Protein AF-A0A660R0D8-F1 (afdb_monomer_lite)

Sequence (397 aa):
MKTYCVLLLCCLFVASTGLGEGVLRTFTTLDGKSLNAVIKDYNGSNGKIQFEREDGKEVWTSPSVFSEPDQEYIQQWITANQFMSPAKFKIKADSTKNKISEEKTEIAYEITLENKTDFPVEDLKIEYRAFILNKGYGSQKDSNRLDGGELHIAGIPAGEKAIQTTQPINLTTSSSSCCGKRGQEKLEGFWLTVSGPEIDGKPVIREWCNPSNSREEFIQYLEACGTSNDAKKLLDAVRGLWRFAPEQALELAMKAYIISQSRDAARTVGELYLFHLKPVNIPFGLEWLEKAAKKNDHEACWKLAEFYATCTDPQHHDAEKGIEYGLQAISLEPDDYRGNYYLAVAYAHDGQFEKAVEHQELVVNTHKEYCKISETFRPYLSKMEETLKLYRNRKTR

Foldseek 3Di:
DDDDPPPPPPPPPPPPPPPDPFDFDWWAFPVGDTFGWGWDDADPVVQWTWTQGPVRDIDIDHLNRTDPVSSVLVVLSLVLNLCQDCVAKPWDKDWDWDCPDPFKIKIKIKIKIFGQRPFKWAWKKKKKKWWKWWPADDPGHIDIDIDIDIDIDGIAGHGGMDIDMGDIDMWGWDDDPPDPDTTGIDTPKMKMWIFTRDRPNHTRIDIDMPVRCVVVVVVVLLVVLVPDLALVSLQSVLVVPQQPPLVSSLSSLVSSCVNPVALSSLLSNLCSQQPRDPPRDNVSSLVSLVSSVVVLNLVSLLVQLCQQLPPPPPVRNDLVSNLVSLVSSCVSPVLDLSSLQSNLSSCLVVLVLVSSLVSLVVSLVSLVVVCVVPVVSVVVSVVSVVQSVQSVVSHHD

Structure (mmCIF, N/CA/C/O backbone):
data_AF-A0A660R0D8-F1
#
_entry.id   AF-A0A660R0D8-F1
#
loop_
_atom_site.group_PDB
_atom_site.id
_atom_site.type_symbol
_atom_site.label_atom_id
_atom_site.label_alt_id
_atom_site.label_comp_id
_atom_site.label_asym_id
_atom_site.label_entity_id
_atom_site.label_seq_id
_atom_site.pdbx_PDB_ins_code
_atom_site.Cartn_x
_atom_site.Cartn_y
_atom_site.Cartn_z
_atom_site.occupancy
_atom_site.B_iso_or_equiv
_atom_site.auth_seq_id
_atom_site.auth_comp_id
_atom_site.auth_asym_id
_atom_site.auth_atom_id
_atom_site.pdbx_PDB_model_num
ATOM 1 N N . MET A 1 1 ? -17.742 43.246 -15.899 1.00 34.25 1 MET A N 1
ATOM 2 C CA . MET A 1 1 ? -18.231 41.934 -15.428 1.00 34.25 1 MET A CA 1
ATOM 3 C C . MET A 1 1 ? -17.027 41.049 -15.164 1.00 34.25 1 MET A C 1
ATOM 5 O O . MET A 1 1 ? -16.416 40.579 -16.111 1.00 34.25 1 MET A O 1
ATOM 9 N N . LYS A 1 2 ? -16.609 40.932 -13.900 1.00 28.06 2 LYS A N 1
ATOM 10 C CA . LYS A 1 2 ? -15.559 40.001 -13.471 1.00 28.06 2 LYS A CA 1
ATOM 11 C C . LYS A 1 2 ? -16.255 38.899 -12.686 1.00 28.06 2 LYS A C 1
ATOM 13 O O . LYS A 1 2 ? -16.795 39.160 -11.616 1.00 28.06 2 LYS A O 1
ATOM 18 N N . THR A 1 3 ? -16.318 37.717 -13.275 1.00 34.19 3 THR A N 1
ATOM 19 C CA . THR A 1 3 ? -16.913 36.526 -12.675 1.00 34.19 3 THR A CA 1
ATOM 20 C C . THR A 1 3 ? -15.927 35.988 -11.644 1.00 34.19 3 THR A C 1
ATOM 22 O O . THR A 1 3 ? -14.827 35.567 -11.993 1.00 34.19 3 THR A O 1
ATOM 25 N N . TYR A 1 4 ? -16.290 36.063 -10.366 1.00 31.81 4 TYR A N 1
ATOM 26 C CA . TYR A 1 4 ? -15.540 35.444 -9.281 1.00 31.81 4 TYR A CA 1
ATOM 27 C C . TYR A 1 4 ? -15.744 33.925 -9.353 1.00 31.81 4 TYR A C 1
ATOM 29 O O . TYR A 1 4 ? -16.825 33.431 -9.046 1.00 31.81 4 TYR A O 1
ATOM 37 N N . CYS A 1 5 ? -14.712 33.181 -9.761 1.00 30.09 5 CYS A N 1
ATOM 38 C CA . CYS A 1 5 ? -14.607 31.759 -9.440 1.00 30.09 5 CYS A CA 1
ATOM 39 C C . CYS A 1 5 ? -14.242 31.648 -7.958 1.00 30.09 5 CYS A C 1
ATOM 41 O O . CYS A 1 5 ? -13.072 31.720 -7.585 1.00 30.09 5 CYS A O 1
ATOM 43 N N . VAL A 1 6 ? -15.263 31.522 -7.114 1.00 28.34 6 VAL A N 1
ATOM 44 C CA . VAL A 1 6 ? -15.114 31.068 -5.733 1.00 28.34 6 VAL A CA 1
ATOM 45 C C . VAL A 1 6 ? -14.741 29.587 -5.803 1.00 28.34 6 VAL A C 1
ATOM 47 O O . VAL A 1 6 ? -15.602 28.719 -5.901 1.00 28.34 6 VAL A O 1
ATOM 50 N N . LEU A 1 7 ? -13.439 29.301 -5.823 1.00 31.08 7 LEU A N 1
ATOM 51 C CA . LEU A 1 7 ? -12.914 27.980 -5.499 1.00 31.08 7 LEU A CA 1
ATOM 52 C C . LEU A 1 7 ? -13.123 27.788 -3.997 1.00 31.08 7 LEU A C 1
ATOM 54 O O . LEU A 1 7 ? -12.354 28.289 -3.177 1.00 31.08 7 LEU A O 1
ATOM 58 N N . LEU A 1 8 ? -14.222 27.119 -3.655 1.00 30.09 8 LEU A N 1
ATOM 59 C CA . LEU A 1 8 ? -14.471 26.592 -2.325 1.00 30.09 8 LEU A CA 1
ATOM 60 C C . LEU A 1 8 ? -13.397 25.523 -2.074 1.00 30.09 8 LEU A C 1
ATOM 62 O O . LEU A 1 8 ? -13.504 24.390 -2.538 1.00 30.09 8 LEU A O 1
ATOM 66 N N . LEU A 1 9 ? -12.306 25.920 -1.421 1.00 33.03 9 LEU A N 1
ATOM 67 C CA . LEU A 1 9 ? -11.303 25.004 -0.898 1.00 33.03 9 LEU A CA 1
ATOM 68 C C . LEU A 1 9 ? -11.982 24.240 0.247 1.00 33.03 9 LEU A C 1
ATOM 70 O O . LEU A 1 9 ? -12.003 24.693 1.390 1.00 33.03 9 LEU A O 1
ATOM 74 N N . CYS A 1 10 ? -12.608 23.106 -0.064 1.00 27.88 10 CYS A N 1
ATOM 75 C CA . CYS A 1 10 ? -12.913 22.104 0.944 1.00 27.88 10 CYS A CA 1
ATOM 76 C C . CYS A 1 10 ? -11.572 21.560 1.436 1.00 27.88 10 CYS A C 1
ATOM 78 O O . CYS A 1 10 ? -11.064 20.572 0.914 1.00 27.88 10 CYS A O 1
ATOM 80 N N . CYS A 1 11 ? -10.988 22.225 2.433 1.00 30.92 11 CYS A N 1
ATOM 81 C CA . CYS A 1 11 ? -10.081 21.582 3.368 1.00 30.92 11 CYS A CA 1
ATOM 82 C C . CYS A 1 11 ? -10.892 20.487 4.065 1.00 30.92 11 CYS A C 1
ATOM 84 O O . CYS A 1 11 ? -11.451 20.700 5.141 1.00 30.92 11 CYS A O 1
ATOM 86 N N . LEU A 1 12 ? -11.011 19.327 3.422 1.00 30.25 12 LEU A N 1
ATOM 87 C CA . LEU A 1 12 ? -11.258 18.100 4.147 1.00 30.25 12 LEU A CA 1
ATOM 88 C C . LEU A 1 12 ? -10.011 17.915 4.999 1.00 30.25 12 LEU A C 1
ATOM 90 O O . LEU A 1 12 ? -8.986 17.415 4.546 1.00 30.25 12 LEU A O 1
ATOM 94 N N . PHE A 1 13 ? -10.097 18.393 6.238 1.00 31.06 13 PHE A N 1
ATOM 95 C CA . PHE A 1 13 ? -9.402 17.746 7.326 1.00 31.06 13 PHE A CA 1
ATOM 96 C C . PHE A 1 13 ? -9.660 16.254 7.124 1.00 31.06 13 PHE A C 1
ATOM 98 O O . PHE A 1 13 ? -10.763 15.773 7.390 1.00 31.06 13 PHE A O 1
ATOM 105 N N . VAL A 1 14 ? -8.656 15.511 6.662 1.00 36.25 14 VAL A N 1
ATOM 106 C CA . VAL A 1 14 ? -8.535 14.124 7.089 1.00 36.25 14 VAL A CA 1
ATOM 107 C C . VAL A 1 14 ? -8.213 14.254 8.569 1.00 36.25 14 VAL A C 1
ATOM 109 O O . VAL A 1 14 ? -7.060 14.225 8.995 1.00 36.25 14 VAL A O 1
ATOM 112 N N . ALA A 1 15 ? -9.260 14.527 9.354 1.00 31.03 15 ALA A N 1
ATOM 113 C CA . ALA A 1 15 ? -9.266 14.195 10.751 1.00 31.03 15 ALA A CA 1
ATOM 114 C C . ALA A 1 15 ? -8.730 12.773 10.774 1.00 31.03 15 ALA A C 1
ATOM 116 O O . ALA A 1 15 ? -9.210 11.921 10.018 1.00 31.03 15 ALA A O 1
ATOM 117 N N . SER A 1 16 ? -7.687 12.540 11.569 1.00 36.03 16 SER A N 1
ATOM 118 C CA . SER A 1 16 ? -7.420 11.200 12.065 1.00 36.03 16 SER A CA 1
ATOM 119 C C . SER A 1 16 ? -8.787 10.594 12.326 1.00 36.03 16 SER A C 1
ATOM 121 O O . SER A 1 16 ? -9.528 11.148 13.144 1.00 36.03 16 SER A O 1
ATOM 123 N N . THR A 1 17 ? -9.172 9.571 11.565 1.00 41.72 17 THR A N 1
ATOM 124 C CA . THR A 1 17 ? -10.360 8.793 11.873 1.00 41.72 17 THR A CA 1
ATOM 125 C C . THR A 1 17 ? -10.014 8.122 13.188 1.00 41.72 17 THR A C 1
ATOM 127 O O . THR A 1 17 ? -9.506 7.003 13.222 1.00 41.72 17 THR A O 1
ATOM 130 N N . GLY A 1 18 ? -10.170 8.873 14.281 1.00 42.78 18 GLY A N 1
ATOM 131 C CA . GLY A 1 18 ? -10.303 8.315 15.599 1.00 42.78 18 GLY A CA 1
ATOM 132 C C . GLY A 1 18 ? -11.359 7.250 15.424 1.00 42.78 18 GLY A C 1
ATOM 133 O O . GLY A 1 18 ? -12.398 7.512 14.813 1.00 42.78 18 GLY A O 1
ATOM 134 N N . LEU A 1 19 ? -11.006 6.032 15.816 1.00 44.59 19 LEU A N 1
ATOM 135 C CA . LEU A 1 19 ? -11.933 4.923 15.927 1.00 44.59 19 LEU A CA 1
ATOM 136 C C . LEU A 1 19 ? -13.299 5.450 16.356 1.00 44.59 19 LEU A C 1
ATOM 138 O O . LEU A 1 19 ? -13.423 5.914 17.483 1.00 44.59 19 LEU A O 1
ATOM 142 N N . GLY A 1 20 ? -14.245 5.453 15.413 1.00 46.22 20 GLY A N 1
ATOM 143 C CA . GLY A 1 20 ? -15.600 5.969 15.553 1.00 46.22 20 GLY A CA 1
ATOM 144 C C . GLY A 1 20 ? -15.771 7.078 16.589 1.00 46.22 20 GLY A C 1
ATOM 145 O O . GLY A 1 20 ? -16.147 6.796 17.727 1.00 46.22 20 GLY A O 1
ATOM 146 N N . GLU A 1 21 ? -15.674 8.344 16.177 1.00 49.84 21 GLU A N 1
ATOM 147 C CA . GLU A 1 21 ? -16.619 9.310 16.742 1.00 49.84 21 GLU A CA 1
ATOM 148 C C . GLU A 1 21 ? -18.028 8.806 16.407 1.00 49.84 21 GLU A C 1
ATOM 150 O O . GLU A 1 21 ? -18.541 8.970 15.305 1.00 49.84 21 GLU A O 1
ATOM 155 N N . GLY A 1 22 ? -18.573 8.058 17.360 1.00 63.31 22 GLY A N 1
ATOM 156 C CA . GLY A 1 22 ? -19.940 7.597 17.472 1.00 63.31 22 GLY A CA 1
ATOM 157 C C . GLY A 1 22 ? -20.717 7.295 16.207 1.00 63.31 22 GLY A C 1
ATOM 158 O O . GLY A 1 22 ? -21.670 8.004 15.893 1.00 63.31 22 GLY A O 1
ATOM 159 N N . VAL A 1 23 ? -20.412 6.174 15.550 1.00 83.75 23 VAL A N 1
ATOM 160 C CA . VAL A 1 23 ? -21.344 5.626 14.561 1.00 83.75 23 VAL A CA 1
ATOM 161 C C . VAL A 1 23 ? -22.577 5.119 15.304 1.00 83.75 23 VAL A C 1
ATOM 163 O O . VAL A 1 23 ? -22.502 4.158 16.071 1.00 83.75 23 VAL A O 1
ATOM 166 N N . LEU A 1 24 ? -23.707 5.794 15.095 1.00 92.31 24 LEU A N 1
ATOM 167 C CA . LEU A 1 24 ? -24.993 5.366 15.627 1.00 92.31 24 LEU A CA 1
ATOM 168 C C . LEU A 1 24 ? -25.346 3.999 15.026 1.00 92.31 24 LEU A C 1
ATOM 170 O O . LEU A 1 24 ? -25.459 3.862 13.807 1.00 92.31 24 LEU A O 1
ATOM 174 N N . ARG A 1 25 ? -25.524 2.992 15.883 1.00 95.06 25 ARG A N 1
ATOM 175 C CA . ARG A 1 25 ? -25.861 1.614 15.506 1.00 95.06 25 ARG A CA 1
ATOM 176 C C . ARG A 1 25 ? -27.105 1.159 16.259 1.00 95.06 25 ARG A C 1
ATOM 178 O O . ARG A 1 25 ? -27.344 1.571 17.394 1.00 95.06 25 ARG A O 1
ATOM 185 N N . THR A 1 26 ? -27.888 0.289 15.632 1.00 97.50 26 THR A N 1
ATOM 186 C CA . THR A 1 26 ? -29.007 -0.393 16.283 1.00 97.50 26 THR A CA 1
ATOM 187 C C . THR A 1 26 ? -28.519 -1.698 16.900 1.00 97.50 26 THR A C 1
ATOM 189 O O . THR A 1 26 ? -28.174 -2.628 16.179 1.00 97.50 26 THR A O 1
ATOM 192 N N . PHE A 1 27 ? -28.522 -1.767 18.227 1.00 97.62 27 PHE A N 1
ATOM 193 C CA . PHE A 1 27 ? -28.254 -2.978 18.997 1.00 97.62 27 PHE A CA 1
ATOM 194 C C . PHE A 1 27 ? -29.567 -3.672 19.347 1.00 97.62 27 PHE A C 1
ATOM 196 O O . PHE A 1 27 ? -30.566 -3.011 19.626 1.00 97.62 27 PHE A O 1
ATOM 203 N N . THR A 1 28 ? -29.576 -4.996 19.374 1.00 98.06 28 THR A N 1
ATOM 204 C CA . THR A 1 28 ? -30.743 -5.816 19.705 1.00 98.06 28 THR A CA 1
ATOM 205 C C . THR A 1 28 ? -30.508 -6.509 21.036 1.00 98.06 28 THR A C 1
ATOM 207 O O . THR A 1 28 ? -29.503 -7.190 21.212 1.00 98.06 28 THR A O 1
ATOM 210 N N . THR A 1 29 ? -31.409 -6.339 21.996 1.00 97.38 29 THR A N 1
ATOM 211 C CA . THR A 1 29 ? -31.362 -7.042 23.284 1.00 97.38 29 THR A CA 1
ATOM 212 C C . THR A 1 29 ? -31.873 -8.477 23.158 1.00 97.38 29 THR A C 1
ATOM 214 O O . THR A 1 29 ? -32.571 -8.820 22.205 1.00 97.38 29 THR A O 1
ATOM 217 N N . LEU A 1 30 ? -31.573 -9.331 24.142 1.00 96.81 30 LEU A N 1
ATOM 218 C CA . LEU A 1 30 ? -32.029 -10.732 24.153 1.00 96.81 30 LEU A CA 1
ATOM 219 C C . LEU A 1 30 ? -33.563 -10.894 24.123 1.00 96.81 30 LEU A C 1
ATOM 221 O O . LEU A 1 30 ? -34.060 -11.918 23.666 1.00 96.81 30 LEU A O 1
ATOM 225 N N . ASP A 1 31 ? -34.319 -9.894 24.590 1.00 95.88 31 ASP A N 1
ATOM 226 C CA . ASP A 1 31 ? -35.788 -9.858 24.510 1.00 95.88 31 ASP A CA 1
ATOM 227 C C . ASP A 1 31 ? -36.320 -9.281 23.180 1.00 95.88 31 ASP A C 1
ATOM 229 O O . ASP A 1 31 ? -37.524 -9.065 23.040 1.00 95.88 31 ASP A O 1
ATOM 233 N N . GLY A 1 32 ? -35.441 -9.034 22.203 1.00 95.94 32 GLY A N 1
ATOM 234 C CA . GLY A 1 32 ? -35.784 -8.571 20.857 1.00 95.94 32 GLY A CA 1
ATOM 235 C C . GLY A 1 32 ? -36.048 -7.069 20.738 1.00 95.94 32 GLY A C 1
ATOM 236 O O . GLY A 1 32 ? -36.513 -6.620 19.690 1.00 95.94 32 GLY A O 1
ATOM 237 N N . LYS A 1 33 ? -35.781 -6.270 21.779 1.00 97.25 33 LYS A N 1
ATOM 238 C CA . LYS A 1 33 ? -35.902 -4.808 21.693 1.00 97.25 33 LYS A CA 1
ATOM 239 C C . LYS A 1 33 ? -34.676 -4.208 21.016 1.00 97.25 33 LYS A C 1
ATOM 241 O O . LYS A 1 33 ? -33.560 -4.692 21.169 1.00 97.25 33 LYS A O 1
ATOM 246 N N . SER A 1 34 ? -34.886 -3.110 20.304 1.00 97.00 34 SER A N 1
ATOM 247 C CA . SER A 1 34 ? -33.816 -2.377 19.632 1.00 97.00 34 SER A CA 1
ATOM 248 C C . SER A 1 34 ? -33.378 -1.154 20.440 1.00 97.00 34 SER A C 1
ATOM 250 O O . SER A 1 34 ? -34.198 -0.468 21.055 1.00 97.00 34 SER A O 1
ATOM 252 N N . LEU A 1 35 ? -32.083 -0.861 20.407 1.00 97.19 35 LEU A N 1
ATOM 253 C CA . LEU A 1 35 ? -31.434 0.281 21.033 1.00 97.19 35 LEU A CA 1
ATOM 254 C C . LEU A 1 35 ? -30.562 0.986 19.992 1.00 97.19 35 LEU A C 1
ATOM 256 O O . LEU A 1 35 ? -29.514 0.470 19.619 1.00 97.19 35 LEU A O 1
ATOM 260 N N . ASN A 1 36 ? -30.964 2.178 19.559 1.00 97.44 36 ASN A N 1
ATOM 261 C CA . ASN A 1 36 ? -30.106 3.040 18.747 1.00 97.44 36 ASN A CA 1
ATOM 262 C C . ASN A 1 36 ? -29.136 3.783 19.665 1.00 97.44 36 ASN A C 1
ATOM 264 O O . ASN A 1 36 ? -29.562 4.604 20.488 1.00 97.44 36 ASN A O 1
ATOM 268 N N . ALA A 1 37 ? -27.850 3.468 19.558 1.00 97.31 37 ALA A N 1
ATOM 269 C CA . ALA A 1 37 ? -26.828 4.048 20.412 1.00 97.31 37 ALA A CA 1
ATOM 270 C C . ALA A 1 37 ? -25.442 4.053 19.759 1.00 97.31 37 ALA A C 1
ATOM 272 O O . ALA A 1 37 ? -25.193 3.418 18.737 1.00 97.31 37 ALA A O 1
ATOM 273 N N . VAL A 1 38 ? -24.539 4.781 20.397 1.00 95.88 38 VAL A N 1
ATOM 274 C CA . VAL A 1 38 ? -23.109 4.858 20.134 1.00 95.88 38 VAL A CA 1
ATOM 275 C C . VAL A 1 38 ? -22.374 4.238 21.317 1.00 95.88 38 VAL A C 1
ATOM 277 O O . VAL A 1 38 ? -22.700 4.545 22.462 1.00 95.88 38 VAL A O 1
ATOM 280 N N . ILE A 1 39 ? -21.348 3.424 21.070 1.00 95.81 39 ILE A N 1
ATOM 281 C CA . ILE A 1 39 ? -20.432 2.997 22.133 1.00 95.81 39 ILE A CA 1
ATOM 282 C C . ILE A 1 39 ? -19.453 4.139 22.441 1.00 95.81 39 ILE A C 1
ATOM 284 O O . ILE A 1 39 ? -18.808 4.660 21.532 1.00 95.81 39 ILE A O 1
ATOM 288 N N . LYS A 1 40 ? -19.352 4.535 23.713 1.00 94.62 40 LYS A N 1
ATOM 289 C CA . LYS A 1 40 ? -18.498 5.646 24.172 1.00 94.62 40 LYS A CA 1
ATOM 290 C C . LYS A 1 40 ? -17.264 5.182 24.921 1.00 94.62 40 LYS A C 1
ATOM 292 O O . LYS A 1 40 ? -16.188 5.729 24.710 1.00 94.62 40 LYS A O 1
ATOM 297 N N . ASP A 1 41 ? -17.430 4.207 25.808 1.00 93.62 41 ASP A N 1
ATOM 298 C CA . ASP A 1 41 ? -16.362 3.772 26.702 1.00 93.62 41 ASP A CA 1
ATOM 299 C C . ASP A 1 41 ? -16.553 2.318 27.151 1.00 93.62 41 ASP A C 1
ATOM 301 O O . ASP A 1 41 ? -17.651 1.757 27.083 1.00 93.62 41 ASP A O 1
ATOM 305 N N . TYR A 1 42 ? -15.474 1.715 27.641 1.00 94.75 42 TYR A N 1
ATOM 306 C CA . TYR A 1 42 ? -15.444 0.375 28.204 1.00 94.75 42 TYR A CA 1
ATOM 307 C C . TYR A 1 42 ? -14.688 0.358 29.530 1.00 94.75 42 TYR A C 1
ATOM 309 O O . TYR A 1 42 ? -13.513 0.721 29.622 1.00 94.75 42 TYR A O 1
ATOM 317 N N . ASN A 1 43 ? -15.343 -0.169 30.560 1.00 93.62 43 ASN A N 1
ATOM 318 C CA . ASN A 1 43 ? -14.745 -0.346 31.868 1.00 93.62 43 ASN A CA 1
ATOM 319 C C . ASN A 1 43 ? -14.281 -1.797 32.055 1.00 93.62 43 ASN A C 1
ATOM 321 O O . ASN A 1 43 ? -15.051 -2.670 32.459 1.00 93.62 43 ASN A O 1
ATOM 325 N N . GLY A 1 44 ? -12.985 -2.030 31.840 1.00 88.81 44 GLY A N 1
ATOM 326 C CA . GLY A 1 44 ? -12.369 -3.352 31.996 1.00 88.81 44 GLY A CA 1
ATOM 327 C C . GLY A 1 44 ? -12.455 -3.952 33.402 1.00 88.81 44 GLY A C 1
ATOM 328 O O . GLY A 1 44 ? -12.388 -5.167 33.543 1.00 88.81 44 GLY A O 1
ATOM 329 N N . SER A 1 45 ? -12.665 -3.146 34.452 1.00 91.50 45 SER A N 1
ATOM 330 C CA . SER A 1 45 ? -12.749 -3.666 35.828 1.00 91.50 45 SER A CA 1
ATOM 331 C C . SER A 1 45 ? -14.059 -4.396 36.127 1.00 91.50 45 SER A C 1
ATOM 333 O O . SER A 1 45 ? -14.088 -5.285 36.973 1.00 91.50 45 SER A O 1
ATOM 335 N N . ASN A 1 46 ? -15.148 -4.022 35.450 1.00 93.94 46 ASN A N 1
ATOM 336 C CA . ASN A 1 46 ? -16.474 -4.600 35.669 1.00 93.94 46 ASN A CA 1
ATOM 337 C C . ASN A 1 46 ? -17.132 -5.126 34.383 1.00 93.94 46 ASN A C 1
ATOM 339 O O . ASN A 1 46 ? -18.283 -5.560 34.432 1.00 93.94 46 ASN A O 1
ATOM 343 N N . GLY A 1 47 ? -16.422 -5.075 33.252 1.00 94.50 47 GLY A N 1
ATOM 344 C CA . GLY A 1 47 ? -16.879 -5.572 31.956 1.00 94.50 47 GLY A CA 1
ATOM 345 C C . GLY A 1 47 ? -18.099 -4.835 31.399 1.00 94.50 47 GLY A C 1
ATOM 346 O O . GLY A 1 47 ? -18.850 -5.418 30.617 1.00 94.50 47 GLY A O 1
ATOM 347 N N . LYS A 1 48 ? -18.361 -3.594 31.833 1.00 97.00 48 LYS A N 1
ATOM 348 C CA . LYS A 1 48 ? -19.493 -2.792 31.346 1.00 97.00 48 LYS A CA 1
ATOM 349 C C . LYS A 1 48 ? -19.067 -1.826 30.251 1.00 97.00 48 LYS A C 1
ATOM 351 O O . LYS A 1 48 ? -17.944 -1.330 30.243 1.00 97.00 48 LYS A O 1
ATOM 356 N N . ILE A 1 49 ? -20.016 -1.518 29.377 1.00 97.00 49 ILE A N 1
ATOM 357 C CA . ILE A 1 49 ? -19.873 -0.570 28.275 1.00 97.00 49 ILE A CA 1
ATOM 358 C C . ILE A 1 49 ? -20.812 0.598 28.490 1.00 97.00 49 ILE A C 1
ATOM 360 O O . ILE A 1 49 ? -21.963 0.402 28.891 1.00 97.00 49 ILE A O 1
ATOM 364 N N . GLN A 1 50 ? -20.314 1.792 28.200 1.00 97.44 50 GLN A N 1
ATOM 365 C CA . GLN A 1 50 ? -21.105 3.006 28.148 1.00 97.44 50 GLN A CA 1
ATOM 366 C C . GLN A 1 50 ? -21.649 3.202 26.740 1.00 97.44 50 GLN A C 1
ATOM 368 O O . GLN A 1 50 ? -20.891 3.318 25.776 1.00 97.44 50 GLN A O 1
ATOM 373 N N . PHE A 1 51 ? -22.967 3.272 26.642 1.00 97.25 51 PHE A N 1
ATOM 374 C CA . PHE A 1 51 ? -23.673 3.646 25.430 1.00 97.25 51 PHE A CA 1
ATOM 375 C C . PHE A 1 51 ? -24.213 5.062 25.573 1.00 97.25 51 PHE A C 1
ATOM 377 O O . PHE A 1 51 ? -24.822 5.367 26.595 1.00 97.25 51 PHE A O 1
ATOM 384 N N . GLU A 1 52 ? -24.059 5.890 24.546 1.00 97.00 52 GLU A N 1
ATOM 385 C CA . GLU A 1 52 ? -24.811 7.131 24.361 1.00 97.00 52 GLU A CA 1
ATOM 386 C C . GLU A 1 52 ? -25.955 6.850 23.391 1.00 97.00 52 GLU A C 1
ATOM 388 O O . GLU A 1 52 ? -25.747 6.471 22.240 1.00 97.00 52 GLU A O 1
ATOM 393 N N . ARG A 1 53 ? -27.184 6.960 23.875 1.00 97.12 53 ARG A N 1
ATOM 394 C CA . ARG A 1 53 ? -28.389 6.710 23.085 1.00 97.12 53 ARG A CA 1
ATOM 395 C C . ARG A 1 53 ? -28.643 7.854 22.108 1.00 97.12 53 ARG A C 1
ATOM 397 O O . ARG A 1 53 ? -28.175 8.966 22.312 1.00 97.12 53 ARG A O 1
ATOM 404 N N . GLU A 1 54 ? -29.488 7.610 21.109 1.00 96.31 54 GLU A N 1
ATOM 405 C CA . GLU A 1 54 ? -29.958 8.647 20.174 1.00 96.31 54 GLU A CA 1
ATOM 406 C C . GLU A 1 54 ? -30.604 9.865 20.877 1.00 96.31 54 GLU A C 1
ATOM 408 O O . GLU A 1 54 ? -30.530 10.981 20.371 1.00 96.31 54 GLU A O 1
ATOM 413 N N . ASP A 1 55 ? -31.187 9.683 22.073 1.00 95.38 55 ASP A N 1
ATOM 414 C CA . ASP A 1 55 ? -31.730 10.775 22.901 1.00 95.38 55 ASP A CA 1
ATOM 415 C C . ASP A 1 55 ? -30.666 11.523 23.736 1.00 95.38 55 ASP A C 1
ATOM 417 O O . ASP A 1 55 ? -31.016 12.342 24.588 1.00 95.38 55 ASP A O 1
ATOM 421 N N . GLY A 1 56 ? -29.379 11.230 23.520 1.00 95.31 56 GLY A N 1
ATOM 422 C CA . GLY A 1 56 ? -28.230 11.805 24.224 1.00 95.31 56 GLY A CA 1
ATOM 423 C C . GLY A 1 56 ? -28.022 11.271 25.644 1.00 95.31 56 GLY A C 1
ATOM 424 O O . GLY A 1 56 ? -27.118 11.725 26.343 1.00 95.31 56 GLY A O 1
ATOM 425 N N . LYS A 1 57 ? -28.849 10.328 26.123 1.00 96.94 57 LYS A N 1
ATOM 426 C CA . LYS A 1 57 ? -28.665 9.742 27.458 1.00 96.94 57 LYS A CA 1
ATOM 427 C C . LYS A 1 57 ? -27.616 8.648 27.439 1.00 96.94 57 LYS A C 1
ATOM 429 O O . LYS A 1 57 ? -27.646 7.752 26.597 1.00 96.94 57 LYS A O 1
ATOM 434 N N . GLU A 1 58 ? -26.777 8.656 28.463 1.00 97.50 58 GLU A N 1
ATOM 435 C CA . GLU A 1 58 ? -25.759 7.635 28.653 1.00 97.50 58 GLU A CA 1
ATOM 436 C C . GLU A 1 58 ? -26.238 6.509 29.574 1.00 97.50 58 GLU A C 1
ATOM 438 O O . GLU A 1 58 ? -26.910 6.739 30.584 1.00 97.50 58 GLU A O 1
ATOM 443 N N . VAL A 1 59 ? -25.876 5.271 29.243 1.00 97.50 59 VAL A N 1
ATOM 444 C CA . VAL A 1 59 ? -26.192 4.089 30.046 1.00 97.50 59 VAL A CA 1
ATOM 445 C C . VAL A 1 59 ? -25.017 3.120 30.073 1.00 97.50 59 VAL A C 1
ATOM 447 O O . VAL A 1 59 ? -24.418 2.820 29.045 1.00 97.50 59 VAL A O 1
ATOM 450 N N . TRP A 1 60 ? -24.716 2.595 31.260 1.00 97.75 60 TRP A N 1
ATOM 451 C CA . TRP A 1 60 ? -23.742 1.521 31.439 1.00 97.75 60 TRP A CA 1
ATOM 452 C C . TRP A 1 60 ? -24.449 0.171 31.485 1.00 97.75 60 TRP A C 1
ATOM 454 O O . TRP A 1 60 ? -25.293 -0.052 32.356 1.00 97.75 60 TRP A O 1
ATOM 464 N N . THR A 1 61 ? -24.078 -0.753 30.604 1.00 97.56 61 THR A N 1
ATOM 465 C CA . THR A 1 61 ? -24.655 -2.104 30.579 1.00 97.56 61 THR A CA 1
ATOM 466 C C . THR A 1 61 ? -23.611 -3.175 30.267 1.00 97.56 61 THR A C 1
ATOM 468 O O . THR A 1 61 ? -22.508 -2.873 29.817 1.00 97.56 61 THR A O 1
ATOM 471 N N . SER A 1 62 ? -23.938 -4.435 30.558 1.00 97.19 62 SER A N 1
ATOM 472 C CA . SER A 1 62 ? -23.102 -5.583 30.191 1.00 97.19 62 SER A CA 1
ATOM 473 C C . SER A 1 62 ? -23.342 -5.960 28.725 1.00 97.19 62 SER A C 1
ATOM 475 O O . SER A 1 62 ? -24.501 -5.963 28.318 1.00 97.19 62 SER A O 1
ATOM 477 N N . PRO A 1 63 ? -22.310 -6.355 27.953 1.00 97.25 63 PRO A N 1
ATOM 478 C CA . PRO A 1 63 ? -22.484 -6.885 26.596 1.00 97.25 63 PRO A CA 1
ATOM 479 C C . PRO A 1 63 ? -23.489 -8.040 26.521 1.00 97.25 63 PRO A C 1
ATOM 481 O O . PRO A 1 63 ? -24.261 -8.131 25.575 1.00 97.25 63 PRO A O 1
ATOM 484 N N . SER A 1 64 ? -23.543 -8.867 27.570 1.00 97.50 64 SER A N 1
ATOM 485 C CA . SER A 1 64 ? -24.413 -10.048 27.659 1.00 97.50 64 SER A CA 1
ATOM 486 C C . SER A 1 64 ? -25.917 -9.765 27.545 1.00 97.50 64 SER A C 1
ATOM 488 O O . SER A 1 64 ? -26.693 -10.702 27.385 1.00 97.50 64 SER A O 1
ATOM 490 N N . VAL A 1 65 ? -26.356 -8.501 27.624 1.00 97.81 65 VAL A N 1
ATOM 491 C CA . VAL A 1 65 ? -27.773 -8.143 27.428 1.00 97.81 65 VAL A CA 1
ATOM 492 C C . VAL A 1 65 ? -28.183 -8.093 25.951 1.00 97.81 65 VAL A C 1
ATOM 494 O O . VAL A 1 65 ? -29.380 -8.009 25.666 1.00 97.81 65 VAL A O 1
ATOM 497 N N . PHE A 1 66 ? -27.215 -8.110 25.029 1.00 98.12 66 PHE A N 1
ATOM 498 C CA . PHE A 1 66 ? -27.424 -7.973 23.588 1.00 98.12 66 PHE A CA 1
ATOM 499 C C . PHE A 1 66 ? -27.393 -9.313 22.848 1.00 98.12 66 PHE A C 1
ATOM 501 O O . PHE A 1 66 ? -27.018 -10.340 23.406 1.00 98.12 66 PHE A O 1
ATOM 508 N N . SER A 1 67 ? -27.810 -9.303 21.586 1.00 97.88 67 SER A N 1
ATOM 509 C CA . SER A 1 67 ? -27.740 -10.436 20.666 1.00 97.88 67 SER A CA 1
ATOM 510 C C . SER A 1 67 ? -26.290 -10.877 20.424 1.00 97.88 67 SER A C 1
ATOM 512 O O . SER A 1 67 ? -25.369 -10.079 20.586 1.00 97.88 67 SER A O 1
ATOM 514 N N . GLU A 1 68 ? -26.065 -12.131 20.024 1.00 97.62 68 GLU A N 1
ATOM 515 C CA . GLU A 1 68 ? -24.708 -12.631 19.735 1.00 97.62 68 GLU A CA 1
ATOM 516 C C . GLU A 1 68 ? -23.960 -11.785 18.681 1.00 97.62 68 GLU A C 1
ATOM 518 O O . GLU A 1 68 ? -22.822 -11.404 18.959 1.00 97.62 68 GLU A O 1
ATOM 523 N N . PRO A 1 69 ? -24.572 -11.376 17.546 1.00 96.50 69 PRO A N 1
ATOM 524 C CA . PRO A 1 69 ? -23.904 -10.488 16.586 1.00 96.50 69 PRO A CA 1
ATOM 525 C C . PRO A 1 69 ? -23.515 -9.122 17.171 1.00 96.50 69 PRO A C 1
ATOM 527 O O . PRO A 1 69 ? -22.488 -8.543 16.813 1.00 96.50 69 PRO A O 1
ATOM 530 N N . ASP A 1 70 ? -24.332 -8.581 18.075 1.00 97.50 70 ASP A N 1
ATOM 531 C CA . ASP A 1 70 ? -24.027 -7.317 18.746 1.00 97.50 70 ASP A CA 1
ATOM 532 C C . ASP A 1 70 ? -22.933 -7.475 19.797 1.00 97.50 70 ASP A C 1
ATOM 534 O O . ASP A 1 70 ? -22.095 -6.587 19.929 1.00 97.50 70 ASP A O 1
ATOM 538 N N . GLN A 1 71 ? -22.909 -8.600 20.515 1.00 97.19 71 GLN A N 1
ATOM 539 C CA . GLN A 1 71 ? -21.830 -8.942 21.441 1.00 97.19 71 GLN A CA 1
ATOM 540 C C . GLN A 1 71 ? -20.489 -9.071 20.714 1.00 97.19 71 GLN A C 1
ATOM 542 O O . GLN A 1 71 ? -19.481 -8.564 21.205 1.00 97.19 71 GLN A O 1
ATOM 547 N N . GLU A 1 72 ? -20.478 -9.699 19.538 1.00 95.19 72 GLU A N 1
ATOM 548 C CA . GLU A 1 72 ? -19.284 -9.822 18.702 1.00 95.19 72 GLU A CA 1
ATOM 549 C C . GLU A 1 72 ? -18.770 -8.449 18.257 1.00 95.19 72 GLU A C 1
ATOM 551 O O . GLU A 1 72 ? -17.604 -8.120 18.479 1.00 95.19 72 GLU A O 1
ATOM 556 N N . TYR A 1 73 ? -19.650 -7.604 17.712 1.00 95.44 73 TYR A N 1
ATOM 557 C CA . TYR A 1 73 ? -19.292 -6.236 17.329 1.00 95.44 73 TYR A CA 1
ATOM 558 C C . TYR A 1 73 ? -18.771 -5.420 18.517 1.00 95.44 73 TYR A C 1
ATOM 560 O O . TYR A 1 73 ? -17.771 -4.710 18.419 1.00 95.44 73 TYR A O 1
ATOM 568 N N . ILE A 1 74 ? -19.441 -5.529 19.662 1.00 95.94 74 ILE A N 1
ATOM 569 C CA . ILE A 1 74 ? -19.019 -4.897 20.908 1.00 95.94 74 ILE A CA 1
ATOM 570 C C . ILE A 1 74 ? -17.590 -5.327 21.268 1.00 95.94 74 ILE A C 1
ATOM 572 O O . ILE A 1 74 ? -16.764 -4.481 21.611 1.00 95.94 74 ILE A O 1
ATOM 576 N N . GLN A 1 75 ? -17.280 -6.620 21.174 1.00 94.75 75 GLN A N 1
ATOM 577 C CA . GLN A 1 75 ? -15.947 -7.133 21.473 1.00 94.75 75 GLN A CA 1
ATOM 578 C C . GLN A 1 75 ? -14.904 -6.607 20.480 1.00 94.75 75 GLN A C 1
ATOM 580 O O . GLN A 1 75 ? -13.825 -6.188 20.904 1.00 94.75 75 GLN A O 1
ATOM 585 N N . GLN A 1 76 ? -15.226 -6.571 19.184 1.00 93.94 76 GLN A N 1
ATOM 586 C CA . GLN A 1 76 ? -14.379 -5.956 18.155 1.00 93.94 76 GLN A CA 1
ATOM 587 C C . GLN A 1 76 ? -14.079 -4.491 18.499 1.00 93.94 76 GLN A C 1
ATOM 589 O O . GLN A 1 76 ? -12.913 -4.088 18.535 1.00 93.94 76 GLN A O 1
ATOM 594 N N . TRP A 1 77 ? -15.112 -3.718 18.857 1.00 95.00 77 TRP A N 1
ATOM 595 C CA . TRP A 1 77 ? -14.977 -2.318 19.261 1.00 95.00 77 TRP A CA 1
ATOM 596 C C . TRP A 1 77 ? -14.084 -2.152 20.496 1.00 95.00 77 TRP A C 1
ATOM 598 O O . TRP A 1 77 ? -13.204 -1.291 20.496 1.00 95.00 77 TRP A O 1
ATOM 608 N N . ILE A 1 78 ? -14.253 -2.983 21.534 1.00 95.00 78 ILE A N 1
ATOM 609 C CA . ILE A 1 78 ? -13.417 -2.912 22.744 1.00 95.00 78 ILE A CA 1
ATOM 610 C C . ILE A 1 78 ? -11.951 -3.163 22.390 1.00 95.00 78 ILE A C 1
ATOM 612 O O . ILE A 1 78 ? -11.088 -2.366 22.768 1.00 95.00 78 ILE A O 1
ATOM 616 N N . THR A 1 79 ? -11.662 -4.255 21.677 1.00 93.88 79 THR A N 1
ATOM 617 C CA . THR A 1 79 ? -10.289 -4.641 21.321 1.00 93.88 79 THR A CA 1
ATOM 618 C C . THR A 1 79 ? -9.619 -3.538 20.506 1.00 93.88 79 THR A C 1
ATOM 620 O O . THR A 1 79 ? -8.507 -3.111 20.822 1.00 93.88 79 THR A O 1
ATOM 623 N N . ALA A 1 80 ? -10.328 -3.004 19.513 1.00 93.31 80 ALA A N 1
ATOM 624 C CA . ALA A 1 80 ? -9.885 -1.882 18.704 1.00 93.31 80 ALA A CA 1
ATOM 625 C C . ALA A 1 80 ? -9.623 -0.612 19.533 1.00 93.31 80 ALA A C 1
ATOM 627 O O . ALA A 1 80 ? -8.557 -0.000 19.420 1.00 93.31 80 ALA A O 1
ATOM 628 N N . ASN A 1 81 ? -10.559 -0.223 20.403 1.00 93.69 81 ASN A N 1
ATOM 629 C CA . ASN A 1 81 ? -10.421 0.965 21.244 1.00 93.69 81 ASN A CA 1
ATOM 630 C C . ASN A 1 81 ? -9.201 0.854 22.178 1.00 93.69 81 ASN A C 1
ATOM 632 O O . ASN A 1 81 ? -8.409 1.791 22.311 1.00 93.69 81 ASN A O 1
ATOM 636 N N . GLN A 1 82 ? -8.986 -0.321 22.777 1.00 94.81 82 GLN A N 1
ATOM 637 C CA . GLN A 1 82 ? -7.805 -0.568 23.604 1.00 94.81 82 GLN A CA 1
ATOM 638 C C . GLN A 1 82 ? -6.505 -0.590 22.786 1.00 94.81 82 GLN A C 1
ATOM 640 O O . GLN A 1 82 ? -5.494 -0.062 23.251 1.00 94.81 82 GLN A O 1
ATOM 645 N N . PHE A 1 83 ? -6.524 -1.128 21.565 1.00 95.75 83 PHE A N 1
ATOM 646 C CA . PHE A 1 83 ? -5.392 -1.084 20.634 1.00 95.75 83 PHE A CA 1
ATOM 647 C C . PHE A 1 83 ? -4.996 0.358 20.255 1.00 95.75 83 PHE A C 1
ATOM 649 O O . PHE A 1 83 ? -3.807 0.693 20.183 1.00 95.75 83 PHE A O 1
ATOM 656 N N . MET A 1 84 ? -5.973 1.254 20.090 1.00 92.62 84 MET A N 1
ATOM 657 C CA . MET A 1 84 ? -5.706 2.666 19.789 1.00 92.62 84 MET A CA 1
ATOM 658 C C . MET A 1 84 ? -5.177 3.461 20.983 1.00 92.62 84 MET A C 1
ATOM 660 O O . MET A 1 84 ? -4.489 4.463 20.792 1.00 92.62 84 MET A O 1
ATOM 664 N N . SER A 1 85 ? -5.429 3.012 22.212 1.00 92.69 85 SER A N 1
ATOM 665 C CA . SER A 1 85 ? -4.963 3.702 23.414 1.00 92.69 85 SER A CA 1
ATOM 666 C C . SER A 1 85 ? -3.446 3.540 23.618 1.00 92.69 85 SER A C 1
ATOM 668 O O . SER A 1 85 ? -2.966 2.425 23.837 1.00 92.69 85 SER A O 1
ATOM 670 N N . PRO A 1 86 ? -2.655 4.634 23.666 1.00 92.00 86 PRO A N 1
ATOM 671 C CA . PRO A 1 86 ? -1.219 4.557 23.947 1.00 92.00 86 PRO A CA 1
ATOM 672 C C . PRO A 1 86 ? -0.871 4.042 25.344 1.00 92.00 86 PRO A C 1
ATOM 674 O O . PRO A 1 86 ? 0.262 3.631 25.591 1.00 92.00 86 PRO A O 1
ATOM 677 N N . ALA A 1 87 ? -1.830 4.069 26.270 1.00 93.81 87 ALA A N 1
ATOM 67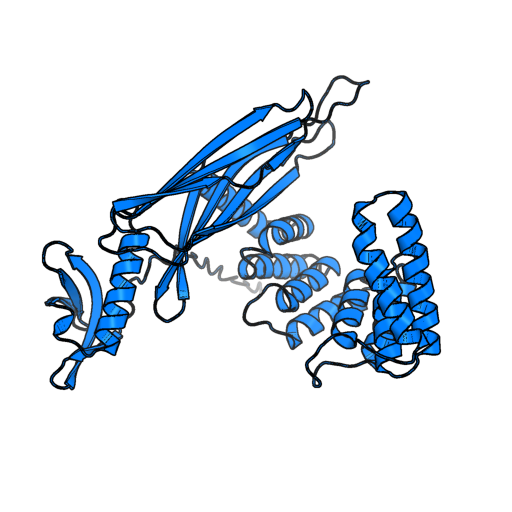8 C CA . ALA A 1 87 ? -1.659 3.498 27.599 1.00 93.81 87 ALA A CA 1
ATOM 679 C C . ALA A 1 87 ? -1.812 1.969 27.591 1.00 93.81 87 ALA A C 1
ATOM 681 O O . ALA A 1 87 ? -1.118 1.293 28.354 1.00 93.81 87 ALA A O 1
ATOM 682 N N . LYS A 1 88 ? -2.696 1.443 26.732 1.00 95.56 88 LYS A N 1
ATOM 683 C CA . LYS A 1 88 ? -3.069 0.023 26.660 1.00 95.56 88 LYS A CA 1
ATOM 684 C C . LYS A 1 88 ? -2.297 -0.751 25.596 1.00 95.56 88 LYS A C 1
ATOM 686 O O . LYS A 1 88 ? -1.973 -1.905 25.821 1.00 95.56 88 LYS A O 1
ATOM 691 N N . PHE A 1 89 ? -1.910 -0.131 24.494 1.00 97.19 89 PHE A N 1
ATOM 692 C CA . PHE A 1 89 ? -1.012 -0.734 23.515 1.00 97.19 89 PHE A CA 1
ATOM 693 C C . PHE A 1 89 ? 0.143 0.235 23.270 1.00 97.19 89 PHE A C 1
ATOM 695 O O . PHE A 1 89 ? -0.072 1.415 22.982 1.00 97.19 89 PHE A O 1
ATOM 702 N N . LYS A 1 90 ? 1.389 -0.198 23.450 1.00 97.38 90 LYS A N 1
ATOM 703 C CA . LYS A 1 90 ? 2.554 0.688 23.304 1.00 97.38 90 LYS A CA 1
ATOM 704 C C . LYS A 1 90 ? 3.369 0.278 22.096 1.00 97.38 90 LYS A C 1
ATOM 706 O O . LYS A 1 90 ? 3.695 -0.889 21.935 1.00 97.38 90 LYS A O 1
ATOM 711 N N . ILE A 1 91 ? 3.722 1.273 21.291 1.00 96.62 91 ILE A N 1
ATOM 712 C CA . ILE A 1 91 ? 4.580 1.129 20.120 1.00 96.62 91 ILE A CA 1
ATOM 713 C C . ILE A 1 91 ? 5.857 1.911 20.411 1.00 96.62 91 ILE A C 1
ATOM 715 O O . ILE A 1 91 ? 5.792 3.068 20.840 1.00 96.62 91 ILE A O 1
ATOM 719 N N . LYS A 1 92 ? 7.006 1.272 20.216 1.00 94.88 92 LYS A N 1
ATOM 720 C CA . LYS A 1 92 ? 8.330 1.892 20.290 1.00 94.88 92 LYS A CA 1
ATOM 721 C C . LYS A 1 92 ? 9.182 1.375 19.142 1.00 94.88 92 LYS A C 1
ATOM 723 O O . LYS A 1 92 ? 9.048 0.214 18.767 1.00 94.88 92 LYS A O 1
ATOM 728 N N . ALA A 1 93 ? 10.070 2.214 18.627 1.00 93.81 93 ALA A N 1
ATOM 729 C CA . ALA A 1 93 ? 11.108 1.769 17.713 1.00 93.81 93 ALA A CA 1
ATOM 730 C C . ALA A 1 93 ? 12.429 2.459 18.029 1.00 93.81 93 ALA A C 1
ATOM 732 O O . ALA A 1 93 ? 12.508 3.691 18.057 1.00 93.81 93 ALA A O 1
ATOM 733 N N . ASP A 1 94 ? 13.463 1.653 18.217 1.00 91.19 94 ASP A N 1
ATOM 734 C CA . ASP A 1 94 ? 14.804 2.114 18.538 1.00 91.19 94 ASP A CA 1
ATOM 735 C C . ASP A 1 94 ? 15.750 1.754 17.389 1.00 91.19 94 ASP A C 1
ATOM 737 O O . ASP A 1 94 ? 15.776 0.624 16.900 1.00 91.19 94 ASP A O 1
ATOM 741 N N . SER A 1 95 ? 16.516 2.734 16.905 1.00 87.44 95 SER A N 1
ATOM 742 C CA . SER A 1 95 ? 17.443 2.506 15.795 1.00 87.44 95 SER A CA 1
ATOM 743 C C . SER A 1 95 ? 18.727 1.845 16.292 1.00 87.44 95 SER A C 1
ATOM 745 O O . SER A 1 95 ? 19.409 2.391 17.162 1.00 87.44 95 SER A O 1
ATOM 747 N N . THR A 1 96 ? 19.125 0.757 15.652 1.00 83.00 96 THR A N 1
ATOM 748 C CA . THR A 1 96 ? 20.471 0.187 15.735 1.00 83.00 96 THR A CA 1
ATOM 749 C C . THR A 1 96 ? 21.273 0.643 14.516 1.00 83.00 96 THR A C 1
ATOM 751 O O . THR A 1 96 ? 20.837 0.507 13.372 1.00 83.00 96 THR A O 1
ATOM 754 N N . LYS A 1 97 ? 22.432 1.269 14.750 1.00 79.44 97 LYS A N 1
ATOM 755 C CA . LYS A 1 97 ? 23.307 1.781 13.685 1.00 79.44 97 LYS A CA 1
ATOM 756 C C . LYS A 1 97 ? 24.576 0.949 13.634 1.00 79.44 97 LYS A C 1
ATOM 758 O O . LYS A 1 97 ? 25.389 1.024 14.553 1.00 79.44 97 LYS A O 1
ATOM 763 N N . ASN A 1 98 ? 24.766 0.232 12.534 1.00 73.06 98 ASN A N 1
ATOM 764 C CA . ASN A 1 98 ? 25.969 -0.543 12.275 1.00 73.06 98 ASN A CA 1
ATOM 765 C C . ASN A 1 98 ? 26.771 0.144 11.166 1.00 73.06 98 ASN A C 1
ATOM 767 O O . ASN A 1 98 ? 26.359 0.218 10.006 1.00 73.06 98 ASN A O 1
ATOM 771 N N . LYS A 1 99 ? 27.939 0.689 11.521 1.00 68.25 99 LYS A N 1
ATOM 772 C CA . LYS A 1 99 ? 28.864 1.246 10.530 1.00 68.25 99 LYS A CA 1
ATOM 773 C C . LYS A 1 99 ? 29.590 0.087 9.844 1.00 68.25 99 LYS A C 1
ATOM 775 O O . LYS A 1 99 ? 30.426 -0.555 10.470 1.00 68.25 99 LYS A O 1
ATOM 780 N N . ILE A 1 100 ? 29.273 -0.163 8.573 1.00 63.03 100 ILE A N 1
ATOM 781 C CA . ILE A 1 100 ? 29.907 -1.228 7.779 1.00 63.03 100 ILE A CA 1
ATOM 782 C C . ILE A 1 100 ? 31.240 -0.737 7.204 1.00 63.03 100 ILE A C 1
ATOM 784 O O . ILE A 1 100 ? 32.235 -1.456 7.225 1.00 63.03 100 ILE A O 1
ATOM 788 N N . SER A 1 101 ? 31.275 0.496 6.696 1.00 73.81 101 SER A N 1
ATOM 789 C CA . SER A 1 101 ? 32.483 1.124 6.155 1.00 73.81 101 SER A CA 1
ATOM 790 C C . SER A 1 101 ? 32.452 2.643 6.356 1.00 73.81 101 SER A C 1
ATOM 792 O O . SER A 1 101 ? 31.529 3.194 6.959 1.00 73.81 101 SER A O 1
ATOM 794 N N . GLU A 1 102 ? 33.469 3.358 5.871 1.00 70.75 102 GLU A N 1
ATOM 795 C CA . GLU A 1 102 ? 33.448 4.830 5.843 1.00 70.75 102 GLU A CA 1
ATOM 796 C C . GLU A 1 102 ? 32.373 5.400 4.896 1.00 70.75 102 GLU A C 1
ATOM 798 O O . GLU A 1 102 ? 31.911 6.528 5.082 1.00 70.75 102 GLU A O 1
ATOM 803 N N . GLU A 1 103 ? 31.938 4.603 3.921 1.00 75.31 103 GLU A N 1
ATOM 804 C CA . GLU A 1 103 ? 31.052 5.004 2.818 1.00 75.31 103 GLU A CA 1
ATOM 805 C C . GLU A 1 103 ? 29.639 4.423 2.936 1.00 75.31 103 GLU A C 1
ATOM 807 O O . GLU A 1 103 ? 28.744 4.777 2.168 1.00 75.31 103 GLU A O 1
ATOM 812 N N . LYS A 1 104 ? 29.429 3.512 3.891 1.00 79.38 104 LYS A N 1
ATOM 813 C CA . LYS A 1 104 ? 28.168 2.797 4.046 1.00 79.38 104 LYS A CA 1
ATOM 814 C C . LYS A 1 104 ? 27.817 2.614 5.515 1.00 79.38 104 LYS A C 1
ATOM 816 O O . LYS A 1 104 ? 28.544 1.969 6.275 1.00 79.38 104 LYS A O 1
ATOM 821 N N . THR A 1 105 ? 26.672 3.169 5.896 1.00 84.56 105 THR A N 1
ATOM 822 C CA . THR A 1 105 ? 26.057 2.947 7.208 1.00 84.56 105 THR A CA 1
ATOM 823 C C . THR A 1 105 ? 24.773 2.168 7.014 1.00 84.56 105 THR A C 1
ATOM 825 O O . THR A 1 105 ? 23.942 2.539 6.191 1.00 84.56 105 THR A O 1
ATOM 828 N N . GLU A 1 106 ? 24.609 1.102 7.778 1.00 88.38 106 GLU A N 1
ATOM 829 C CA . GLU A 1 106 ? 23.403 0.295 7.771 1.00 88.38 106 GLU A CA 1
ATOM 830 C C . GLU A 1 106 ? 22.605 0.594 9.041 1.00 88.38 106 GLU A C 1
ATOM 832 O O . GLU A 1 106 ? 23.152 0.640 10.150 1.00 88.38 106 GLU A O 1
ATOM 837 N N . ILE A 1 107 ? 21.319 0.883 8.869 1.00 89.69 107 ILE A N 1
ATOM 838 C CA . ILE A 1 107 ? 20.413 1.229 9.960 1.00 89.69 107 ILE A CA 1
ATOM 839 C C . ILE A 1 107 ? 19.267 0.230 9.961 1.00 89.69 107 ILE A C 1
ATOM 841 O O . ILE A 1 107 ? 18.528 0.141 8.987 1.00 89.69 107 ILE A O 1
ATOM 845 N N . ALA A 1 108 ? 19.090 -0.481 11.066 1.00 93.38 108 ALA A N 1
ATOM 846 C CA . ALA A 1 108 ? 17.920 -1.318 11.305 1.00 93.38 108 ALA A CA 1
ATOM 847 C C . ALA A 1 108 ? 17.185 -0.811 12.548 1.00 93.38 108 ALA A C 1
ATOM 849 O O . ALA A 1 108 ? 17.806 -0.272 13.465 1.00 93.38 108 ALA A O 1
ATOM 850 N N . TYR A 1 109 ? 15.871 -0.975 12.592 1.00 93.81 109 TYR A N 1
ATOM 851 C CA . TYR A 1 109 ? 15.056 -0.592 13.738 1.00 93.81 109 TYR A CA 1
ATOM 852 C C . TYR A 1 109 ? 14.583 -1.829 14.482 1.00 93.81 109 TYR A C 1
ATOM 854 O O . TYR A 1 109 ? 14.058 -2.756 13.871 1.00 93.81 109 TYR A O 1
ATOM 862 N N . GLU A 1 110 ? 14.747 -1.820 15.800 1.00 96.12 110 GLU A N 1
ATOM 863 C CA . GLU A 1 110 ? 14.091 -2.765 16.695 1.00 96.12 110 GLU A CA 1
ATOM 864 C C . GLU A 1 110 ? 12.735 -2.175 17.092 1.00 96.12 110 GLU A C 1
ATOM 866 O O . GLU A 1 110 ? 12.652 -1.162 17.788 1.00 96.12 110 GLU A O 1
ATOM 871 N N . ILE A 1 111 ? 11.662 -2.785 16.603 1.00 96.75 111 ILE A N 1
ATOM 872 C CA . ILE A 1 111 ? 10.279 -2.398 16.861 1.00 96.75 111 ILE A CA 1
ATOM 873 C C . ILE A 1 111 ? 9.771 -3.231 18.032 1.00 96.75 111 ILE A C 1
ATOM 875 O O . ILE A 1 111 ? 9.716 -4.457 17.954 1.00 96.75 111 ILE A O 1
ATOM 879 N N . THR A 1 112 ? 9.362 -2.560 19.105 1.00 97.69 112 THR A N 1
ATOM 880 C CA . THR A 1 112 ? 8.726 -3.179 20.269 1.00 97.69 112 THR A CA 1
ATOM 881 C C . THR A 1 112 ? 7.248 -2.812 20.309 1.00 97.69 112 THR A C 1
ATOM 883 O O . THR A 1 112 ? 6.891 -1.635 20.431 1.00 97.69 112 THR A O 1
ATOM 886 N N . LEU A 1 113 ? 6.392 -3.831 20.271 1.00 98.06 113 LEU A N 1
ATOM 887 C CA . LEU A 1 113 ? 4.957 -3.725 20.515 1.00 98.06 113 LEU A CA 1
ATOM 888 C C . LEU A 1 113 ? 4.640 -4.357 21.872 1.00 98.06 113 LEU A C 1
ATOM 890 O O . LEU A 1 113 ? 4.945 -5.525 22.089 1.00 98.06 113 LEU A O 1
ATOM 894 N N . GLU A 1 114 ? 4.049 -3.605 22.794 1.00 98.19 114 GLU A N 1
ATOM 895 C CA . GLU A 1 114 ? 3.678 -4.090 24.130 1.00 98.19 114 GLU A CA 1
ATOM 896 C C . GLU A 1 114 ? 2.156 -4.043 24.290 1.00 98.19 114 GLU A C 1
ATOM 898 O O . GLU A 1 114 ? 1.549 -2.965 24.259 1.00 98.19 114 GLU A O 1
ATOM 903 N N . ASN A 1 115 ? 1.550 -5.215 24.481 1.00 98.12 115 ASN A N 1
ATOM 904 C CA . ASN A 1 115 ? 0.119 -5.384 24.661 1.00 98.12 115 ASN A CA 1
ATOM 905 C C . ASN A 1 115 ? -0.233 -5.345 26.157 1.00 98.12 115 ASN A C 1
ATOM 907 O O . ASN A 1 115 ? -0.037 -6.313 26.880 1.00 98.12 115 ASN A O 1
ATOM 911 N N . LYS A 1 116 ? -0.788 -4.230 26.632 1.00 97.00 116 LYS A N 1
ATOM 912 C CA . LYS A 1 116 ? -1.398 -4.086 27.971 1.00 97.00 116 LYS A CA 1
ATOM 913 C C . LYS A 1 116 ? -2.928 -4.023 27.899 1.00 97.00 116 LYS A C 1
ATOM 915 O O . LYS A 1 116 ? -3.567 -3.520 28.830 1.00 97.00 116 LYS A O 1
ATOM 920 N N . THR A 1 117 ? -3.502 -4.426 26.770 1.00 95.06 117 THR A N 1
ATOM 921 C CA . THR A 1 117 ? -4.947 -4.578 26.625 1.00 95.06 117 THR A CA 1
ATOM 922 C C . THR A 1 117 ? -5.402 -5.789 27.440 1.00 95.06 117 THR A C 1
ATOM 924 O O . THR A 1 117 ? -4.587 -6.589 27.908 1.00 95.06 117 THR A O 1
ATOM 927 N N . ASP A 1 118 ? -6.707 -5.903 27.644 1.00 92.69 118 ASP A N 1
ATOM 928 C CA . ASP A 1 118 ? -7.290 -7.001 28.412 1.00 92.69 118 ASP A CA 1
ATOM 929 C C . ASP A 1 118 ? -7.411 -8.291 27.563 1.00 92.69 118 ASP A C 1
ATOM 931 O O . ASP A 1 118 ? -7.789 -9.339 28.083 1.00 92.69 118 ASP A O 1
ATOM 935 N N . PHE A 1 119 ? -7.066 -8.227 26.268 1.00 93.81 119 PHE A N 1
ATOM 936 C CA . PHE A 1 119 ? -7.251 -9.290 25.276 1.00 93.81 119 PHE A CA 1
ATOM 937 C C . PHE A 1 119 ? -5.960 -9.548 24.474 1.00 93.81 119 PHE A C 1
ATOM 939 O O . PHE A 1 119 ? -5.082 -8.683 24.398 1.00 93.81 119 PHE A O 1
ATOM 946 N N . PRO A 1 120 ? -5.783 -10.734 23.867 1.00 96.62 120 PRO A N 1
ATOM 947 C CA . PRO A 1 120 ? -4.751 -10.905 22.850 1.00 96.62 120 PRO A CA 1
ATOM 948 C C . PRO A 1 120 ? -5.027 -9.984 21.652 1.00 96.62 120 PRO A C 1
ATOM 950 O O . PRO A 1 120 ? -6.179 -9.711 21.315 1.00 96.62 120 PRO A O 1
ATOM 953 N N . VAL A 1 121 ? -3.962 -9.504 21.011 1.00 96.38 121 VAL A N 1
ATOM 954 C CA . VAL A 1 121 ? -4.049 -8.761 19.747 1.00 96.38 121 VAL A CA 1
ATOM 955 C C . VAL A 1 121 ? -3.410 -9.616 18.669 1.00 96.38 121 VAL A C 1
ATOM 957 O O . VAL A 1 121 ? -2.216 -9.896 18.745 1.00 96.38 121 VAL A O 1
ATOM 960 N N . GLU A 1 122 ? -4.207 -10.047 17.703 1.00 95.44 122 GLU A N 1
ATOM 961 C CA . GLU A 1 122 ? -3.814 -10.999 16.664 1.00 95.44 122 GLU A CA 1
ATOM 962 C C . GLU A 1 122 ? -3.632 -10.309 15.309 1.00 95.44 122 GLU A C 1
ATOM 964 O O . GLU A 1 122 ? -4.070 -9.175 15.116 1.00 95.44 122 GLU A O 1
ATOM 969 N N . ASP A 1 123 ? -2.949 -11.006 14.402 1.00 95.56 123 ASP A N 1
ATOM 970 C CA . ASP A 1 123 ? -2.767 -10.654 12.990 1.00 95.56 123 ASP A CA 1
ATOM 971 C C . ASP A 1 123 ? -2.284 -9.215 12.740 1.00 95.56 123 ASP A C 1
ATOM 973 O O . ASP A 1 123 ? -2.823 -8.449 11.943 1.00 95.56 123 ASP A O 1
ATOM 977 N N . LEU A 1 124 ? -1.229 -8.824 13.454 1.00 97.25 124 LEU A N 1
ATOM 978 C CA . LEU A 1 124 ? -0.659 -7.492 13.329 1.00 97.25 124 LEU A CA 1
ATOM 979 C C . LEU A 1 124 ? 0.188 -7.389 12.058 1.00 97.25 124 LEU A C 1
ATOM 981 O O . LEU A 1 124 ? 1.233 -8.040 11.931 1.00 97.25 124 LEU A O 1
ATOM 985 N N . LYS A 1 125 ? -0.204 -6.481 11.161 1.00 97.31 125 LYS A N 1
ATOM 986 C CA . LYS A 1 125 ? 0.619 -6.059 10.021 1.00 97.31 125 LYS A CA 1
ATOM 987 C C . LYS A 1 125 ? 1.335 -4.760 10.366 1.00 97.31 125 LYS A C 1
ATOM 989 O O . LYS A 1 125 ? 0.699 -3.759 10.689 1.00 97.31 125 LYS A O 1
ATOM 994 N N . ILE A 1 126 ? 2.658 -4.762 10.269 1.00 96.56 126 ILE A N 1
ATOM 995 C CA . ILE A 1 126 ? 3.483 -3.576 10.494 1.00 96.56 126 ILE A CA 1
ATOM 996 C C . ILE A 1 126 ? 4.098 -3.169 9.167 1.00 96.56 126 ILE A C 1
ATOM 998 O O . ILE A 1 126 ? 4.837 -3.934 8.556 1.00 96.56 126 ILE A O 1
ATOM 1002 N N . GLU A 1 127 ? 3.858 -1.938 8.758 1.00 92.94 127 GLU A N 1
ATOM 1003 C CA . GLU A 1 127 ? 4.583 -1.298 7.670 1.00 92.94 127 GLU A CA 1
ATOM 1004 C C . GLU A 1 127 ? 5.513 -0.256 8.275 1.00 92.94 127 GLU A C 1
ATOM 1006 O O . GLU A 1 127 ? 5.098 0.539 9.118 1.00 92.94 127 GLU A O 1
ATOM 1011 N N . TYR A 1 128 ? 6.777 -0.254 7.869 1.00 93.00 128 TYR A N 1
ATOM 1012 C CA . TYR A 1 128 ? 7.757 0.701 8.371 1.00 93.00 128 TYR A CA 1
ATOM 1013 C C . TYR A 1 128 ? 8.418 1.465 7.238 1.00 93.00 128 TYR A C 1
ATOM 1015 O O . TYR A 1 128 ? 8.604 0.944 6.135 1.00 93.00 128 TYR A O 1
ATOM 1023 N N . ARG A 1 129 ? 8.790 2.715 7.517 1.00 85.94 129 ARG A N 1
ATOM 1024 C CA . ARG A 1 129 ? 9.372 3.634 6.540 1.00 85.94 129 ARG A CA 1
ATOM 1025 C C . ARG A 1 129 ? 10.460 4.486 7.152 1.00 85.94 129 ARG A C 1
ATOM 1027 O O . ARG A 1 129 ? 10.316 4.989 8.259 1.00 85.94 129 ARG A O 1
ATOM 1034 N N . ALA A 1 130 ? 11.516 4.695 6.388 1.00 89.19 130 ALA A N 1
ATOM 1035 C CA . ALA A 1 130 ? 12.624 5.573 6.693 1.00 89.19 130 ALA A CA 1
ATOM 1036 C C . ALA A 1 130 ? 12.673 6.721 5.686 1.00 89.19 130 ALA A C 1
ATOM 1038 O O . ALA A 1 130 ? 12.668 6.508 4.471 1.00 89.19 130 ALA A O 1
ATOM 1039 N N . PHE A 1 131 ? 12.747 7.939 6.209 1.00 82.50 131 PHE A N 1
ATOM 1040 C CA . PHE A 1 131 ? 12.871 9.166 5.435 1.00 82.50 131 PHE A CA 1
ATOM 1041 C C . PHE A 1 131 ? 14.337 9.556 5.358 1.00 82.50 131 PHE A C 1
ATOM 1043 O O . PHE A 1 131 ? 14.960 9.853 6.378 1.00 82.50 131 PHE A O 1
ATOM 1050 N N . ILE A 1 132 ? 14.891 9.555 4.152 1.00 86.25 132 ILE A N 1
ATOM 1051 C CA . ILE A 1 132 ? 16.312 9.788 3.918 1.00 86.25 132 ILE A CA 1
ATOM 1052 C C . ILE A 1 132 ? 16.459 11.065 3.091 1.00 86.25 132 ILE A C 1
ATOM 1054 O O . ILE A 1 132 ? 15.978 11.144 1.961 1.00 86.25 132 ILE A O 1
ATOM 1058 N N . LEU A 1 133 ? 17.120 12.068 3.661 1.00 83.25 133 LEU A N 1
ATOM 1059 C CA . LEU A 1 133 ? 17.497 13.301 2.983 1.00 83.25 133 LEU A CA 1
ATOM 1060 C C . LEU A 1 133 ? 18.876 13.139 2.354 1.00 83.25 133 LEU A C 1
ATOM 1062 O O . LEU A 1 133 ? 19.873 12.903 3.040 1.00 83.25 133 LEU A O 1
ATOM 1066 N N . ASN A 1 134 ? 18.941 13.370 1.053 1.00 83.25 134 ASN A N 1
ATOM 1067 C CA . ASN A 1 134 ? 20.163 13.380 0.273 1.00 83.25 134 ASN A CA 1
ATOM 1068 C C . ASN A 1 134 ? 20.536 14.831 0.021 1.00 83.25 134 ASN A C 1
ATOM 1070 O O . ASN A 1 134 ? 19.967 15.487 -0.857 1.00 83.25 134 ASN A O 1
ATOM 1074 N N . LYS A 1 135 ? 21.488 15.341 0.806 1.00 81.62 135 LYS A N 1
ATOM 1075 C CA . LYS A 1 135 ? 21.960 16.716 0.639 1.00 81.62 135 LYS A CA 1
ATOM 1076 C C . LYS A 1 135 ? 22.693 16.857 -0.688 1.00 81.62 135 LYS A C 1
ATOM 1078 O O . LYS A 1 135 ? 23.714 16.201 -0.914 1.00 81.62 135 LYS A O 1
ATOM 1083 N N . GLY A 1 136 ? 22.153 17.710 -1.549 1.00 74.88 136 GLY A N 1
ATOM 1084 C CA . GLY A 1 136 ? 22.730 18.041 -2.837 1.00 74.88 136 GLY A CA 1
ATOM 1085 C C . GLY A 1 136 ? 24.071 18.743 -2.656 1.00 74.88 136 GLY A C 1
ATOM 1086 O O . GLY A 1 136 ? 24.312 19.441 -1.667 1.00 74.88 136 GLY A O 1
ATOM 1087 N N . TYR A 1 137 ? 24.974 18.538 -3.611 1.00 75.12 137 TYR A N 1
ATOM 1088 C CA . TYR A 1 137 ? 26.280 19.175 -3.599 1.00 75.12 137 TYR A CA 1
ATOM 1089 C C . TYR A 1 137 ? 26.462 20.149 -4.772 1.00 75.12 137 TYR A C 1
ATOM 1091 O O . TYR A 1 137 ? 26.175 19.834 -5.928 1.00 75.12 137 TYR A O 1
ATOM 1099 N N . GLY A 1 138 ? 26.992 21.342 -4.482 1.00 79.12 138 GLY A N 1
ATOM 1100 C CA . GLY A 1 138 ? 27.240 22.377 -5.485 1.00 79.12 138 GLY A CA 1
ATOM 1101 C C . GLY A 1 138 ? 25.936 22.930 -6.060 1.00 79.12 138 GLY A C 1
ATOM 1102 O O . GLY A 1 138 ? 25.162 23.554 -5.343 1.00 79.12 138 GLY A O 1
ATOM 1103 N N . SER A 1 139 ? 25.709 22.721 -7.358 1.00 73.56 139 SER A N 1
ATOM 1104 C CA . SER A 1 139 ? 24.465 23.092 -8.047 1.00 73.56 139 SER A CA 1
ATOM 1105 C C . SER A 1 139 ? 23.378 22.014 -7.974 1.00 73.56 139 SER A C 1
ATOM 1107 O O . SER A 1 139 ? 22.255 22.253 -8.425 1.00 73.56 139 SER A O 1
ATOM 1109 N N . GLN A 1 140 ? 23.685 20.830 -7.430 1.00 71.75 140 GLN A N 1
ATOM 1110 C CA . GLN A 1 140 ? 22.687 19.783 -7.235 1.00 71.75 140 GLN A CA 1
ATOM 1111 C C . GLN A 1 140 ? 21.771 20.155 -6.071 1.00 71.75 140 GLN A C 1
ATOM 1113 O O . GLN A 1 140 ? 22.230 20.576 -5.012 1.00 71.75 140 GLN A O 1
ATOM 1118 N N . LYS A 1 141 ? 20.465 20.004 -6.288 1.00 75.06 141 LYS A N 1
ATOM 1119 C CA . LYS A 1 141 ? 19.447 20.243 -5.265 1.00 75.06 141 LYS A CA 1
ATOM 1120 C C . LYS A 1 141 ? 19.389 19.066 -4.298 1.00 75.06 141 LYS A C 1
ATOM 1122 O O . LYS A 1 141 ? 19.675 17.936 -4.691 1.00 75.06 141 LYS A O 1
ATOM 1127 N N . ASP A 1 142 ? 18.971 19.345 -3.070 1.00 77.56 142 ASP A N 1
ATOM 1128 C CA . ASP A 1 142 ? 18.586 18.307 -2.120 1.00 77.56 142 ASP A CA 1
ATOM 1129 C C . ASP A 1 142 ? 17.503 17.412 -2.732 1.00 77.56 142 ASP A C 1
ATOM 1131 O O . ASP A 1 142 ? 16.636 17.870 -3.486 1.00 77.56 142 ASP A O 1
ATOM 1135 N N . SER A 1 143 ? 17.572 16.124 -2.422 1.00 73.88 143 SER A N 1
ATOM 1136 C CA . SER A 1 143 ? 16.581 15.135 -2.836 1.00 73.88 143 SER A CA 1
ATOM 1137 C C . SER A 1 143 ? 16.190 14.267 -1.651 1.00 73.88 143 SER A C 1
ATOM 1139 O O . SER A 1 143 ? 16.958 14.124 -0.705 1.00 73.88 143 SER A O 1
ATOM 1141 N N . ASN A 1 144 ? 14.990 13.699 -1.697 1.00 74.25 144 ASN A N 1
ATOM 1142 C CA . ASN A 1 144 ? 14.483 12.818 -0.654 1.00 74.25 144 ASN A CA 1
ATOM 1143 C C . ASN A 1 144 ? 14.305 11.412 -1.217 1.00 74.25 144 ASN A C 1
ATOM 1145 O O . ASN A 1 144 ? 13.905 11.239 -2.371 1.00 74.25 144 ASN A O 1
ATOM 1149 N N . ARG A 1 145 ? 14.567 10.416 -0.378 1.00 80.06 145 ARG A N 1
ATOM 1150 C CA . ARG A 1 145 ? 14.336 8.999 -0.640 1.00 80.06 145 ARG A CA 1
ATOM 1151 C C . ARG A 1 145 ? 13.503 8.411 0.493 1.00 80.06 145 ARG A C 1
ATOM 1153 O O . ARG A 1 145 ? 13.704 8.745 1.659 1.00 80.06 145 ARG A O 1
ATOM 1160 N N . LEU A 1 146 ? 12.587 7.519 0.131 1.00 76.38 146 LEU A N 1
ATOM 1161 C CA . LEU A 1 146 ? 11.871 6.663 1.069 1.00 76.38 146 LEU A CA 1
ATOM 1162 C C . LEU A 1 146 ? 12.408 5.244 0.933 1.00 76.38 146 LEU A C 1
ATOM 1164 O O . LEU A 1 146 ? 12.561 4.744 -0.181 1.00 76.38 146 LEU A O 1
ATOM 1168 N N . ASP A 1 147 ? 12.684 4.616 2.065 1.00 85.38 147 ASP A N 1
ATOM 1169 C CA . ASP A 1 147 ? 12.987 3.190 2.167 1.00 85.38 147 ASP A CA 1
ATOM 1170 C C . ASP A 1 147 ? 12.033 2.563 3.189 1.00 85.38 147 ASP A C 1
ATOM 1172 O O . ASP A 1 147 ? 11.460 3.278 4.013 1.00 85.38 147 ASP A O 1
ATOM 1176 N N . GLY A 1 148 ? 11.807 1.257 3.142 1.00 90.19 148 GLY A N 1
ATOM 1177 C CA . GLY A 1 148 ? 10.819 0.632 4.015 1.00 90.19 148 GLY A CA 1
ATOM 1178 C C . GLY A 1 148 ? 10.569 -0.838 3.732 1.00 90.19 148 GLY A C 1
ATOM 1179 O O . GLY A 1 148 ? 11.177 -1.444 2.852 1.00 90.19 148 GLY A O 1
ATOM 1180 N N . GLY A 1 149 ? 9.652 -1.412 4.496 1.00 91.12 149 GLY A N 1
ATOM 1181 C CA . GLY A 1 149 ? 9.269 -2.809 4.367 1.00 91.12 149 GLY A CA 1
ATOM 1182 C C . GLY A 1 149 ? 8.066 -3.149 5.228 1.00 91.12 149 GLY A C 1
ATOM 1183 O O . GLY A 1 149 ? 7.436 -2.275 5.827 1.00 91.12 149 GLY A O 1
ATOM 1184 N N . GLU A 1 150 ? 7.764 -4.439 5.275 1.00 94.69 150 GLU A N 1
ATOM 1185 C CA . GLU A 1 150 ? 6.638 -4.979 6.024 1.00 94.69 150 GLU A CA 1
ATOM 1186 C C . GLU A 1 150 ? 7.118 -6.065 6.985 1.00 94.69 150 GLU A C 1
ATOM 1188 O O . GLU A 1 150 ? 8.086 -6.781 6.714 1.00 94.69 150 GLU A O 1
ATOM 1193 N N . LEU A 1 151 ? 6.429 -6.182 8.112 1.00 96.12 151 LEU A N 1
ATOM 1194 C CA . LEU A 1 151 ? 6.589 -7.244 9.091 1.00 96.12 151 LEU A CA 1
ATOM 1195 C C . LEU A 1 151 ? 5.204 -7.760 9.468 1.00 96.12 151 LEU A C 1
ATOM 1197 O O . LEU A 1 151 ? 4.220 -7.018 9.469 1.00 96.12 151 LEU A O 1
ATOM 1201 N N . HIS A 1 152 ? 5.150 -9.033 9.834 1.00 96.94 152 HIS A N 1
ATOM 1202 C CA . HIS A 1 152 ? 3.935 -9.688 10.291 1.00 96.94 152 HIS A CA 1
ATOM 1203 C C . HIS A 1 152 ? 4.163 -10.285 11.675 1.00 96.94 152 HIS A C 1
ATOM 1205 O O . HIS A 1 152 ? 5.210 -10.883 11.936 1.00 96.94 152 HIS A O 1
ATOM 1211 N N . ILE A 1 153 ? 3.198 -10.091 12.570 1.00 97.19 153 ILE A N 1
ATOM 1212 C CA . ILE A 1 153 ? 3.193 -10.684 13.904 1.00 97.19 153 ILE A CA 1
ATOM 1213 C C . ILE A 1 153 ? 1.850 -11.381 14.088 1.00 97.19 153 ILE A C 1
ATOM 1215 O O . ILE A 1 153 ? 0.816 -10.729 14.187 1.00 97.19 153 ILE A O 1
ATOM 1219 N N . ALA A 1 154 ? 1.885 -12.712 14.184 1.00 97.06 154 ALA A N 1
ATOM 1220 C CA . ALA A 1 154 ? 0.684 -13.539 14.304 1.00 97.06 154 ALA A CA 1
ATOM 1221 C C . ALA A 1 154 ? -0.198 -13.155 15.505 1.00 97.06 154 ALA A C 1
ATOM 1223 O O . ALA A 1 154 ? -1.418 -13.189 15.409 1.00 97.06 154 ALA A O 1
ATOM 1224 N N . GLY A 1 155 ? 0.411 -12.756 16.622 1.00 96.31 155 GLY A N 1
ATOM 1225 C CA . GLY A 1 155 ? -0.310 -12.167 17.739 1.00 96.31 155 GLY A CA 1
ATOM 1226 C C . GLY A 1 155 ? 0.576 -11.865 18.939 1.00 96.31 155 GLY A C 1
ATOM 1227 O O . GLY A 1 155 ? 1.725 -12.302 19.015 1.00 96.31 155 GLY A O 1
ATOM 1228 N N . ILE A 1 156 ? 0.033 -11.088 19.870 1.00 97.94 156 ILE A N 1
ATOM 1229 C CA . ILE A 1 156 ? 0.670 -10.704 21.129 1.00 97.94 156 ILE A CA 1
ATOM 1230 C C . ILE A 1 156 ? -0.327 -10.984 22.258 1.00 97.94 156 ILE A C 1
ATOM 1232 O O . ILE A 1 156 ? -1.355 -10.298 22.331 1.00 97.94 156 ILE A O 1
ATOM 1236 N N . PRO A 1 157 ? -0.058 -11.957 23.149 1.00 97.94 157 PRO A N 1
ATOM 1237 C CA . PRO A 1 157 ? -0.909 -12.216 24.305 1.00 97.94 157 PRO A CA 1
ATOM 1238 C C . PRO A 1 157 ? -1.073 -10.987 25.211 1.00 97.94 157 PRO A C 1
ATOM 1240 O O . PRO A 1 157 ? -0.237 -10.078 25.223 1.00 97.94 157 PRO A O 1
ATOM 1243 N N . ALA A 1 158 ? -2.158 -10.956 25.986 1.00 97.00 158 ALA A N 1
ATOM 1244 C CA . ALA A 1 158 ? -2.402 -9.888 26.950 1.00 97.00 158 ALA A CA 1
ATOM 1245 C C . ALA A 1 158 ? -1.280 -9.834 28.004 1.00 97.00 158 ALA A C 1
ATOM 1247 O O . ALA A 1 158 ? -0.933 -10.841 28.617 1.00 97.00 158 ALA A O 1
ATOM 1248 N N . GLY A 1 159 ? -0.719 -8.646 28.224 1.00 96.62 159 GLY A N 1
ATOM 1249 C CA . GLY A 1 159 ? 0.394 -8.413 29.147 1.00 96.62 159 GLY A CA 1
ATOM 1250 C C . GLY A 1 159 ? 1.786 -8.691 28.569 1.00 96.62 159 GLY A C 1
ATOM 1251 O O . GLY A 1 159 ? 2.775 -8.434 29.258 1.00 96.62 159 GLY A O 1
ATOM 1252 N N . GLU A 1 160 ? 1.890 -9.180 27.331 1.00 98.50 160 GLU A N 1
ATOM 1253 C CA . GLU A 1 160 ? 3.165 -9.525 26.700 1.00 98.50 160 GLU A CA 1
ATOM 1254 C C . GLU A 1 160 ? 3.676 -8.454 25.724 1.00 98.50 160 GLU A C 1
ATOM 1256 O O . GLU A 1 160 ? 3.043 -7.424 25.468 1.00 98.50 160 GLU A O 1
ATOM 1261 N N . LYS A 1 161 ? 4.878 -8.685 25.188 1.00 98.19 161 LYS A N 1
ATOM 1262 C CA . LYS A 1 161 ? 5.500 -7.842 24.166 1.00 98.19 161 LYS A CA 1
ATOM 1263 C C . LYS A 1 161 ? 6.043 -8.684 23.020 1.00 98.19 161 LYS A C 1
ATOM 1265 O O . LYS A 1 161 ? 6.577 -9.765 23.249 1.00 98.19 161 LYS A O 1
ATOM 1270 N N . ALA A 1 162 ? 5.991 -8.136 21.815 1.00 98.00 162 ALA A N 1
ATOM 1271 C CA . ALA A 1 162 ? 6.697 -8.652 20.655 1.00 98.00 162 ALA A CA 1
ATOM 1272 C C . ALA A 1 162 ? 7.798 -7.674 20.239 1.00 98.00 162 ALA A C 1
ATOM 1274 O O . ALA A 1 162 ? 7.625 -6.455 20.312 1.00 98.00 162 ALA A O 1
ATOM 1275 N N . ILE A 1 163 ? 8.931 -8.228 19.816 1.00 97.50 163 ILE A N 1
ATOM 1276 C CA . ILE A 1 163 ? 10.083 -7.472 19.330 1.00 97.50 163 ILE A CA 1
ATOM 1277 C C . ILE A 1 163 ? 10.410 -7.993 17.936 1.00 97.50 163 ILE A C 1
ATOM 1279 O O . ILE A 1 163 ? 10.549 -9.201 17.752 1.00 97.50 163 ILE A O 1
ATOM 1283 N N . GLN A 1 164 ? 10.504 -7.090 16.965 1.00 96.94 164 GLN A N 1
ATOM 1284 C CA . GLN A 1 164 ? 10.869 -7.413 15.590 1.00 96.94 164 GLN A CA 1
ATOM 1285 C C . GLN A 1 164 ? 11.901 -6.427 15.066 1.00 96.94 164 GLN A C 1
ATOM 1287 O O . GLN A 1 164 ? 11.831 -5.236 15.358 1.00 96.94 164 GLN A O 1
ATOM 1292 N N . THR A 1 165 ? 12.825 -6.915 14.247 1.00 95.94 165 THR A N 1
ATOM 1293 C CA . THR A 1 165 ? 13.849 -6.075 13.625 1.00 95.94 165 THR A CA 1
ATOM 1294 C C . THR A 1 165 ? 13.518 -5.862 12.157 1.00 95.94 165 THR A C 1
ATOM 1296 O O . THR A 1 165 ? 13.207 -6.811 11.437 1.00 95.94 165 THR A O 1
ATOM 1299 N N . THR A 1 166 ? 13.580 -4.614 11.699 1.00 95.62 166 THR A N 1
ATOM 1300 C CA . THR A 1 166 ? 13.376 -4.291 10.285 1.00 95.62 166 THR A CA 1
ATOM 1301 C C . THR A 1 166 ? 14.487 -4.858 9.414 1.00 95.62 166 THR A C 1
ATOM 1303 O O . THR A 1 166 ? 15.608 -5.079 9.878 1.00 95.62 166 THR A O 1
ATOM 1306 N N . GLN A 1 167 ? 14.222 -4.982 8.111 1.00 92.62 167 GLN A N 1
ATOM 1307 C CA . GLN A 1 167 ? 15.326 -5.121 7.169 1.00 92.62 167 GLN A CA 1
ATOM 1308 C C . GLN A 1 167 ? 16.251 -3.903 7.273 1.00 92.62 167 GLN A C 1
ATOM 1310 O O . GLN A 1 167 ? 15.766 -2.784 7.505 1.00 92.62 167 GLN A O 1
ATOM 1315 N N . PRO A 1 168 ? 17.567 -4.097 7.130 1.00 92.81 168 PRO A N 1
ATOM 1316 C CA . PRO A 1 168 ? 18.486 -2.991 7.248 1.00 92.81 168 PRO A CA 1
ATOM 1317 C C . PRO A 1 168 ? 18.394 -2.031 6.057 1.00 92.81 168 PRO A C 1
ATOM 1319 O O . PRO A 1 168 ? 18.350 -2.433 4.893 1.00 92.81 168 PRO A O 1
ATOM 1322 N N . ILE A 1 169 ? 18.413 -0.740 6.360 1.00 90.56 169 ILE A N 1
ATOM 1323 C CA . ILE A 1 169 ? 18.372 0.358 5.401 1.00 90.56 169 ILE A CA 1
ATOM 1324 C C . ILE A 1 169 ? 19.792 0.866 5.189 1.00 90.56 169 ILE A C 1
ATOM 1326 O O . ILE A 1 169 ? 20.493 1.250 6.129 1.00 90.56 169 ILE A O 1
ATOM 1330 N N . ASN A 1 170 ? 20.217 0.885 3.931 1.00 89.12 170 ASN A N 1
ATOM 1331 C CA . ASN A 1 170 ? 21.564 1.289 3.560 1.00 89.12 170 ASN A CA 1
ATOM 1332 C C . ASN A 1 170 ? 21.611 2.788 3.270 1.00 89.12 170 ASN A C 1
ATOM 1334 O O . ASN A 1 170 ? 21.000 3.254 2.306 1.00 89.12 170 ASN A O 1
ATOM 1338 N N . LEU A 1 171 ? 22.379 3.520 4.073 1.00 87.00 171 LEU A N 1
ATOM 1339 C CA . LEU A 1 171 ? 22.759 4.900 3.806 1.00 87.00 171 LEU A CA 1
ATOM 1340 C C . LEU A 1 171 ? 24.127 4.937 3.135 1.00 87.00 171 LEU A C 1
ATOM 1342 O O . LEU A 1 171 ? 25.095 4.339 3.618 1.00 87.00 171 LEU A O 1
ATOM 1346 N N . THR A 1 172 ? 24.200 5.674 2.039 1.00 82.12 172 THR A N 1
ATOM 1347 C CA . THR A 1 172 ? 25.419 5.908 1.278 1.00 82.12 172 THR A CA 1
ATOM 1348 C C . THR A 1 172 ? 26.039 7.250 1.649 1.00 82.12 172 THR A C 1
ATOM 1350 O O . THR A 1 172 ? 25.394 8.296 1.713 1.00 82.12 172 THR A O 1
ATOM 1353 N N . THR A 1 173 ? 27.341 7.235 1.889 1.00 75.56 173 THR A N 1
ATOM 1354 C CA . THR A 1 173 ? 28.172 8.433 1.922 1.00 75.56 173 THR A CA 1
ATOM 1355 C C . THR A 1 173 ? 28.997 8.419 0.649 1.00 75.56 173 THR A C 1
ATOM 1357 O O . THR A 1 173 ? 29.997 7.715 0.562 1.00 75.56 173 THR A O 1
ATOM 1360 N N . SER A 1 174 ? 28.567 9.175 -0.366 1.00 61.06 174 SER A N 1
ATOM 1361 C CA . SER A 1 174 ? 29.319 9.262 -1.621 1.00 61.06 174 SER A CA 1
ATOM 1362 C C . SER A 1 174 ? 30.718 9.837 -1.359 1.00 61.06 174 SER A C 1
ATOM 1364 O O . SER A 1 174 ? 30.873 10.986 -0.927 1.00 61.06 174 SER A O 1
ATOM 1366 N N . SER A 1 175 ? 31.754 9.035 -1.595 1.00 51.81 175 SER A N 1
ATOM 1367 C CA . SER A 1 175 ? 33.129 9.508 -1.685 1.00 51.81 175 SER A CA 1
ATOM 1368 C C . SER A 1 175 ? 33.437 9.722 -3.172 1.00 51.81 175 SER A C 1
ATOM 1370 O O . SER A 1 175 ? 33.270 8.838 -4.007 1.00 51.81 175 SER A O 1
ATOM 1372 N N . SER A 1 176 ? 33.828 10.937 -3.554 1.00 51.34 176 SER A N 1
ATOM 1373 C CA . SER A 1 176 ? 34.527 11.135 -4.826 1.00 51.34 176 SER A CA 1
ATOM 1374 C C . SER A 1 176 ? 35.935 11.607 -4.501 1.00 51.34 176 SER A C 1
ATOM 1376 O O . SER A 1 176 ? 36.141 12.563 -3.747 1.00 51.34 176 SER A O 1
ATOM 1378 N N . SER A 1 177 ? 36.912 10.870 -5.013 1.00 53.84 177 SER A N 1
ATOM 1379 C CA . SER A 1 177 ? 38.301 10.874 -4.556 1.00 53.84 177 SER A CA 1
ATOM 1380 C C . SER A 1 177 ? 39.134 12.072 -5.024 1.00 53.84 177 SER A C 1
ATOM 1382 O O . SER A 1 177 ? 40.338 12.080 -4.798 1.00 53.84 177 SER A O 1
ATOM 1384 N N . CYS A 1 178 ? 38.544 13.090 -5.659 1.00 55.41 178 CYS A N 1
ATOM 1385 C CA . CYS A 1 178 ? 39.340 14.121 -6.339 1.00 55.41 178 CYS A CA 1
ATOM 1386 C C . CYS A 1 178 ? 39.103 15.555 -5.834 1.00 55.41 178 CYS A C 1
ATOM 1388 O O . CYS A 1 178 ? 40.008 16.377 -5.936 1.00 55.41 178 CYS A O 1
ATOM 1390 N N . CYS A 1 179 ? 37.922 15.884 -5.286 1.00 55.84 179 CYS A N 1
ATOM 1391 C CA . CYS A 1 179 ? 37.515 17.297 -5.132 1.00 55.84 179 CYS A CA 1
ATOM 1392 C C . CYS A 1 179 ? 36.926 17.675 -3.756 1.00 55.84 179 CYS A C 1
ATOM 1394 O O . CYS A 1 179 ? 36.391 18.771 -3.584 1.00 55.84 179 CYS A O 1
ATOM 1396 N N . GLY A 1 180 ? 37.035 16.796 -2.755 1.00 56.41 180 GLY A N 1
ATOM 1397 C CA . GLY A 1 180 ? 36.955 17.172 -1.338 1.00 56.41 180 GLY A CA 1
ATOM 1398 C C . GLY A 1 180 ? 35.588 17.556 -0.760 1.00 56.41 180 GLY A C 1
ATOM 1399 O O . GLY A 1 180 ? 35.541 17.947 0.405 1.00 56.41 180 GLY A O 1
ATOM 1400 N N . LYS A 1 181 ? 34.470 17.437 -1.484 1.00 56.41 181 LYS A N 1
ATOM 1401 C CA . LYS A 1 181 ? 33.141 17.718 -0.913 1.00 56.41 181 LYS A CA 1
ATOM 1402 C C . LYS A 1 181 ? 32.130 16.626 -1.287 1.00 56.41 181 LYS A C 1
ATOM 1404 O O . LYS A 1 181 ? 32.164 16.101 -2.395 1.00 56.41 181 LYS A O 1
ATOM 1409 N N . ARG A 1 182 ? 31.304 16.236 -0.311 1.00 63.84 182 ARG A N 1
ATOM 1410 C CA . ARG A 1 182 ? 30.565 14.962 -0.269 1.00 63.84 182 ARG A CA 1
ATOM 1411 C C . ARG A 1 182 ? 29.063 15.218 -0.146 1.00 63.84 182 ARG A C 1
ATOM 1413 O O . ARG A 1 182 ? 28.667 16.046 0.673 1.00 63.84 182 ARG A O 1
ATOM 1420 N N . GLY A 1 183 ? 28.251 14.490 -0.913 1.00 68.75 183 GLY A N 1
ATOM 1421 C CA . GLY A 1 183 ? 26.824 14.332 -0.626 1.00 68.75 183 GLY A CA 1
ATOM 1422 C C . GLY A 1 183 ? 26.657 13.265 0.455 1.00 68.75 183 GLY A C 1
ATOM 1423 O O . GLY A 1 183 ? 27.214 12.170 0.324 1.00 68.75 183 GLY A O 1
ATOM 1424 N N . GLN A 1 184 ? 25.948 13.596 1.534 1.00 80.44 184 GLN A N 1
ATOM 1425 C CA . GLN A 1 184 ? 25.698 12.692 2.656 1.00 80.44 184 GLN A CA 1
ATOM 1426 C C . GLN A 1 184 ? 24.199 12.427 2.758 1.00 80.44 184 GLN A C 1
ATOM 1428 O O . GLN A 1 184 ? 23.418 13.367 2.922 1.00 80.44 184 GLN A O 1
ATOM 1433 N N . GLU A 1 185 ? 23.822 11.151 2.678 1.00 86.94 185 GLU A N 1
ATOM 1434 C CA . GLU A 1 185 ? 22.478 10.725 3.042 1.00 86.94 185 GLU A CA 1
ATOM 1435 C C . GLU A 1 185 ? 22.320 10.809 4.568 1.00 86.94 185 GLU A C 1
ATOM 1437 O O . GLU A 1 185 ? 23.177 10.355 5.336 1.00 86.94 185 GLU A O 1
ATOM 1442 N N . LYS A 1 186 ? 21.226 11.419 5.017 1.00 86.12 186 LYS A N 1
ATOM 1443 C CA . LYS A 1 186 ? 20.869 11.564 6.427 1.00 86.12 186 LYS A CA 1
ATOM 1444 C C . LYS A 1 186 ? 19.468 11.013 6.640 1.00 86.12 186 LYS A C 1
ATOM 1446 O O . LYS A 1 186 ? 18.530 11.430 5.976 1.00 86.12 186 LYS A O 1
ATOM 1451 N N . LEU A 1 187 ? 19.329 10.098 7.594 1.00 86.75 187 LEU A N 1
ATOM 1452 C CA . LEU A 1 187 ? 18.019 9.671 8.068 1.00 86.75 187 LEU A CA 1
ATOM 1453 C C . LEU A 1 187 ? 17.375 10.826 8.847 1.00 86.75 187 LEU A C 1
ATOM 1455 O O . LEU A 1 187 ? 17.913 11.243 9.875 1.00 86.75 187 LEU A O 1
ATOM 1459 N N . GLU A 1 188 ? 16.269 11.350 8.334 1.00 85.56 188 GLU A N 1
ATOM 1460 C CA . GLU A 1 188 ? 15.501 12.439 8.948 1.00 85.56 188 GLU A CA 1
ATOM 1461 C C . GLU A 1 188 ? 14.374 11.917 9.835 1.00 85.56 188 GLU A C 1
ATOM 1463 O O . GLU A 1 188 ? 14.058 12.536 10.846 1.00 85.56 188 GLU A O 1
ATOM 1468 N N . GLY A 1 189 ? 13.806 10.756 9.508 1.00 85.88 189 GLY A N 1
ATOM 1469 C CA . GLY A 1 189 ? 12.727 10.196 10.305 1.00 85.88 189 GLY A CA 1
ATOM 1470 C C . GLY A 1 189 ? 12.451 8.733 10.021 1.00 85.88 189 GLY A C 1
ATOM 1471 O O . GLY A 1 189 ? 12.920 8.159 9.035 1.00 85.88 189 GLY A O 1
ATOM 1472 N N . PHE A 1 190 ? 11.656 8.145 10.899 1.00 88.25 190 PHE A N 1
ATOM 1473 C CA . PHE A 1 190 ? 11.165 6.785 10.803 1.00 88.25 190 PHE A CA 1
ATOM 1474 C C . PHE A 1 190 ? 9.692 6.749 11.201 1.00 88.25 190 PHE A C 1
ATOM 1476 O O . PHE A 1 190 ? 9.293 7.368 12.186 1.00 88.25 190 PHE A O 1
ATOM 1483 N N . TRP A 1 191 ? 8.879 6.047 10.426 1.00 88.88 191 TRP A N 1
ATOM 1484 C CA . TRP A 1 191 ? 7.437 5.961 10.609 1.00 88.88 191 TRP A CA 1
ATOM 1485 C C . TRP A 1 191 ? 6.983 4.509 10.545 1.00 88.88 191 TRP A C 1
ATOM 1487 O O . TRP A 1 191 ? 7.508 3.718 9.766 1.00 88.88 191 TRP A O 1
ATOM 1497 N N . LEU A 1 192 ? 6.020 4.176 11.391 1.00 93.00 192 LEU A N 1
ATOM 1498 C CA . LEU A 1 192 ? 5.382 2.882 11.511 1.00 93.00 192 LEU A CA 1
ATOM 1499 C C . LEU A 1 192 ? 3.878 3.040 11.342 1.00 93.00 192 LEU A C 1
ATOM 1501 O O . LEU A 1 192 ? 3.267 3.901 11.980 1.00 93.00 192 LEU A O 1
ATOM 1505 N N . THR A 1 193 ? 3.297 2.131 10.577 1.00 92.06 193 THR A N 1
ATOM 1506 C CA . THR A 1 193 ? 1.861 1.902 10.484 1.00 92.06 193 THR A CA 1
ATOM 1507 C C . THR A 1 193 ? 1.596 0.493 10.984 1.00 92.06 193 THR A C 1
ATOM 1509 O O . THR A 1 193 ? 2.091 -0.474 10.413 1.00 92.06 193 THR A O 1
ATOM 1512 N N . VAL A 1 194 ? 0.846 0.370 12.071 1.00 95.94 194 VAL A N 1
ATOM 1513 C CA . VAL A 1 194 ? 0.457 -0.911 12.659 1.00 95.94 194 VAL A CA 1
ATOM 1514 C C . VAL A 1 194 ? -1.030 -1.102 12.402 1.00 95.94 194 VAL A C 1
ATOM 1516 O O . VAL A 1 194 ? -1.853 -0.382 12.964 1.00 95.94 194 VAL A O 1
ATOM 1519 N N . SER A 1 195 ? -1.360 -2.052 11.535 1.00 94.94 195 SER A N 1
ATOM 1520 C CA . SER A 1 195 ? -2.730 -2.517 11.322 1.00 94.94 195 SER A CA 1
ATOM 1521 C C . SER A 1 195 ? -3.013 -3.638 12.312 1.00 94.94 195 SER A C 1
ATOM 1523 O O . SER A 1 195 ? -2.183 -4.537 12.466 1.00 94.94 195 SER A O 1
ATOM 1525 N N . GLY A 1 196 ? -4.142 -3.558 13.005 1.00 93.94 196 GLY A N 1
ATOM 1526 C CA . GLY A 1 196 ? -4.526 -4.527 14.023 1.00 93.94 196 GLY A CA 1
ATOM 1527 C C . GLY A 1 196 ? -5.990 -4.947 13.922 1.00 93.94 196 GLY A C 1
ATOM 1528 O O . GLY A 1 196 ? -6.479 -5.098 12.804 1.00 93.94 196 GLY A O 1
ATOM 1529 N N . PRO A 1 197 ? -6.681 -5.144 15.064 1.00 94.19 197 PRO A N 1
ATOM 1530 C CA . PRO A 1 197 ? -8.022 -5.719 15.116 1.00 94.19 197 PRO A CA 1
ATOM 1531 C C . PRO A 1 197 ? -8.992 -5.060 14.142 1.00 94.19 197 PRO A C 1
ATOM 1533 O O . PRO A 1 197 ? -8.934 -3.849 13.922 1.00 94.19 197 PRO A O 1
ATOM 1536 N N . GLU A 1 198 ? -9.907 -5.853 13.597 1.00 92.88 198 GLU A N 1
ATOM 1537 C CA . GLU A 1 198 ? -10.906 -5.366 12.657 1.00 92.88 198 GLU A CA 1
ATOM 1538 C C . GLU A 1 198 ? -12.191 -4.916 13.358 1.00 92.88 198 GLU A C 1
ATOM 1540 O O . GLU A 1 198 ? -12.610 -5.493 14.361 1.00 92.88 198 GLU A O 1
ATOM 1545 N N . ILE A 1 199 ? -12.843 -3.902 12.789 1.00 89.94 199 ILE A N 1
ATOM 1546 C CA . ILE A 1 199 ? -14.237 -3.549 13.071 1.00 89.94 199 ILE A CA 1
ATOM 1547 C C . ILE A 1 199 ? -14.990 -3.595 11.746 1.00 89.94 199 ILE A C 1
ATOM 1549 O O . ILE A 1 199 ? -14.581 -2.937 10.787 1.00 89.94 199 ILE A O 1
ATOM 1553 N N . ASP A 1 200 ? -16.081 -4.362 11.688 1.00 86.69 200 ASP A N 1
ATOM 1554 C CA . ASP A 1 200 ? -16.891 -4.541 10.472 1.00 86.69 200 ASP A CA 1
ATOM 1555 C C . ASP A 1 200 ? -16.034 -4.933 9.240 1.00 86.69 200 ASP A C 1
ATOM 1557 O O . ASP A 1 200 ? -16.224 -4.428 8.129 1.00 86.69 200 ASP A O 1
ATOM 1561 N N . GLY A 1 201 ? -15.042 -5.809 9.450 1.00 86.19 201 GLY A N 1
ATOM 1562 C CA . GLY A 1 201 ? -14.136 -6.305 8.405 1.00 86.19 201 GLY A CA 1
ATOM 1563 C C . GLY A 1 201 ? -13.079 -5.302 7.928 1.00 86.19 201 GLY A C 1
ATOM 1564 O O . GLY A 1 201 ? -12.519 -5.466 6.845 1.00 86.19 201 GLY A O 1
ATOM 1565 N N . LYS A 1 202 ? -12.846 -4.213 8.675 1.00 85.44 202 LYS A N 1
ATOM 1566 C CA . LYS A 1 202 ? -11.807 -3.220 8.368 1.00 85.44 202 LYS A CA 1
ATOM 1567 C C . LYS A 1 202 ? -10.780 -3.151 9.494 1.00 85.44 202 LYS A C 1
ATOM 1569 O O . LYS A 1 202 ? -11.178 -2.876 10.628 1.00 85.44 202 LYS A O 1
ATOM 1574 N N . PRO A 1 203 ? -9.479 -3.324 9.206 1.00 90.00 203 PRO A N 1
ATOM 1575 C CA . PRO A 1 203 ? -8.445 -3.252 10.224 1.00 90.00 203 PRO A CA 1
ATOM 1576 C C . PRO A 1 203 ? -8.317 -1.835 10.767 1.00 90.00 203 PRO A C 1
ATOM 1578 O O . PRO A 1 203 ? -8.381 -0.840 10.039 1.00 90.00 203 PRO A O 1
ATOM 1581 N N . VAL A 1 204 ? -8.095 -1.751 12.069 1.00 90.12 204 VAL A N 1
ATOM 1582 C CA . VAL A 1 204 ? -7.811 -0.492 12.744 1.00 90.12 204 VAL A CA 1
ATOM 1583 C C . VAL A 1 204 ? -6.334 -0.179 12.603 1.00 90.12 204 VAL A C 1
ATOM 1585 O O . VAL A 1 204 ? -5.477 -1.020 12.873 1.00 90.12 204 VAL A O 1
ATOM 1588 N N . ILE A 1 205 ? -6.036 1.051 12.195 1.00 90.94 205 ILE A N 1
ATOM 1589 C CA . ILE A 1 205 ? -4.678 1.482 11.880 1.00 90.94 205 ILE A CA 1
ATOM 1590 C C . ILE A 1 205 ? -4.178 2.448 12.947 1.00 90.94 205 ILE A C 1
ATOM 1592 O O . ILE A 1 205 ? -4.829 3.446 13.262 1.00 90.94 205 ILE A O 1
ATOM 1596 N N . ARG A 1 206 ? -2.974 2.179 13.455 1.00 91.56 206 ARG A N 1
ATOM 1597 C CA . ARG A 1 206 ? -2.259 3.061 14.367 1.00 91.56 206 ARG A CA 1
ATOM 1598 C C . ARG A 1 206 ? -0.897 3.452 13.820 1.00 91.56 206 ARG A C 1
ATOM 1600 O O . ARG A 1 206 ? -0.094 2.607 13.442 1.00 91.56 206 ARG A O 1
ATOM 1607 N N . GLU A 1 207 ? -0.616 4.745 13.861 1.00 87.94 207 GLU A N 1
ATOM 1608 C CA . GLU A 1 207 ? 0.643 5.312 13.390 1.00 87.94 207 GLU A CA 1
ATOM 1609 C C . GLU A 1 207 ? 1.588 5.633 14.558 1.00 87.94 207 GLU A C 1
ATOM 1611 O O . GLU A 1 207 ? 1.158 6.019 15.649 1.00 87.94 207 GLU A O 1
ATOM 1616 N N . TRP A 1 208 ? 2.894 5.502 14.327 1.00 90.25 208 TRP A N 1
ATOM 1617 C CA . TRP A 1 208 ? 3.947 5.931 15.250 1.00 90.25 208 TRP A CA 1
ATOM 1618 C C . TRP A 1 208 ? 5.134 6.496 14.470 1.00 90.25 208 TRP A C 1
ATOM 1620 O O . TRP A 1 208 ? 5.531 5.915 13.467 1.00 90.25 208 TRP A O 1
ATOM 1630 N N . CYS A 1 209 ? 5.731 7.606 14.908 1.00 86.38 209 CYS A N 1
ATOM 1631 C CA . CYS A 1 209 ? 6.871 8.221 14.222 1.00 86.38 209 CYS A CA 1
ATOM 1632 C C . CYS A 1 209 ? 7.982 8.667 15.181 1.00 86.38 209 CYS A C 1
ATOM 1634 O O . CYS A 1 209 ? 7.735 8.963 16.353 1.00 86.38 209 CYS A O 1
ATOM 1636 N N . ASN A 1 210 ? 9.212 8.709 14.664 1.00 81.56 210 ASN A N 1
ATOM 1637 C CA . ASN A 1 210 ? 10.398 9.210 15.349 1.00 81.56 210 ASN A CA 1
ATOM 1638 C C . ASN A 1 210 ? 11.328 9.971 14.374 1.00 81.56 210 ASN A C 1
ATOM 1640 O O . ASN A 1 210 ? 11.805 9.356 13.418 1.00 81.56 210 ASN A O 1
ATOM 1644 N N . PRO A 1 211 ? 11.645 11.253 14.635 1.00 77.94 211 PRO A N 1
ATOM 1645 C CA . PRO A 1 211 ? 11.105 12.061 15.727 1.00 77.94 211 PRO A CA 1
ATOM 1646 C C . PRO A 1 211 ? 9.585 12.251 15.609 1.00 77.94 211 PRO A C 1
ATOM 1648 O O . PRO A 1 211 ? 8.995 12.087 14.543 1.00 77.94 211 PRO A O 1
ATOM 1651 N N . SER A 1 212 ? 8.925 12.534 16.735 1.00 63.91 212 SER A N 1
ATOM 1652 C CA . SER A 1 212 ? 7.456 12.591 16.805 1.00 63.91 212 SER A CA 1
ATOM 1653 C C . SER A 1 212 ? 6.841 13.674 15.914 1.00 63.91 212 SER A C 1
ATOM 1655 O O . SER A 1 212 ? 5.647 13.625 15.667 1.00 63.91 212 SER A O 1
ATOM 1657 N N . ASN A 1 213 ? 7.649 14.636 15.453 1.00 61.38 213 ASN A N 1
ATOM 1658 C CA . ASN A 1 213 ? 7.263 15.703 14.535 1.00 61.38 213 ASN A CA 1
ATOM 1659 C C . ASN A 1 213 ? 7.478 15.359 13.047 1.00 61.38 213 ASN A C 1
ATOM 1661 O O . ASN A 1 213 ? 7.110 16.150 12.182 1.00 61.38 213 ASN A O 1
ATOM 1665 N N . SER A 1 214 ? 8.079 14.208 12.714 1.00 62.53 214 SER A N 1
ATOM 1666 C CA . SER A 1 214 ? 8.315 13.819 11.314 1.00 62.53 214 SER A CA 1
ATOM 1667 C C . SER A 1 214 ? 7.019 13.668 10.527 1.00 62.53 214 SER A C 1
ATOM 1669 O O . SER A 1 214 ? 7.014 13.865 9.314 1.00 62.53 214 SER A O 1
ATOM 1671 N N . ARG A 1 215 ? 5.913 13.331 11.204 1.00 61.31 215 ARG A N 1
ATOM 1672 C CA . ARG A 1 215 ? 4.588 13.278 10.587 1.00 61.31 215 ARG A CA 1
ATOM 1673 C C . ARG A 1 215 ? 4.106 14.673 10.223 1.00 61.31 215 ARG A C 1
ATOM 1675 O O . ARG A 1 215 ? 3.685 14.863 9.092 1.00 61.31 215 ARG A O 1
ATOM 1682 N N . GLU A 1 216 ? 4.184 15.645 11.128 1.00 61.53 216 GLU A N 1
ATOM 1683 C CA . GLU A 1 216 ? 3.816 17.028 10.823 1.00 61.53 216 GLU A CA 1
ATOM 1684 C C . GLU A 1 216 ? 4.722 17.620 9.746 1.00 61.53 216 GLU A C 1
ATOM 1686 O O . GLU A 1 216 ? 4.215 18.282 8.856 1.00 61.53 216 GLU A O 1
ATOM 1691 N N . GLU A 1 217 ? 6.029 17.351 9.759 1.00 63.84 217 GLU A N 1
ATOM 1692 C CA . GLU A 1 217 ? 6.942 17.798 8.696 1.00 63.84 217 GLU A CA 1
ATOM 1693 C C . GLU A 1 217 ? 6.619 17.143 7.345 1.00 63.84 217 GLU A C 1
ATOM 1695 O O . GLU A 1 217 ? 6.689 17.797 6.304 1.00 63.84 217 GLU A O 1
ATOM 1700 N N . PHE A 1 218 ? 6.210 15.871 7.346 1.00 62.19 218 PHE A N 1
ATOM 1701 C CA . PHE A 1 218 ? 5.750 15.178 6.145 1.00 62.19 218 PHE A CA 1
ATOM 1702 C C . PHE A 1 218 ? 4.412 15.726 5.650 1.00 62.19 218 PHE A C 1
ATOM 1704 O O . PHE A 1 218 ? 4.288 16.036 4.470 1.00 62.19 218 PHE A O 1
ATOM 1711 N N . ILE A 1 219 ? 3.435 15.909 6.537 1.00 64.19 219 ILE A N 1
ATOM 1712 C CA . ILE A 1 219 ? 2.149 16.529 6.210 1.00 64.19 219 ILE A CA 1
ATOM 1713 C C . ILE A 1 219 ? 2.384 17.949 5.696 1.00 64.19 219 ILE A C 1
ATOM 1715 O O . ILE A 1 219 ? 1.865 18.285 4.645 1.00 64.19 219 ILE A O 1
ATOM 1719 N N . GLN A 1 220 ? 3.248 18.743 6.329 1.00 65.69 220 GLN A N 1
ATOM 1720 C CA . GLN A 1 220 ? 3.632 20.074 5.854 1.00 65.69 220 GLN A CA 1
ATOM 1721 C C . GLN A 1 220 ? 4.321 20.019 4.492 1.00 65.69 220 GLN A C 1
ATOM 1723 O O . GLN A 1 220 ? 4.065 20.867 3.642 1.00 65.69 220 GLN A O 1
ATOM 1728 N N . TYR A 1 221 ? 5.182 19.030 4.246 1.00 66.94 221 TYR A N 1
ATOM 1729 C CA . TYR A 1 221 ? 5.773 18.812 2.930 1.00 66.94 221 TYR A CA 1
ATOM 1730 C C . TYR A 1 221 ? 4.700 18.468 1.888 1.00 66.94 221 TYR A C 1
ATOM 1732 O O . TYR A 1 221 ? 4.731 19.012 0.783 1.00 66.94 221 TYR A O 1
ATOM 1740 N N . LEU A 1 222 ? 3.728 17.622 2.233 1.00 60.31 222 LEU A N 1
ATOM 1741 C CA . LEU A 1 222 ? 2.609 17.269 1.363 1.00 60.31 222 LEU A CA 1
ATOM 1742 C C . LEU A 1 222 ? 1.661 18.442 1.129 1.00 60.31 222 LEU A C 1
ATOM 1744 O O . LEU A 1 222 ? 1.253 18.652 -0.004 1.00 60.31 222 LEU A O 1
ATOM 1748 N N . GLU A 1 223 ? 1.363 19.244 2.145 1.00 66.38 223 GLU A N 1
ATOM 1749 C CA . GLU A 1 223 ? 0.580 20.477 2.050 1.00 66.38 223 GLU A CA 1
ATOM 1750 C C . GLU A 1 223 ? 1.320 21.525 1.206 1.00 66.38 223 GLU A C 1
ATOM 1752 O O . GLU A 1 223 ? 0.734 22.174 0.334 1.00 66.38 223 GLU A O 1
ATOM 1757 N N . ALA A 1 224 ? 2.638 21.653 1.376 1.00 68.50 224 ALA A N 1
ATOM 1758 C CA . ALA A 1 224 ? 3.486 22.499 0.540 1.00 68.50 224 ALA A CA 1
ATOM 1759 C C . ALA A 1 224 ? 3.516 22.008 -0.918 1.00 68.50 224 ALA A C 1
ATOM 1761 O O . ALA A 1 224 ? 3.496 22.809 -1.855 1.00 68.50 224 ALA A O 1
ATOM 1762 N N . CYS A 1 225 ? 3.518 20.693 -1.139 1.00 64.06 225 CYS A N 1
ATOM 1763 C CA . CYS A 1 225 ? 3.377 20.117 -2.473 1.00 64.06 225 CYS A CA 1
ATOM 1764 C C . CYS A 1 225 ? 1.969 20.362 -3.026 1.00 64.06 225 CYS A C 1
ATOM 1766 O O . CYS A 1 225 ? 1.837 20.833 -4.150 1.00 64.06 225 CYS A O 1
ATOM 1768 N N . GLY A 1 226 ? 0.925 20.152 -2.229 1.00 65.12 226 GLY A N 1
ATOM 1769 C CA . GLY A 1 226 ? -0.477 20.361 -2.577 1.00 65.12 226 GLY A CA 1
ATOM 1770 C C . GLY A 1 226 ? -0.819 21.819 -2.869 1.00 65.12 226 GLY A C 1
ATOM 1771 O O . GLY A 1 226 ? -1.711 22.081 -3.669 1.00 65.12 226 GLY A O 1
ATOM 1772 N N . THR A 1 227 ? -0.076 22.783 -2.326 1.00 74.31 227 THR A N 1
ATOM 1773 C CA . THR A 1 227 ? -0.161 24.212 -2.688 1.00 74.31 227 THR A CA 1
ATOM 1774 C C . THR A 1 227 ? 0.742 24.586 -3.865 1.00 74.31 227 THR A C 1
ATOM 1776 O O . THR A 1 227 ? 0.564 25.643 -4.471 1.00 74.31 227 THR A O 1
ATOM 1779 N N . SER A 1 228 ? 1.655 23.700 -4.266 1.00 76.31 228 SER A N 1
ATOM 1780 C CA . SER A 1 228 ? 2.540 23.915 -5.405 1.00 76.31 228 SER A CA 1
ATOM 1781 C C . SER A 1 228 ? 1.767 24.012 -6.718 1.00 76.31 228 SER A C 1
ATOM 1783 O O . SER A 1 228 ? 0.855 23.226 -6.987 1.00 76.31 228 SER A O 1
ATOM 1785 N N . ASN A 1 229 ? 2.175 24.961 -7.559 1.00 85.12 229 ASN A N 1
ATOM 1786 C CA . ASN A 1 229 ? 1.753 25.064 -8.958 1.00 85.12 229 ASN A CA 1
ATOM 1787 C C . ASN A 1 229 ? 2.810 24.487 -9.917 1.00 85.12 229 ASN A C 1
ATOM 1789 O O . ASN A 1 229 ? 2.758 24.724 -11.120 1.00 85.12 229 ASN A O 1
ATOM 1793 N N . ASP A 1 230 ? 3.790 23.750 -9.389 1.00 88.81 230 ASP A N 1
ATOM 1794 C CA . ASP A 1 230 ? 4.816 23.064 -10.168 1.00 88.81 230 ASP A CA 1
ATOM 1795 C C . ASP A 1 230 ? 4.424 21.590 -10.335 1.00 88.81 230 ASP A C 1
ATOM 1797 O O . ASP A 1 230 ? 4.521 20.787 -9.404 1.00 88.81 230 ASP A O 1
ATOM 1801 N N . ALA A 1 231 ? 3.976 21.235 -11.541 1.00 89.94 231 ALA A N 1
ATOM 1802 C CA . ALA A 1 231 ? 3.536 19.881 -11.859 1.00 89.94 231 ALA A CA 1
ATOM 1803 C C . ALA A 1 231 ? 4.627 18.824 -11.637 1.00 89.94 231 ALA A C 1
ATOM 1805 O O . ALA A 1 231 ? 4.306 17.702 -11.258 1.00 89.94 231 ALA A O 1
ATOM 1806 N N . LYS A 1 232 ? 5.911 19.165 -11.813 1.00 89.69 232 LYS A N 1
ATOM 1807 C CA . LYS A 1 232 ? 6.999 18.207 -11.592 1.00 89.69 232 LYS A CA 1
ATOM 1808 C C . LYS A 1 232 ? 7.137 17.872 -10.110 1.00 89.69 232 LYS A C 1
ATOM 1810 O O . LYS A 1 232 ? 7.218 16.700 -9.767 1.00 89.69 232 LYS A O 1
ATOM 1815 N N . LYS A 1 233 ? 7.092 18.883 -9.236 1.00 85.94 233 LYS A N 1
ATOM 1816 C CA . LYS A 1 233 ? 7.132 18.669 -7.778 1.00 85.94 233 LYS A CA 1
ATOM 1817 C C . LYS A 1 233 ? 5.948 17.842 -7.292 1.00 85.94 233 LYS A C 1
ATOM 1819 O O . LYS A 1 233 ? 6.127 16.972 -6.449 1.00 85.94 233 LYS A O 1
ATOM 1824 N N . LEU A 1 234 ? 4.762 18.100 -7.847 1.00 86.50 234 LEU A N 1
ATOM 1825 C CA . LEU A 1 234 ? 3.574 17.299 -7.565 1.00 86.50 234 LEU A CA 1
ATOM 1826 C C . LEU A 1 234 ? 3.800 15.832 -7.951 1.00 86.50 234 LEU A C 1
ATOM 1828 O O . LEU A 1 234 ? 3.591 14.959 -7.119 1.00 86.50 234 LEU A O 1
ATOM 1832 N N . LEU A 1 235 ? 4.295 15.548 -9.160 1.00 90.00 235 LEU A N 1
ATOM 1833 C CA . LEU A 1 235 ? 4.569 14.170 -9.591 1.00 90.00 235 LEU A CA 1
ATOM 1834 C C . LEU A 1 235 ? 5.689 13.493 -8.790 1.00 90.00 235 LEU A C 1
ATOM 1836 O O . LEU A 1 235 ? 5.603 12.298 -8.513 1.00 90.00 235 LEU A O 1
ATOM 1840 N N . ASP A 1 236 ? 6.718 14.233 -8.382 1.00 84.81 236 ASP A N 1
ATOM 1841 C CA . ASP A 1 236 ? 7.764 13.704 -7.503 1.00 84.81 236 ASP A CA 1
ATOM 1842 C C . ASP A 1 236 ? 7.178 13.306 -6.133 1.00 84.81 236 ASP A C 1
ATOM 1844 O O . ASP A 1 236 ? 7.498 12.232 -5.621 1.00 84.81 236 ASP A O 1
ATOM 1848 N N . ALA A 1 237 ? 6.247 14.101 -5.587 1.00 83.00 237 ALA A N 1
ATOM 1849 C CA . ALA A 1 237 ? 5.509 13.747 -4.374 1.00 83.00 237 ALA A CA 1
ATOM 1850 C C . ALA A 1 237 ? 4.606 12.516 -4.581 1.00 83.00 237 ALA A C 1
ATOM 1852 O O . ALA A 1 237 ? 4.577 11.627 -3.730 1.00 83.00 237 ALA A O 1
ATOM 1853 N N . VAL A 1 238 ? 3.933 12.406 -5.734 1.00 88.88 238 VAL A N 1
ATOM 1854 C CA . VAL A 1 238 ? 3.097 11.242 -6.082 1.00 88.88 238 VAL A CA 1
ATOM 1855 C C . VAL A 1 238 ? 3.890 9.938 -6.042 1.00 88.88 238 VAL A C 1
ATOM 1857 O O . VAL A 1 238 ? 3.418 8.965 -5.457 1.00 88.88 238 VAL A O 1
ATOM 1860 N N . ARG A 1 239 ? 5.115 9.908 -6.586 1.00 84.88 239 ARG A N 1
ATOM 1861 C CA . ARG A 1 239 ? 5.974 8.705 -6.549 1.00 84.88 239 ARG A CA 1
ATOM 1862 C C . ARG A 1 239 ? 6.304 8.255 -5.123 1.00 84.88 239 ARG A C 1
ATOM 1864 O O . ARG A 1 239 ? 6.509 7.065 -4.892 1.00 84.88 239 ARG A O 1
ATOM 1871 N N . GLY A 1 240 ? 6.340 9.191 -4.175 1.00 75.75 240 GLY A N 1
ATOM 1872 C CA . GLY A 1 240 ? 6.499 8.899 -2.751 1.00 75.75 240 GLY A CA 1
ATOM 1873 C C . GLY A 1 240 ? 5.222 8.397 -2.069 1.00 75.75 240 GLY A C 1
ATOM 1874 O O . GLY A 1 240 ? 5.315 7.764 -1.022 1.00 75.75 240 GLY A O 1
ATOM 1875 N N . LEU A 1 241 ? 4.043 8.644 -2.651 1.00 78.81 241 LEU A N 1
ATOM 1876 C CA . LEU A 1 241 ? 2.740 8.382 -2.029 1.00 78.81 241 LEU A CA 1
ATOM 1877 C C . LEU A 1 241 ? 1.973 7.204 -2.621 1.00 78.81 241 LEU A C 1
ATOM 1879 O O . LEU A 1 241 ? 1.253 6.535 -1.892 1.00 78.81 241 LEU A O 1
ATOM 1883 N N . TRP A 1 242 ? 2.098 6.934 -3.918 1.00 81.38 242 TRP A N 1
ATOM 1884 C CA . TRP A 1 242 ? 1.204 6.025 -4.650 1.00 81.38 242 TRP A CA 1
ATOM 1885 C C . TRP A 1 242 ? 1.099 4.595 -4.103 1.00 81.38 242 TRP A C 1
ATOM 1887 O O . TRP A 1 242 ? 0.072 3.955 -4.282 1.00 81.38 242 TRP A O 1
ATOM 1897 N N . ARG A 1 243 ? 2.115 4.092 -3.392 1.00 70.81 243 ARG A N 1
ATOM 1898 C CA . ARG A 1 243 ? 2.078 2.762 -2.758 1.00 70.81 243 ARG A CA 1
ATOM 1899 C C . ARG A 1 243 ? 1.297 2.737 -1.445 1.00 70.81 243 ARG A C 1
ATOM 1901 O O . ARG A 1 243 ? 1.095 1.667 -0.892 1.00 70.81 243 ARG A O 1
ATOM 1908 N N . PHE A 1 244 ? 0.937 3.899 -0.917 1.00 64.81 244 PHE A N 1
ATOM 1909 C CA . PHE A 1 244 ? 0.782 4.082 0.518 1.00 64.81 244 PHE A CA 1
ATOM 1910 C C . PHE A 1 244 ? -0.384 4.979 0.931 1.00 64.81 244 PHE A C 1
ATOM 1912 O O . PHE A 1 244 ? -0.999 4.745 1.962 1.00 64.81 244 PHE A O 1
ATOM 1919 N N . ALA A 1 245 ? -0.637 6.027 0.156 1.00 78.38 245 ALA A N 1
ATOM 1920 C CA . ALA A 1 245 ? -1.803 6.892 0.244 1.00 78.38 245 ALA A CA 1
ATOM 1921 C C . ALA A 1 245 ? -2.274 7.144 -1.196 1.00 78.38 245 ALA A C 1
ATOM 1923 O O . ALA A 1 245 ? -2.109 8.253 -1.718 1.00 78.38 245 ALA A O 1
ATOM 1924 N N . PRO A 1 246 ? -2.732 6.090 -1.898 1.00 84.12 246 PRO A N 1
ATOM 1925 C CA . PRO A 1 246 ? -3.023 6.158 -3.325 1.00 84.12 246 PRO A CA 1
ATOM 1926 C C . PRO A 1 246 ? -4.103 7.198 -3.656 1.00 84.12 246 PRO A C 1
ATOM 1928 O O . PRO A 1 246 ? -4.059 7.786 -4.733 1.00 84.12 246 PRO A O 1
ATOM 1931 N N . GLU A 1 247 ? -5.009 7.504 -2.727 1.00 84.25 247 GLU A N 1
ATOM 1932 C CA . GLU A 1 247 ? -6.019 8.557 -2.862 1.00 84.25 247 GLU A CA 1
ATOM 1933 C C . GLU A 1 247 ? -5.380 9.953 -2.874 1.00 84.25 247 GLU A C 1
ATOM 1935 O O . GLU A 1 247 ? -5.624 10.742 -3.784 1.00 84.25 247 GLU A O 1
ATOM 1940 N N . GLN A 1 248 ? -4.481 10.242 -1.928 1.00 83.81 248 GLN A N 1
ATOM 1941 C CA . GLN A 1 248 ? -3.748 11.517 -1.889 1.00 83.81 248 GLN A CA 1
ATOM 1942 C C . GLN A 1 248 ? -2.797 11.645 -3.086 1.00 83.81 248 GLN A C 1
ATOM 1944 O O . GLN A 1 248 ? -2.659 12.709 -3.692 1.00 83.81 248 GLN A O 1
ATOM 1949 N N . ALA A 1 249 ? -2.158 10.537 -3.466 1.00 89.62 249 ALA A N 1
ATOM 1950 C CA . ALA A 1 249 ? -1.344 10.452 -4.669 1.00 89.62 249 ALA A CA 1
ATOM 1951 C C . ALA A 1 249 ? -2.175 10.780 -5.923 1.00 89.62 249 ALA A C 1
ATOM 1953 O O . ALA A 1 249 ? -1.717 11.519 -6.794 1.00 89.62 249 ALA A O 1
ATOM 1954 N N . LEU A 1 250 ? -3.413 10.287 -5.997 1.00 92.19 250 LEU A N 1
ATOM 1955 C CA . LEU A 1 250 ? -4.330 10.582 -7.094 1.00 92.19 250 LEU A CA 1
ATOM 1956 C C . LEU A 1 250 ? -4.692 12.065 -7.142 1.00 92.19 250 LEU A C 1
ATOM 1958 O O . LEU A 1 250 ? -4.633 12.656 -8.220 1.00 92.19 250 LEU A O 1
ATOM 1962 N N . GLU A 1 251 ? -5.006 12.689 -6.009 1.00 87.81 251 GLU A N 1
ATOM 1963 C CA . GLU A 1 251 ? -5.310 14.125 -5.956 1.00 87.81 251 GLU A CA 1
ATOM 1964 C C . GLU A 1 251 ? -4.148 14.978 -6.481 1.00 87.81 251 GLU A C 1
ATOM 1966 O O . GLU A 1 251 ? -4.341 15.854 -7.333 1.00 87.81 251 GLU A O 1
ATOM 1971 N N . LEU A 1 252 ? -2.920 14.685 -6.042 1.00 91.06 252 LEU A N 1
ATOM 1972 C CA . LEU A 1 252 ? -1.728 15.397 -6.505 1.00 91.06 252 LEU A CA 1
ATOM 1973 C C . LEU A 1 252 ? -1.440 15.136 -7.989 1.00 91.06 252 LEU A C 1
ATOM 1975 O O . LEU A 1 252 ? -1.085 16.073 -8.710 1.00 91.06 252 LEU A O 1
ATOM 1979 N N . ALA A 1 253 ? -1.627 13.902 -8.470 1.00 95.38 253 ALA A N 1
ATOM 1980 C CA . ALA A 1 253 ? -1.451 13.552 -9.880 1.00 95.38 253 ALA A CA 1
ATOM 1981 C C . ALA A 1 253 ? -2.478 14.268 -10.774 1.00 95.38 253 ALA A C 1
ATOM 1983 O O . ALA A 1 253 ? -2.118 14.847 -11.802 1.00 95.38 253 ALA A O 1
ATOM 1984 N N . MET A 1 254 ? -3.743 14.312 -10.347 1.00 93.44 254 MET A N 1
ATOM 1985 C CA . MET A 1 254 ? -4.817 15.044 -11.023 1.00 93.44 254 MET A CA 1
ATOM 1986 C C . MET A 1 254 ? -4.524 16.544 -11.051 1.00 93.44 254 MET A C 1
ATOM 1988 O O . MET A 1 254 ? -4.640 17.176 -12.103 1.00 93.44 254 MET A O 1
ATOM 1992 N N . LYS A 1 255 ? -4.057 17.121 -9.936 1.00 91.38 255 LYS A N 1
ATOM 1993 C CA . LYS A 1 255 ? -3.630 18.526 -9.890 1.00 91.38 255 LYS A CA 1
ATOM 1994 C C . LYS A 1 255 ? -2.465 18.794 -10.846 1.00 91.38 255 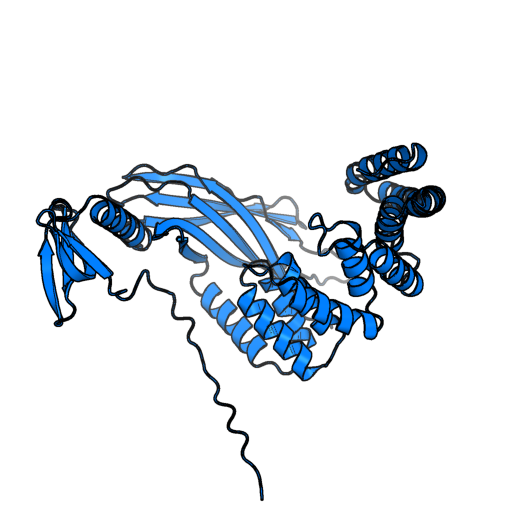LYS A C 1
ATOM 1996 O O . LYS A 1 255 ? -2.505 19.763 -11.608 1.00 91.38 255 LYS A O 1
ATOM 2001 N N . ALA A 1 256 ? -1.451 17.927 -10.852 1.00 94.00 256 ALA A N 1
ATOM 2002 C CA . ALA A 1 256 ? -0.312 18.031 -11.761 1.00 94.00 256 ALA A CA 1
ATOM 2003 C C . ALA A 1 256 ? -0.762 18.001 -13.227 1.00 94.00 256 ALA A C 1
ATOM 2005 O O . ALA A 1 256 ? -0.254 18.774 -14.049 1.00 94.00 256 ALA A O 1
ATOM 2006 N N . TYR A 1 257 ? -1.743 17.155 -13.551 1.00 95.94 257 TYR A N 1
ATOM 2007 C CA . TYR A 1 257 ? -2.330 17.095 -14.882 1.00 95.94 257 TYR A CA 1
ATOM 2008 C C . TYR A 1 257 ? -3.116 18.361 -15.233 1.00 95.94 257 TYR A C 1
ATOM 2010 O O . TYR A 1 257 ? -2.929 18.891 -16.323 1.00 95.94 257 TYR A O 1
ATOM 2018 N N . ILE A 1 258 ? -3.938 18.899 -14.327 1.00 94.44 258 ILE A N 1
ATOM 2019 C CA . ILE A 1 258 ? -4.675 20.154 -14.564 1.00 94.44 258 ILE A CA 1
ATOM 2020 C C . ILE A 1 258 ? -3.709 21.293 -14.916 1.00 94.44 258 ILE A C 1
ATOM 2022 O O . ILE A 1 258 ? -3.963 22.037 -15.862 1.00 94.44 258 ILE A O 1
ATOM 2026 N N . ILE A 1 259 ? -2.588 21.392 -14.194 1.00 92.19 259 ILE A N 1
ATOM 2027 C CA . ILE A 1 259 ? -1.569 22.434 -14.389 1.00 92.19 259 ILE A CA 1
ATOM 2028 C C . ILE A 1 259 ? -0.809 22.252 -15.705 1.00 92.19 259 ILE A C 1
ATOM 2030 O O . ILE A 1 259 ? -0.624 23.211 -16.450 1.00 92.19 259 ILE A O 1
ATOM 2034 N N . SER A 1 260 ? -0.304 21.044 -15.965 1.00 94.75 260 SER A N 1
ATOM 2035 C CA . SER A 1 260 ? 0.669 20.818 -17.046 1.00 94.75 260 SER A CA 1
ATOM 2036 C C . SER A 1 260 ? 0.073 20.241 -18.319 1.00 94.75 260 SER A C 1
ATOM 2038 O O . SER A 1 260 ? 0.696 20.329 -19.374 1.00 94.75 260 SER A O 1
ATOM 2040 N N . GLN A 1 261 ? -1.081 19.579 -18.216 1.00 95.62 261 GLN A N 1
ATOM 2041 C CA . GLN A 1 261 ? -1.629 18.693 -19.242 1.00 95.62 261 GLN A CA 1
ATOM 2042 C C . GLN A 1 261 ? -0.566 17.709 -19.767 1.00 95.62 261 GLN A C 1
ATOM 2044 O O . GLN A 1 261 ? -0.582 17.335 -20.941 1.00 95.62 261 GLN A O 1
ATOM 2049 N N . SER A 1 262 ? 0.401 17.314 -18.931 1.00 95.75 262 SER A N 1
ATOM 2050 C CA . SER A 1 262 ? 1.532 16.491 -19.364 1.00 95.75 262 SER A CA 1
ATOM 2051 C C . SER A 1 262 ? 1.147 15.020 -19.499 1.00 95.75 262 SER A C 1
ATOM 2053 O O . SER A 1 262 ? 0.223 14.527 -18.845 1.00 95.75 262 SER A O 1
ATOM 2055 N N . ARG A 1 263 ? 1.873 14.320 -20.372 1.00 96.69 263 ARG A N 1
ATOM 2056 C CA . ARG A 1 263 ? 1.699 12.882 -20.591 1.00 96.69 263 ARG A CA 1
ATOM 2057 C C . ARG A 1 263 ? 2.100 12.060 -19.360 1.00 96.69 263 ARG A C 1
ATOM 2059 O O . ARG A 1 263 ? 1.343 11.182 -18.970 1.00 96.69 263 ARG A O 1
ATOM 2066 N N . ASP A 1 264 ? 3.162 12.468 -18.661 1.00 95.56 264 ASP A N 1
ATOM 2067 C CA . ASP A 1 264 ? 3.614 11.850 -17.410 1.00 95.56 264 ASP A CA 1
ATOM 2068 C C . ASP A 1 264 ? 2.534 11.913 -16.321 1.00 95.56 264 ASP A C 1
ATOM 2070 O O . ASP A 1 264 ? 2.286 10.925 -15.629 1.00 95.56 264 ASP A O 1
ATOM 2074 N N . ALA A 1 265 ? 1.859 13.062 -16.180 1.00 96.75 265 ALA A N 1
ATOM 2075 C CA . ALA A 1 265 ? 0.772 13.202 -15.217 1.00 96.75 265 ALA A CA 1
ATOM 2076 C C . ALA A 1 265 ? -0.438 12.341 -15.598 1.00 96.75 265 ALA A C 1
ATOM 2078 O O . ALA A 1 265 ? -0.978 11.653 -14.736 1.00 96.75 265 ALA A O 1
ATOM 2079 N N . ALA A 1 266 ? -0.822 12.315 -16.881 1.00 98.12 266 ALA A N 1
ATOM 2080 C CA . ALA A 1 266 ? -1.898 11.441 -17.357 1.00 98.12 266 ALA A CA 1
ATOM 2081 C C . ALA A 1 266 ? -1.585 9.961 -17.095 1.00 98.12 266 ALA A C 1
ATOM 2083 O O . ALA A 1 266 ? -2.425 9.239 -16.560 1.00 98.12 266 ALA A O 1
ATOM 2084 N N . ARG A 1 267 ? -0.360 9.528 -17.412 1.00 98.12 267 ARG A N 1
ATOM 2085 C CA . ARG A 1 267 ? 0.100 8.165 -17.160 1.00 98.12 267 ARG A CA 1
ATOM 2086 C C . ARG A 1 267 ? 0.035 7.831 -15.673 1.00 98.12 267 ARG A C 1
ATOM 2088 O O . ARG A 1 267 ? -0.513 6.800 -15.306 1.00 98.12 267 ARG A O 1
ATOM 2095 N N . THR A 1 268 ? 0.539 8.724 -14.823 1.00 97.12 268 THR A N 1
ATOM 2096 C CA . THR A 1 268 ? 0.549 8.529 -13.367 1.00 97.12 268 THR A CA 1
ATOM 2097 C C . THR A 1 268 ? -0.867 8.359 -12.809 1.00 97.12 268 THR A C 1
ATOM 2099 O O . THR A 1 268 ? -1.098 7.478 -11.984 1.00 97.12 268 THR A O 1
ATOM 2102 N N . VAL A 1 269 ? -1.836 9.148 -13.289 1.00 97.50 269 VAL A N 1
ATOM 2103 C CA . VAL A 1 269 ? -3.253 8.983 -12.922 1.00 97.50 269 VAL A CA 1
ATOM 2104 C C . VAL A 1 269 ? -3.785 7.617 -13.369 1.00 97.50 269 VAL A C 1
ATOM 2106 O O . VAL A 1 269 ? -4.440 6.932 -12.584 1.00 97.50 269 VAL A O 1
ATOM 2109 N N . GLY A 1 270 ? -3.478 7.196 -14.599 1.00 97.50 270 GLY A N 1
ATOM 2110 C CA . GLY A 1 270 ? -3.887 5.888 -15.116 1.00 97.50 270 GLY A CA 1
ATOM 2111 C C . GLY A 1 270 ? -3.341 4.727 -14.283 1.00 97.50 270 GLY A C 1
ATOM 2112 O O . GLY A 1 270 ? -4.091 3.839 -13.885 1.00 97.50 270 GLY A O 1
ATOM 2113 N N . GLU A 1 271 ? -2.056 4.777 -13.930 1.00 95.88 271 GLU A N 1
ATOM 2114 C CA . GLU A 1 271 ? -1.413 3.767 -13.082 1.00 95.88 271 GLU A CA 1
ATOM 2115 C C . GLU A 1 271 ? -2.027 3.693 -11.682 1.00 95.88 271 GLU A C 1
ATOM 2117 O O . GLU A 1 271 ? -2.237 2.599 -11.155 1.00 95.88 271 GLU A O 1
ATOM 2122 N N . LEU A 1 272 ? -2.366 4.840 -11.089 1.00 95.81 272 LEU A N 1
ATOM 2123 C CA . LEU A 1 272 ? -3.023 4.887 -9.785 1.00 95.81 272 LEU A CA 1
ATOM 2124 C C . LEU A 1 272 ? -4.375 4.167 -9.799 1.00 95.81 272 LEU A C 1
ATOM 2126 O O . LEU A 1 272 ? -4.629 3.344 -8.919 1.00 95.81 272 LEU A O 1
ATOM 2130 N N . TYR A 1 273 ? -5.206 4.412 -10.814 1.00 95.25 273 TYR A N 1
ATOM 2131 C CA . TYR A 1 273 ? -6.505 3.746 -10.949 1.00 95.25 273 TYR A CA 1
ATOM 2132 C C . TYR A 1 273 ? -6.409 2.245 -11.238 1.00 95.25 273 TYR A C 1
ATOM 2134 O O . TYR A 1 273 ? -7.258 1.496 -10.750 1.00 95.25 273 TYR A O 1
ATOM 2142 N N . LEU A 1 274 ? -5.409 1.805 -12.011 1.00 92.25 274 LEU A N 1
ATOM 2143 C CA . LEU A 1 274 ? -5.260 0.392 -12.384 1.00 92.25 274 LEU A CA 1
ATOM 2144 C C . LEU A 1 274 ? -4.597 -0.454 -11.299 1.00 92.25 274 LEU A C 1
ATOM 2146 O O . LEU A 1 274 ? -5.002 -1.595 -11.079 1.00 92.25 274 LEU A O 1
ATOM 2150 N N . PHE A 1 275 ? -3.573 0.076 -10.631 1.00 88.81 275 PHE A N 1
ATOM 2151 C CA . PHE A 1 275 ? -2.665 -0.759 -9.841 1.00 88.81 275 PHE A CA 1
ATOM 2152 C C . PHE A 1 275 ? -2.683 -0.447 -8.348 1.00 88.81 275 PHE A C 1
ATOM 2154 O O . PHE A 1 275 ? -2.414 -1.341 -7.543 1.00 88.81 275 PHE A O 1
ATOM 2161 N N . HIS A 1 276 ? -3.025 0.783 -7.960 1.00 88.00 276 HIS A N 1
ATOM 2162 C CA . HIS A 1 276 ? -2.800 1.254 -6.593 1.00 88.00 276 HIS A CA 1
ATOM 2163 C C . HIS A 1 276 ? -4.086 1.488 -5.794 1.00 88.00 276 HIS A C 1
ATOM 2165 O O . HIS A 1 276 ? -4.133 1.130 -4.619 1.00 88.00 276 HIS A O 1
ATOM 2171 N N . LEU A 1 277 ? -5.137 2.027 -6.412 1.00 85.94 277 LEU A N 1
ATOM 2172 C CA . LEU A 1 277 ? -6.412 2.296 -5.741 1.00 85.94 277 LEU A CA 1
ATOM 2173 C C . LEU A 1 277 ? -7.236 1.023 -5.515 1.00 85.94 277 LEU A C 1
ATOM 2175 O O . LEU A 1 277 ? -7.205 0.085 -6.322 1.00 85.94 277 LEU A O 1
ATOM 2179 N N . LYS A 1 278 ? -7.990 1.003 -4.407 1.00 83.94 278 LYS A N 1
ATOM 2180 C CA . LYS A 1 278 ? -8.926 -0.071 -4.049 1.00 83.94 278 LYS A CA 1
ATOM 2181 C C . LYS A 1 278 ? -10.299 0.525 -3.679 1.00 83.94 278 LYS A C 1
ATOM 2183 O O . LYS A 1 278 ? -10.356 1.342 -2.766 1.00 83.94 278 LYS A O 1
ATOM 2188 N N . PRO A 1 279 ? -11.400 0.115 -4.343 1.00 86.12 279 PRO A N 1
ATOM 2189 C CA . PRO A 1 279 ? -11.453 -0.838 -5.456 1.00 86.12 279 PRO A CA 1
ATOM 2190 C C . PRO A 1 279 ? -10.772 -0.300 -6.728 1.00 86.12 279 PRO A C 1
ATOM 2192 O O . PRO A 1 279 ? -10.694 0.907 -6.945 1.00 86.12 279 PRO A O 1
ATOM 2195 N N . VAL A 1 280 ? -10.267 -1.215 -7.562 1.00 87.88 280 VAL A N 1
ATOM 2196 C CA . VAL A 1 280 ? -9.634 -0.877 -8.849 1.00 87.88 280 VAL A CA 1
ATOM 2197 C C . VAL A 1 280 ? -10.691 -0.325 -9.807 1.00 87.88 280 VAL A C 1
ATOM 2199 O O . VAL A 1 280 ? -11.784 -0.883 -9.903 1.00 87.88 280 VAL A O 1
ATOM 2202 N N . ASN A 1 281 ? -10.362 0.737 -10.547 1.00 90.12 281 ASN A N 1
ATOM 2203 C CA . ASN A 1 281 ? -11.247 1.324 -11.556 1.00 90.12 281 ASN A CA 1
ATOM 2204 C C . ASN A 1 281 ? -10.622 1.189 -12.951 1.00 90.12 281 ASN A C 1
ATOM 2206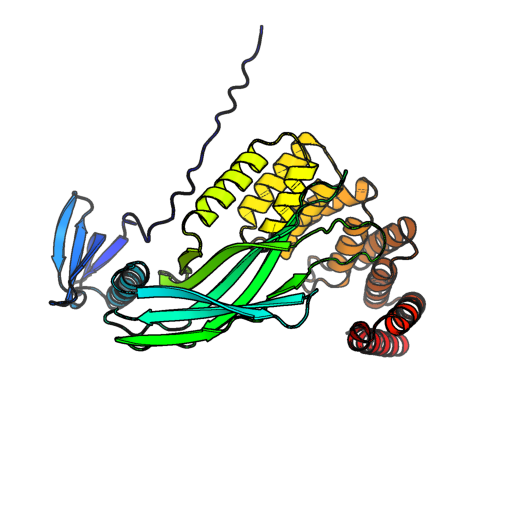 O O . ASN A 1 281 ? -9.931 2.089 -13.432 1.00 90.12 281 ASN A O 1
ATOM 2210 N N . ILE A 1 282 ? -10.866 0.036 -13.584 1.00 93.69 282 ILE A N 1
ATOM 2211 C CA . ILE A 1 282 ? -10.296 -0.318 -14.891 1.00 93.69 282 ILE A CA 1
ATOM 2212 C C . ILE A 1 282 ? -10.645 0.719 -15.972 1.00 93.69 282 ILE A C 1
ATOM 2214 O O . ILE A 1 282 ? -9.711 1.237 -16.587 1.00 93.69 282 ILE A O 1
ATOM 2218 N N . PRO A 1 283 ? -11.925 1.097 -16.193 1.00 94.38 283 PRO A N 1
ATOM 2219 C CA . PRO A 1 283 ? -12.270 2.037 -17.261 1.00 94.38 283 PRO A CA 1
ATOM 2220 C C . PRO A 1 283 ? -11.545 3.382 -17.144 1.00 94.38 283 PRO A C 1
ATOM 2222 O O . PRO A 1 283 ? -10.997 3.871 -18.130 1.00 94.38 283 PRO A O 1
ATOM 2225 N N . PHE A 1 284 ? -11.481 3.954 -15.936 1.00 93.69 284 PHE A N 1
ATOM 2226 C CA . PHE A 1 284 ? -10.779 5.221 -15.714 1.00 93.69 284 PHE A CA 1
ATOM 2227 C C . PHE A 1 284 ? -9.275 5.071 -15.921 1.00 93.69 284 PHE A C 1
ATOM 2229 O O . PHE A 1 284 ? -8.650 5.917 -16.559 1.00 93.69 284 PHE A O 1
ATOM 2236 N N . GLY A 1 285 ? -8.692 3.996 -15.394 1.00 96.69 285 GLY A N 1
ATOM 2237 C CA . GLY A 1 285 ? -7.273 3.722 -15.552 1.00 96.69 285 GLY A CA 1
ATOM 2238 C C . GLY A 1 285 ? -6.845 3.642 -17.017 1.00 96.69 285 GLY A C 1
ATOM 2239 O O . GLY A 1 285 ? -5.887 4.309 -17.415 1.00 96.69 285 GLY A O 1
ATOM 2240 N N . LEU A 1 286 ? -7.610 2.912 -17.835 1.00 96.88 286 LEU A N 1
ATOM 2241 C CA . LEU A 1 286 ? -7.372 2.803 -19.276 1.00 96.88 286 LEU A CA 1
ATOM 2242 C C . LEU A 1 286 ? -7.559 4.139 -19.994 1.00 96.88 286 LEU A C 1
ATOM 2244 O O . LEU A 1 286 ? -6.675 4.535 -20.747 1.00 96.88 286 LEU A O 1
ATOM 2248 N N . GLU A 1 287 ? -8.634 4.882 -19.714 1.00 97.50 287 GLU A N 1
ATOM 2249 C CA . GLU A 1 287 ? -8.874 6.195 -20.334 1.00 97.50 287 GLU A CA 1
ATOM 2250 C C . GLU A 1 287 ? -7.679 7.147 -20.131 1.00 97.50 287 GLU A C 1
ATOM 2252 O O . GLU A 1 287 ? -7.260 7.867 -21.044 1.00 97.50 287 GLU A O 1
ATOM 2257 N N . TRP A 1 288 ? -7.103 7.153 -18.929 1.00 98.31 288 TRP A N 1
ATOM 2258 C CA . TRP A 1 288 ? -5.957 7.995 -18.596 1.00 98.31 288 TRP A CA 1
ATOM 2259 C C . TRP A 1 288 ? -4.653 7.531 -19.244 1.00 98.31 288 TRP A C 1
ATOM 2261 O O . TRP A 1 288 ? -3.900 8.370 -19.753 1.00 98.31 288 TRP A O 1
ATOM 2271 N N . LEU A 1 289 ? -4.401 6.221 -19.291 1.00 98.25 289 LEU A N 1
ATOM 2272 C CA . LEU A 1 289 ? -3.261 5.687 -20.034 1.00 98.25 289 LEU A CA 1
ATOM 2273 C C . LEU A 1 289 ? -3.387 5.969 -21.537 1.00 98.25 289 LEU A C 1
ATOM 2275 O O . LEU A 1 289 ? -2.415 6.396 -22.155 1.00 98.25 289 LEU A O 1
ATOM 2279 N N . GLU A 1 290 ? -4.579 5.848 -22.124 1.00 98.12 290 GLU A N 1
ATOM 2280 C CA . GLU A 1 290 ? -4.823 6.187 -23.532 1.00 98.12 290 GLU A CA 1
ATOM 2281 C C . GLU A 1 290 ? -4.579 7.677 -23.814 1.00 98.12 290 GLU A C 1
ATOM 2283 O O . GLU A 1 290 ? -4.013 8.037 -24.850 1.00 98.12 290 GLU A O 1
ATOM 2288 N N . LYS A 1 291 ? -4.954 8.573 -22.887 1.00 97.75 291 LYS A N 1
ATOM 2289 C CA . LYS A 1 291 ? -4.617 10.008 -22.979 1.00 97.75 291 LYS A CA 1
ATOM 2290 C C . LYS A 1 291 ? -3.107 10.242 -22.996 1.00 97.75 291 LYS A C 1
ATOM 2292 O O . LYS A 1 291 ? -2.648 11.124 -23.726 1.00 97.75 291 LYS A O 1
ATOM 2297 N N . ALA A 1 292 ? -2.343 9.489 -22.207 1.00 98.19 292 ALA A N 1
ATOM 2298 C CA . ALA A 1 292 ? -0.884 9.568 -22.204 1.00 98.19 292 ALA A CA 1
ATOM 2299 C C . ALA A 1 292 ? -0.281 8.988 -23.496 1.00 98.19 292 ALA A C 1
ATOM 2301 O O . ALA A 1 292 ? 0.545 9.647 -24.130 1.00 98.19 292 ALA A O 1
ATOM 2302 N N . ALA A 1 293 ? -0.761 7.828 -23.955 1.00 98.12 293 ALA A N 1
ATOM 2303 C CA . ALA A 1 293 ? -0.328 7.183 -25.196 1.00 98.12 293 ALA A CA 1
ATOM 2304 C C . ALA A 1 293 ? -0.580 8.064 -26.435 1.00 98.12 293 ALA A C 1
ATOM 2306 O O . ALA A 1 293 ? 0.303 8.214 -27.278 1.00 98.12 293 ALA A O 1
ATOM 2307 N N . LYS A 1 294 ? -1.722 8.767 -26.503 1.00 97.62 294 LYS A N 1
ATOM 2308 C CA . LYS A 1 294 ? -2.019 9.775 -27.549 1.00 97.62 294 LYS A CA 1
ATOM 2309 C C . LYS A 1 294 ? -1.029 10.946 -27.575 1.00 97.62 294 LYS A C 1
ATOM 2311 O O . LYS A 1 294 ? -0.940 11.655 -28.573 1.00 97.62 294 LYS A O 1
ATOM 2316 N N . LYS A 1 295 ? -0.285 11.164 -26.486 1.00 97.38 295 LYS A N 1
ATOM 2317 C CA . LYS A 1 295 ? 0.807 12.144 -26.375 1.00 97.38 295 LYS A CA 1
ATOM 2318 C C . LYS A 1 295 ? 2.188 11.491 -26.522 1.00 97.38 295 LYS A C 1
ATOM 2320 O O . LYS A 1 295 ? 3.189 12.048 -26.060 1.00 97.38 295 LYS A O 1
ATOM 2325 N N . ASN A 1 296 ? 2.246 10.330 -27.176 1.00 97.19 296 ASN A N 1
ATOM 2326 C CA . ASN A 1 296 ? 3.460 9.559 -27.435 1.00 97.19 296 ASN A CA 1
ATOM 2327 C C . ASN A 1 296 ? 4.229 9.221 -26.149 1.00 97.19 296 ASN A C 1
ATOM 2329 O O . ASN A 1 296 ? 5.457 9.305 -26.114 1.00 97.19 296 ASN A O 1
ATOM 2333 N N . ASP A 1 297 ? 3.516 8.924 -25.061 1.00 97.81 297 ASP A N 1
ATOM 2334 C CA . ASP A 1 297 ? 4.128 8.372 -23.855 1.00 97.81 297 ASP A CA 1
ATOM 2335 C C . ASP A 1 297 ? 4.422 6.888 -24.077 1.00 97.81 297 ASP A C 1
ATOM 2337 O O . ASP A 1 297 ? 3.508 6.062 -24.128 1.00 97.81 297 ASP A O 1
ATOM 2341 N N . HIS A 1 298 ? 5.703 6.568 -24.252 1.00 97.12 298 HIS A N 1
ATOM 2342 C CA . HIS A 1 298 ? 6.166 5.203 -24.470 1.00 97.12 298 HIS A CA 1
ATOM 2343 C C . HIS A 1 298 ? 5.763 4.268 -23.319 1.00 97.12 298 HIS A C 1
ATOM 2345 O O . HIS A 1 298 ? 5.325 3.142 -23.562 1.00 97.12 298 HIS A O 1
ATOM 2351 N N . GLU A 1 299 ? 5.853 4.745 -22.074 1.00 96.81 299 GLU A N 1
ATOM 2352 C CA . GLU A 1 299 ? 5.564 3.927 -20.903 1.00 96.81 299 GLU A CA 1
ATOM 2353 C C . GLU A 1 299 ? 4.074 3.583 -20.804 1.00 96.81 299 GLU A C 1
ATOM 2355 O O . GLU A 1 299 ? 3.711 2.443 -20.516 1.00 96.81 299 GLU A O 1
ATOM 2360 N N . ALA A 1 300 ? 3.201 4.536 -21.128 1.00 98.06 300 ALA A N 1
ATOM 2361 C CA . ALA A 1 300 ? 1.771 4.283 -21.240 1.00 98.06 300 ALA A CA 1
ATOM 2362 C C . ALA A 1 300 ? 1.447 3.275 -22.353 1.00 98.06 300 ALA A C 1
ATOM 2364 O O . ALA A 1 300 ? 0.576 2.431 -22.156 1.00 98.06 300 ALA A O 1
ATOM 2365 N N . CYS A 1 301 ? 2.155 3.319 -23.489 1.00 98.44 301 CYS A N 1
ATOM 2366 C CA . CYS A 1 301 ? 1.935 2.377 -24.591 1.00 98.44 301 CYS A CA 1
ATOM 2367 C C . CYS A 1 301 ? 2.242 0.936 -24.169 1.00 98.44 301 CYS A C 1
ATOM 2369 O O . CYS A 1 301 ? 1.382 0.070 -24.313 1.00 98.44 301 CYS A O 1
ATOM 2371 N N . TRP A 1 302 ? 3.416 0.652 -23.588 1.00 97.88 302 TRP A N 1
ATOM 2372 C CA . TRP A 1 302 ? 3.703 -0.733 -23.192 1.00 97.88 302 TRP A CA 1
ATOM 2373 C C . TRP A 1 302 ? 2.850 -1.190 -22.002 1.00 97.88 302 TRP A C 1
ATOM 2375 O O . TRP A 1 302 ? 2.533 -2.372 -21.934 1.00 97.88 302 TRP A O 1
ATOM 2385 N N . LYS A 1 303 ? 2.411 -0.289 -21.108 1.00 97.81 303 LYS A N 1
ATOM 2386 C CA . LYS A 1 303 ? 1.454 -0.628 -20.032 1.00 97.81 303 LYS A CA 1
ATOM 2387 C C . LYS A 1 303 ? 0.064 -0.970 -20.569 1.00 97.81 303 LYS A C 1
ATOM 2389 O O . LYS A 1 303 ? -0.575 -1.885 -20.060 1.00 97.81 303 LYS A O 1
ATOM 2394 N N . LEU A 1 304 ? -0.407 -0.268 -21.602 1.00 98.25 304 LEU A N 1
ATOM 2395 C CA . LEU A 1 304 ? -1.643 -0.635 -22.301 1.00 98.25 304 LEU A CA 1
ATOM 2396 C C . LEU A 1 304 ? -1.485 -1.981 -23.012 1.00 98.25 304 LEU A C 1
ATOM 2398 O O . LEU A 1 304 ? -2.369 -2.826 -22.899 1.00 98.25 304 LEU A O 1
ATOM 2402 N N . ALA A 1 305 ? -0.348 -2.207 -23.677 1.00 98.06 305 ALA A N 1
ATOM 2403 C CA . ALA A 1 305 ? -0.042 -3.491 -24.302 1.00 98.06 305 ALA A CA 1
ATOM 2404 C C . ALA A 1 305 ? -0.022 -4.632 -23.271 1.00 98.06 305 ALA A C 1
ATOM 2406 O O . ALA A 1 305 ? -0.648 -5.664 -23.489 1.00 98.06 305 ALA A O 1
ATOM 2407 N N . GLU A 1 306 ? 0.633 -4.425 -22.124 1.00 97.25 306 GLU A N 1
ATOM 2408 C CA . GLU A 1 306 ? 0.626 -5.353 -20.990 1.00 97.25 306 GLU A CA 1
ATOM 2409 C C . GLU A 1 306 ? -0.794 -5.665 -20.538 1.00 97.25 306 GLU A C 1
ATOM 2411 O O . GLU A 1 306 ? -1.160 -6.838 -20.445 1.00 97.25 306 GLU A O 1
ATOM 2416 N N . PHE A 1 307 ? -1.590 -4.630 -20.267 1.00 96.94 307 PHE A N 1
ATOM 2417 C CA . PHE A 1 307 ? -2.945 -4.804 -19.770 1.00 96.94 307 PHE A CA 1
ATOM 2418 C C . PHE A 1 307 ? -3.780 -5.632 -20.750 1.00 96.94 307 PHE A C 1
ATOM 2420 O O . PHE A 1 307 ? -4.290 -6.686 -20.378 1.00 96.94 307 PHE A O 1
ATOM 2427 N N . TYR A 1 308 ? -3.868 -5.206 -22.010 1.00 97.38 308 TYR A N 1
ATOM 2428 C CA . TYR A 1 308 ? -4.727 -5.857 -22.996 1.00 97.38 308 TYR A CA 1
ATOM 2429 C C . TYR A 1 308 ? -4.263 -7.275 -23.359 1.00 97.38 308 TYR A C 1
ATOM 2431 O O . TYR A 1 308 ? -5.105 -8.136 -23.603 1.00 97.38 308 TYR A O 1
ATOM 2439 N N . ALA A 1 309 ? -2.953 -7.542 -23.332 1.00 96.06 309 ALA A N 1
ATOM 2440 C CA . ALA A 1 309 ? -2.394 -8.852 -23.663 1.00 96.06 309 ALA A CA 1
ATOM 2441 C C . ALA A 1 309 ? -2.393 -9.852 -22.495 1.00 96.06 309 ALA A C 1
ATOM 2443 O O . ALA A 1 309 ? -2.243 -11.046 -22.732 1.00 96.06 309 ALA A O 1
ATOM 2444 N N . THR A 1 310 ? -2.494 -9.393 -21.240 1.00 94.06 310 THR A N 1
ATOM 2445 C CA . THR A 1 310 ? -2.360 -10.266 -20.053 1.00 94.06 310 THR A CA 1
ATOM 2446 C C . THR A 1 310 ? -3.576 -10.274 -19.131 1.00 94.06 310 THR A C 1
ATOM 2448 O O . THR A 1 310 ? -3.606 -11.065 -18.184 1.00 94.06 310 THR A O 1
ATOM 2451 N N . CYS A 1 311 ? -4.578 -9.419 -19.375 1.00 91.81 311 CYS A N 1
ATOM 2452 C CA . CYS A 1 311 ? -5.791 -9.387 -18.566 1.00 91.81 311 CYS A CA 1
ATOM 2453 C C . CYS A 1 311 ? -6.479 -10.758 -18.578 1.00 91.81 311 CYS A C 1
ATOM 2455 O O . CYS A 1 311 ? -6.739 -11.329 -19.633 1.00 91.81 311 CYS A O 1
ATOM 2457 N N . THR A 1 312 ? -6.787 -11.289 -17.396 1.00 88.94 312 THR A N 1
ATOM 2458 C CA . THR A 1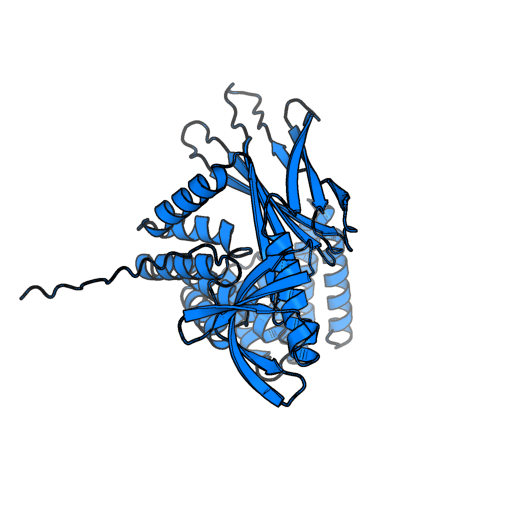 312 ? -7.478 -12.577 -17.257 1.00 88.94 312 THR A CA 1
ATOM 2459 C C . THR A 1 312 ? -8.991 -12.458 -17.395 1.00 88.94 312 THR A C 1
ATOM 2461 O O . THR A 1 312 ? -9.659 -13.476 -17.559 1.00 88.94 312 THR A O 1
ATOM 2464 N N . ASP A 1 313 ? -9.536 -11.240 -17.314 1.00 88.69 313 ASP A N 1
ATOM 2465 C CA . ASP A 1 313 ? -10.950 -10.973 -17.552 1.00 88.69 313 ASP A CA 1
ATOM 2466 C C . ASP A 1 313 ? -11.221 -10.947 -19.067 1.00 88.69 313 ASP A C 1
ATOM 2468 O O . ASP A 1 313 ? -10.734 -10.044 -19.757 1.00 88.69 313 ASP A O 1
ATOM 2472 N N . PRO A 1 314 ? -12.021 -11.886 -19.609 1.00 88.00 314 PRO A N 1
ATOM 2473 C CA . PRO A 1 314 ? -12.331 -11.926 -21.035 1.00 88.00 314 PRO A CA 1
ATOM 2474 C C . PRO A 1 314 ? -13.016 -10.660 -21.566 1.00 88.00 314 PRO A C 1
ATOM 2476 O O . PRO A 1 314 ? -12.991 -10.434 -22.770 1.00 88.00 314 PRO A O 1
ATOM 2479 N N . GLN A 1 315 ? -13.635 -9.838 -20.708 1.00 89.88 315 GLN A N 1
ATOM 2480 C CA . GLN A 1 315 ? -14.246 -8.567 -21.127 1.00 89.88 315 GLN A CA 1
ATOM 2481 C C . GLN A 1 315 ? -13.215 -7.476 -21.436 1.00 89.88 315 GLN A C 1
ATOM 2483 O O . GLN A 1 315 ? -13.532 -6.495 -22.110 1.00 89.88 315 GLN A O 1
ATOM 2488 N N . HIS A 1 316 ? -11.998 -7.626 -20.917 1.00 89.81 316 HIS A N 1
ATOM 2489 C CA . HIS A 1 316 ? -10.933 -6.630 -21.001 1.00 89.81 316 HIS A CA 1
ATOM 2490 C C . HIS A 1 316 ? -9.668 -7.153 -21.694 1.00 89.81 316 HIS A C 1
ATOM 2492 O O . HIS A 1 316 ? -8.789 -6.357 -22.021 1.00 89.81 316 HIS A O 1
ATOM 2498 N N . HIS A 1 317 ? -9.582 -8.459 -21.945 1.00 93.00 317 HIS A N 1
ATOM 2499 C CA . HIS A 1 317 ? -8.550 -9.070 -22.773 1.00 93.00 317 HIS A CA 1
ATOM 2500 C C . HIS A 1 317 ? -8.802 -8.789 -24.262 1.00 93.00 317 HIS A C 1
ATOM 2502 O O . HIS A 1 317 ? -9.853 -9.143 -24.797 1.00 93.00 317 HIS A O 1
ATOM 2508 N N . ASP A 1 318 ? -7.830 -8.172 -24.932 1.00 96.50 318 ASP A N 1
ATOM 2509 C CA . ASP A 1 318 ? -7.941 -7.735 -26.328 1.00 96.50 318 ASP A CA 1
ATOM 2510 C C . ASP A 1 318 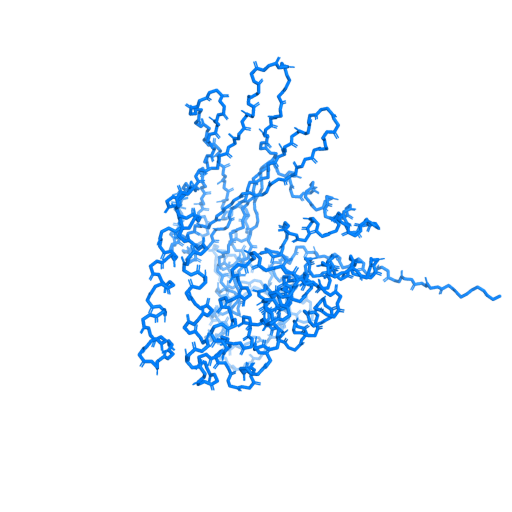? -6.563 -7.815 -27.006 1.00 96.50 318 ASP A C 1
ATOM 2512 O O . ASP A 1 318 ? -5.728 -6.913 -26.902 1.00 96.50 318 ASP A O 1
ATOM 2516 N N . ALA A 1 319 ? -6.298 -8.933 -27.684 1.00 96.38 319 ALA A N 1
ATOM 2517 C CA . ALA A 1 319 ? -5.001 -9.171 -28.308 1.00 96.38 319 ALA A CA 1
ATOM 2518 C C . ALA A 1 319 ? -4.699 -8.166 -29.436 1.00 96.38 319 ALA A C 1
ATOM 2520 O O . ALA A 1 319 ? -3.544 -7.770 -29.598 1.00 96.38 319 ALA A O 1
ATOM 2521 N N . GLU A 1 320 ? -5.716 -7.696 -30.166 1.00 97.69 320 GLU A N 1
ATOM 2522 C CA . GLU A 1 320 ? -5.546 -6.716 -31.245 1.00 97.69 320 GLU A CA 1
ATOM 2523 C C . GLU A 1 320 ? -5.062 -5.371 -30.692 1.00 97.69 320 GLU A C 1
ATOM 2525 O O . GLU A 1 320 ? -4.060 -4.831 -31.173 1.00 97.69 320 GLU A O 1
ATOM 2530 N N . LYS A 1 321 ? -5.688 -4.867 -29.620 1.00 97.69 321 LYS A N 1
ATOM 2531 C CA . LYS A 1 321 ? -5.200 -3.662 -28.925 1.00 97.69 321 LYS A CA 1
ATOM 2532 C C . LYS A 1 321 ? -3.828 -3.866 -28.296 1.00 97.69 321 LYS A C 1
ATOM 2534 O O . LYS A 1 321 ? -3.002 -2.952 -28.311 1.00 97.69 321 LYS A O 1
ATOM 2539 N N . GLY A 1 322 ? -3.568 -5.056 -27.752 1.00 98.12 322 GLY A N 1
ATOM 2540 C CA . GLY A 1 322 ? -2.247 -5.431 -27.250 1.00 98.12 322 GLY A CA 1
ATOM 2541 C C . GLY A 1 322 ? -1.164 -5.289 -28.327 1.00 98.12 322 GLY A C 1
ATOM 2542 O O . GLY A 1 322 ? -0.107 -4.706 -28.074 1.00 98.12 322 GLY A O 1
ATOM 2543 N N . ILE A 1 323 ? -1.456 -5.751 -29.548 1.00 98.62 323 ILE A N 1
ATOM 2544 C CA . ILE A 1 323 ? -0.579 -5.615 -30.717 1.00 98.62 323 ILE A CA 1
ATOM 2545 C C . ILE A 1 323 ? -0.422 -4.143 -31.117 1.00 98.62 323 ILE A C 1
ATOM 2547 O O . ILE A 1 323 ? 0.709 -3.689 -31.307 1.00 98.62 323 ILE A O 1
ATOM 2551 N N . GLU A 1 324 ? -1.519 -3.385 -31.214 1.00 98.44 324 GLU A N 1
ATOM 2552 C CA . GLU A 1 324 ? -1.505 -1.962 -31.588 1.00 98.44 324 GLU A CA 1
ATOM 2553 C C . GLU A 1 324 ? -0.584 -1.143 -30.671 1.00 98.44 324 GLU A C 1
ATOM 2555 O O . GLU A 1 324 ? 0.363 -0.499 -31.139 1.00 98.44 324 GLU A O 1
ATOM 2560 N N . TYR A 1 325 ? -0.805 -1.213 -29.356 1.00 98.50 325 TYR A N 1
ATOM 2561 C CA . TYR A 1 325 ? -0.004 -0.462 -28.390 1.00 98.50 325 TYR A CA 1
ATOM 2562 C C . TYR A 1 325 ? 1.421 -1.004 -28.249 1.00 98.50 325 TYR A C 1
ATOM 2564 O O . TYR A 1 325 ? 2.345 -0.221 -28.020 1.00 98.50 325 TYR A O 1
ATOM 2572 N N . GLY A 1 326 ? 1.629 -2.313 -28.423 1.00 98.38 326 GLY A N 1
ATOM 2573 C CA . GLY A 1 326 ? 2.962 -2.919 -28.434 1.00 98.38 326 GLY A CA 1
ATOM 2574 C C . GLY A 1 326 ? 3.818 -2.393 -29.589 1.00 98.38 326 GLY A C 1
ATOM 2575 O O . GLY A 1 326 ? 4.959 -1.978 -29.380 1.00 98.38 326 GLY A O 1
ATOM 2576 N N . LEU A 1 327 ? 3.244 -2.318 -30.794 1.00 98.50 327 LEU A N 1
ATOM 2577 C CA . LEU A 1 327 ? 3.893 -1.710 -31.959 1.00 98.50 327 LEU A CA 1
ATOM 2578 C C . LEU A 1 327 ? 4.160 -0.216 -31.742 1.00 98.50 327 LEU A C 1
ATOM 2580 O O . LEU A 1 327 ? 5.254 0.263 -32.053 1.00 98.50 327 LEU A O 1
ATOM 2584 N N . GLN A 1 328 ? 3.199 0.515 -31.165 1.00 98.19 328 GLN A N 1
ATOM 2585 C CA . GLN A 1 328 ? 3.392 1.927 -30.833 1.00 98.19 328 GLN A CA 1
ATOM 2586 C C . GLN A 1 328 ? 4.544 2.116 -29.833 1.00 98.19 328 GLN A C 1
ATOM 2588 O O . GLN A 1 328 ? 5.391 2.982 -30.051 1.00 98.19 328 GLN A O 1
ATOM 2593 N N . ALA A 1 329 ? 4.632 1.289 -28.787 1.00 98.12 329 ALA A N 1
ATOM 2594 C CA . ALA A 1 329 ? 5.709 1.356 -27.801 1.00 98.12 329 ALA A CA 1
ATOM 2595 C C . ALA A 1 329 ? 7.091 1.174 -28.452 1.00 98.12 329 ALA A C 1
ATOM 2597 O O . ALA A 1 329 ? 7.965 2.022 -28.278 1.00 98.12 329 ALA A O 1
ATOM 2598 N N . ILE A 1 330 ? 7.251 0.139 -29.284 1.00 97.69 330 ILE A N 1
ATOM 2599 C CA . ILE A 1 330 ? 8.506 -0.136 -30.007 1.00 97.69 330 ILE A CA 1
ATOM 2600 C C . ILE A 1 330 ? 8.865 1.014 -30.954 1.00 97.69 330 ILE A C 1
ATOM 2602 O O . ILE A 1 330 ? 10.037 1.346 -31.097 1.00 97.69 330 ILE A O 1
ATOM 2606 N N . SER A 1 331 ? 7.876 1.647 -31.593 1.00 98.06 331 SER A N 1
ATOM 2607 C CA . SER A 1 331 ? 8.133 2.785 -32.485 1.00 98.06 331 SER A CA 1
ATOM 2608 C C . SER A 1 331 ? 8.682 4.017 -31.754 1.00 98.06 331 SER A C 1
ATOM 2610 O O . SER A 1 331 ? 9.404 4.812 -32.355 1.00 98.06 331 SER A O 1
ATOM 2612 N N . LEU A 1 332 ? 8.344 4.177 -30.469 1.00 97.06 332 LEU A N 1
ATOM 2613 C CA . LEU A 1 332 ? 8.771 5.304 -29.642 1.00 97.06 332 LEU A CA 1
ATOM 2614 C C . LEU A 1 332 ? 10.137 5.053 -28.995 1.00 97.06 332 LEU A C 1
ATOM 2616 O O . LEU A 1 332 ? 10.980 5.948 -29.012 1.00 97.06 332 LEU A O 1
ATOM 2620 N N . GLU A 1 333 ? 10.362 3.854 -28.450 1.00 96.19 333 GLU A N 1
ATOM 2621 C CA . GLU A 1 333 ? 11.633 3.456 -27.830 1.00 96.19 333 GLU A CA 1
ATOM 2622 C C . GLU A 1 333 ? 12.010 2.016 -28.240 1.00 96.19 333 GLU A C 1
ATOM 2624 O O . GLU A 1 333 ? 11.705 1.062 -27.522 1.00 96.19 333 GLU A O 1
ATOM 2629 N N . PRO A 1 334 ? 12.701 1.832 -29.384 1.00 93.75 334 PRO A N 1
ATOM 2630 C CA . PRO A 1 334 ? 13.038 0.504 -29.915 1.00 93.75 334 PRO A CA 1
ATOM 2631 C C . PRO A 1 334 ? 13.947 -0.337 -29.008 1.00 93.75 334 PRO A C 1
ATOM 2633 O O . PRO A 1 334 ? 13.924 -1.566 -29.079 1.00 93.75 334 PRO A O 1
ATOM 2636 N N . ASP A 1 335 ? 14.748 0.328 -28.171 1.00 89.50 335 ASP A N 1
ATOM 2637 C CA . ASP A 1 335 ? 15.709 -0.312 -27.271 1.00 89.50 335 ASP A CA 1
ATOM 2638 C C . ASP A 1 335 ? 15.052 -0.859 -25.990 1.00 89.50 335 ASP A C 1
ATOM 2640 O O . ASP A 1 335 ? 15.662 -1.659 -25.275 1.00 89.50 335 ASP A O 1
ATOM 2644 N N . ASP A 1 336 ? 13.810 -0.461 -25.683 1.00 90.81 336 ASP A N 1
ATOM 2645 C CA . ASP A 1 336 ? 13.086 -1.020 -24.545 1.00 90.81 336 ASP A CA 1
ATOM 2646 C C . ASP A 1 336 ? 12.466 -2.375 -24.906 1.00 90.81 336 ASP A C 1
ATOM 2648 O O . ASP A 1 336 ? 11.548 -2.504 -25.722 1.00 90.81 336 ASP A O 1
ATOM 2652 N N . TYR A 1 337 ? 12.944 -3.422 -24.236 1.00 93.94 337 TYR A N 1
ATOM 2653 C CA . TYR A 1 337 ? 12.454 -4.777 -24.450 1.00 93.94 337 TYR A CA 1
ATOM 2654 C C . TYR A 1 337 ? 10.978 -4.956 -24.055 1.00 93.94 337 TYR A C 1
ATOM 2656 O O . TYR A 1 337 ? 10.350 -5.894 -24.542 1.00 93.94 337 TYR A O 1
ATOM 2664 N N . ARG A 1 338 ? 10.403 -4.102 -23.193 1.00 95.56 338 ARG A N 1
ATOM 2665 C CA . ARG A 1 338 ? 9.021 -4.247 -22.695 1.00 95.56 338 ARG A CA 1
ATOM 2666 C C . ARG A 1 338 ? 7.997 -4.183 -23.822 1.00 95.56 338 ARG A C 1
ATOM 2668 O O . ARG A 1 338 ? 7.090 -5.011 -23.848 1.00 95.56 338 ARG A O 1
ATOM 2675 N N . GLY A 1 339 ? 8.181 -3.275 -24.782 1.00 96.50 339 GLY A N 1
ATOM 2676 C CA . GLY A 1 339 ? 7.326 -3.197 -25.970 1.00 96.50 339 GLY A CA 1
ATOM 2677 C C . GLY A 1 339 ? 7.331 -4.509 -26.761 1.00 96.50 339 GLY A C 1
ATOM 2678 O O . GLY A 1 339 ? 6.274 -5.076 -27.021 1.00 96.50 339 GLY A O 1
ATOM 2679 N N . ASN A 1 340 ? 8.521 -5.051 -27.050 1.00 97.69 340 ASN A N 1
ATOM 2680 C CA . ASN A 1 340 ? 8.671 -6.347 -27.726 1.00 97.69 340 ASN A CA 1
ATOM 2681 C C . ASN A 1 340 ? 8.095 -7.512 -26.907 1.00 97.69 340 ASN A C 1
ATOM 2683 O O . ASN A 1 340 ? 7.488 -8.419 -27.471 1.00 97.69 340 ASN A O 1
ATOM 2687 N N . TYR A 1 341 ? 8.253 -7.486 -25.584 1.00 97.69 341 TYR A N 1
ATOM 2688 C CA . TYR A 1 341 ? 7.759 -8.538 -24.701 1.00 97.69 341 TYR A CA 1
ATOM 2689 C C . TYR A 1 341 ? 6.234 -8.623 -24.714 1.00 97.69 341 TYR A C 1
ATOM 2691 O O . TYR A 1 341 ? 5.686 -9.689 -24.994 1.00 97.69 341 TYR A O 1
ATOM 2699 N N . TYR A 1 342 ? 5.537 -7.512 -24.470 1.00 98.00 342 TYR A N 1
ATOM 2700 C CA . TYR A 1 342 ? 4.073 -7.527 -24.458 1.00 98.00 342 TYR A CA 1
ATOM 2701 C C . TYR A 1 342 ? 3.479 -7.677 -25.861 1.00 98.00 342 TYR A C 1
ATOM 2703 O O . TYR A 1 342 ? 2.439 -8.316 -26.003 1.00 98.00 342 TYR A O 1
ATOM 2711 N N . LEU A 1 343 ? 4.176 -7.219 -26.908 1.00 98.19 343 LEU A N 1
ATOM 2712 C CA . LEU A 1 343 ? 3.804 -7.515 -28.292 1.00 98.19 343 LEU A CA 1
ATOM 2713 C C . LEU A 1 343 ? 3.891 -9.018 -28.606 1.00 98.19 343 LEU A C 1
ATOM 2715 O O . LEU A 1 343 ? 2.988 -9.567 -29.234 1.00 98.19 343 LEU A O 1
ATOM 2719 N N . ALA A 1 344 ? 4.938 -9.709 -28.140 1.00 98.38 344 ALA A N 1
ATOM 2720 C CA . ALA A 1 344 ? 5.062 -11.157 -28.308 1.00 98.38 344 ALA A CA 1
ATOM 2721 C C . ALA A 1 344 ? 3.931 -11.917 -27.598 1.00 98.38 344 ALA A C 1
ATOM 2723 O O . ALA A 1 344 ? 3.376 -12.863 -28.156 1.00 98.38 344 ALA A O 1
ATOM 2724 N N . VAL A 1 345 ? 3.573 -11.487 -26.383 1.00 98.00 345 VAL A N 1
ATOM 2725 C CA . VAL A 1 345 ? 2.433 -12.036 -25.630 1.00 98.00 345 VAL A CA 1
ATOM 2726 C C . VAL A 1 345 ? 1.130 -11.833 -26.405 1.00 98.00 345 VAL A C 1
ATOM 2728 O O . VAL A 1 345 ? 0.399 -12.799 -26.621 1.00 98.00 345 VAL A O 1
ATOM 2731 N N . ALA A 1 346 ? 0.878 -10.619 -26.900 1.00 98.00 346 ALA A N 1
ATOM 2732 C CA . ALA A 1 346 ? -0.319 -10.308 -27.675 1.00 98.00 346 ALA A CA 1
ATOM 2733 C C . ALA A 1 346 ? -0.409 -11.151 -28.961 1.00 98.00 346 ALA A C 1
ATOM 2735 O O . ALA A 1 346 ? -1.439 -11.769 -29.219 1.00 98.00 346 ALA A O 1
ATOM 2736 N N . TYR A 1 347 ? 0.691 -11.287 -29.716 1.00 98.56 347 TYR A N 1
ATOM 2737 C CA . TYR A 1 347 ? 0.732 -12.159 -30.894 1.00 98.56 347 TYR A CA 1
ATOM 2738 C C . TYR A 1 347 ? 0.463 -13.629 -30.565 1.00 98.56 347 TYR A C 1
ATOM 2740 O O . TYR A 1 347 ? -0.209 -14.306 -31.338 1.00 98.56 347 TYR A O 1
ATOM 2748 N N . ALA A 1 348 ? 0.968 -14.141 -29.440 1.00 98.00 348 ALA A N 1
ATOM 2749 C CA . ALA A 1 348 ? 0.714 -15.521 -29.039 1.00 98.00 348 ALA A CA 1
ATOM 2750 C C . ALA A 1 348 ? -0.767 -15.747 -28.690 1.00 98.00 348 ALA A C 1
ATOM 2752 O O . ALA A 1 348 ? -1.335 -16.764 -29.090 1.00 98.00 348 ALA A O 1
ATOM 2753 N N . HIS A 1 349 ? -1.399 -14.794 -27.996 1.00 96.44 349 HIS A N 1
ATOM 2754 C CA . HIS A 1 349 ? -2.833 -14.839 -27.690 1.00 96.44 349 HIS A CA 1
ATOM 2755 C C . HIS A 1 349 ? -3.718 -14.682 -28.933 1.00 96.44 349 HIS A C 1
ATOM 2757 O O . HIS A 1 349 ? -4.791 -15.278 -28.980 1.00 96.44 349 HIS A O 1
ATOM 2763 N N . ASP A 1 350 ? -3.238 -13.979 -29.959 1.00 97.06 350 ASP A N 1
ATOM 2764 C CA . ASP A 1 350 ? -3.874 -13.897 -31.280 1.00 97.06 350 ASP A CA 1
ATOM 2765 C C . ASP A 1 350 ? -3.559 -15.111 -32.191 1.00 97.06 350 ASP A C 1
ATOM 2767 O O . ASP A 1 350 ? -3.977 -15.189 -33.343 1.00 97.06 350 ASP A O 1
ATOM 2771 N N . GLY A 1 351 ? -2.787 -16.090 -31.703 1.00 97.12 351 GLY A N 1
ATOM 2772 C CA . GLY A 1 351 ? -2.410 -17.293 -32.454 1.00 97.12 351 GLY A CA 1
ATOM 2773 C C . GLY A 1 351 ? -1.305 -17.091 -33.502 1.00 97.12 351 GLY A C 1
ATOM 2774 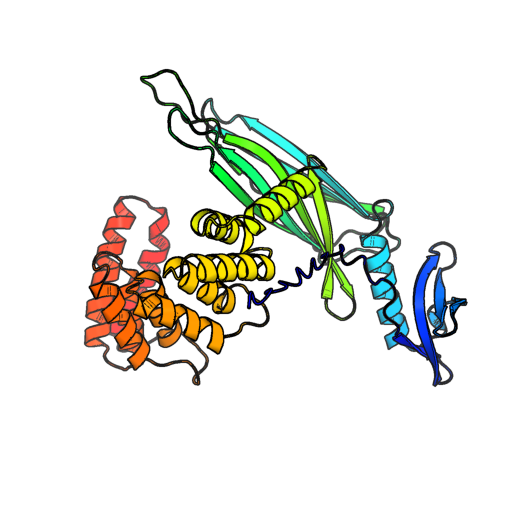O O . GLY A 1 351 ? -0.935 -18.042 -34.194 1.00 97.12 351 GLY A O 1
ATOM 2775 N N . GLN A 1 352 ? -0.723 -15.894 -33.596 1.00 98.31 352 GLN A N 1
ATOM 2776 C CA . GLN A 1 352 ? 0.396 -15.547 -34.478 1.00 98.31 352 GLN A CA 1
ATOM 2777 C C . GLN A 1 352 ? 1.751 -15.954 -33.862 1.00 98.31 352 GLN A C 1
ATOM 2779 O O . GLN A 1 352 ? 2.636 -15.125 -33.628 1.00 98.31 352 GLN A O 1
ATOM 2784 N N . PHE A 1 353 ? 1.930 -17.248 -33.585 1.00 98.25 353 PHE A N 1
ATOM 2785 C CA . PHE A 1 353 ? 3.097 -17.765 -32.857 1.00 98.25 353 PHE A CA 1
ATOM 2786 C C . PHE A 1 353 ? 4.441 -17.487 -33.533 1.00 98.25 353 PHE A C 1
ATOM 2788 O O . PHE A 1 353 ? 5.433 -17.286 -32.839 1.00 98.25 353 PHE A O 1
ATOM 2795 N N . GLU A 1 354 ? 4.498 -17.445 -34.863 1.00 98.31 354 GLU A N 1
ATOM 2796 C CA . GLU A 1 354 ? 5.729 -17.139 -35.593 1.00 98.31 354 GLU A CA 1
ATOM 2797 C C . GLU A 1 354 ? 6.242 -15.727 -35.256 1.00 98.31 354 GLU A C 1
ATOM 2799 O O . GLU A 1 354 ? 7.421 -15.564 -34.941 1.00 98.31 354 GLU A O 1
ATOM 2804 N N . LYS A 1 355 ? 5.345 -14.730 -35.208 1.00 98.38 355 LYS A N 1
ATOM 2805 C CA . LYS A 1 355 ? 5.684 -13.359 -34.785 1.00 98.38 355 LYS A CA 1
ATOM 2806 C C . LYS A 1 355 ? 5.979 -13.278 -33.290 1.00 98.38 355 LYS A C 1
ATOM 2808 O O . LYS A 1 355 ? 6.882 -12.558 -32.873 1.00 98.38 355 LYS A O 1
ATOM 2813 N N . ALA A 1 356 ? 5.242 -14.035 -32.474 1.00 98.50 356 ALA A N 1
ATOM 2814 C CA . ALA A 1 356 ? 5.504 -14.108 -31.040 1.00 98.50 356 ALA A CA 1
ATOM 2815 C C . ALA A 1 356 ? 6.925 -14.619 -30.747 1.00 98.50 356 ALA A C 1
ATOM 2817 O O . ALA A 1 356 ? 7.619 -14.062 -29.900 1.00 98.50 356 ALA A O 1
ATOM 2818 N N . VAL A 1 357 ? 7.381 -15.650 -31.469 1.00 98.50 357 VAL A N 1
ATOM 2819 C CA . VAL A 1 357 ? 8.751 -16.176 -31.364 1.00 98.50 357 VAL A CA 1
ATOM 2820 C C . VAL A 1 357 ? 9.776 -15.119 -31.773 1.00 98.50 357 VAL A C 1
ATOM 2822 O O . VAL A 1 357 ? 10.720 -14.905 -31.019 1.00 98.50 357 VAL A O 1
ATOM 2825 N N . GLU A 1 358 ? 9.574 -14.429 -32.899 1.00 98.25 358 GLU A N 1
ATOM 2826 C CA . GLU A 1 358 ? 10.481 -13.376 -33.384 1.00 98.25 358 GLU A CA 1
ATOM 2827 C C . GLU A 1 358 ? 10.709 -12.281 -32.329 1.00 98.25 358 GLU A C 1
ATOM 2829 O O . GLU A 1 358 ? 11.844 -12.020 -31.922 1.00 98.25 358 GLU A O 1
ATOM 2834 N N . HIS A 1 359 ? 9.632 -11.690 -31.806 1.00 98.06 359 HIS A N 1
ATOM 2835 C CA . HIS A 1 359 ? 9.742 -10.631 -30.801 1.00 98.06 359 HIS A CA 1
ATOM 2836 C C . HIS A 1 359 ? 10.273 -11.147 -29.455 1.00 98.06 359 HIS A C 1
ATOM 2838 O O . HIS A 1 359 ? 11.065 -10.469 -28.798 1.00 98.06 359 HIS A O 1
ATOM 2844 N N . GLN A 1 360 ? 9.909 -12.366 -29.048 1.00 98.06 360 GLN A N 1
ATOM 2845 C CA . GLN A 1 360 ? 10.419 -12.961 -27.811 1.00 98.06 360 GLN A CA 1
ATOM 2846 C C . GLN A 1 360 ? 11.922 -13.282 -27.899 1.00 98.06 360 GLN A C 1
ATOM 2848 O O . GLN A 1 360 ? 12.629 -13.179 -26.894 1.00 98.06 360 GLN A O 1
ATOM 2853 N N . GLU A 1 361 ? 12.442 -13.638 -29.076 1.00 97.88 361 GLU A N 1
ATOM 2854 C CA . GLU A 1 361 ? 13.882 -13.811 -29.300 1.00 97.88 361 GLU A CA 1
ATOM 2855 C C . GLU A 1 361 ? 14.643 -12.495 -29.132 1.00 97.88 361 GLU A C 1
ATOM 2857 O O . GLU A 1 361 ? 15.686 -12.486 -28.472 1.00 97.88 361 GLU A O 1
ATOM 2862 N N . LEU A 1 362 ? 14.101 -11.382 -29.641 1.00 96.38 362 LEU A N 1
ATOM 2863 C CA . LEU A 1 362 ? 14.667 -10.048 -29.408 1.00 96.38 362 LEU A CA 1
ATOM 2864 C C . LEU A 1 362 ? 14.747 -9.743 -27.909 1.00 96.38 362 LEU A C 1
ATOM 2866 O O . LEU A 1 362 ? 15.810 -9.367 -27.419 1.00 96.38 362 LEU A O 1
ATOM 2870 N N . VAL A 1 363 ? 13.668 -9.997 -27.160 1.00 96.31 363 VAL A N 1
ATOM 2871 C CA . VAL A 1 363 ? 13.637 -9.792 -25.701 1.00 96.31 363 VAL A CA 1
ATOM 2872 C C . VAL A 1 363 ? 14.699 -10.627 -24.989 1.00 96.31 363 VAL A C 1
ATOM 2874 O O . VAL A 1 363 ? 15.458 -10.095 -24.180 1.00 96.31 363 VAL A O 1
ATOM 2877 N N . VAL A 1 364 ? 14.789 -11.925 -25.297 1.00 96.25 364 VAL A N 1
ATOM 2878 C CA . VAL A 1 364 ? 15.783 -12.828 -24.690 1.00 96.25 364 VAL A CA 1
ATOM 2879 C C . VAL A 1 364 ? 17.208 -12.362 -24.992 1.00 96.25 364 VAL A C 1
ATOM 2881 O O . VAL A 1 364 ? 18.059 -12.393 -24.103 1.00 96.25 364 VAL A O 1
ATOM 2884 N N . ASN A 1 365 ? 17.480 -11.917 -26.219 1.00 94.62 365 ASN A N 1
ATOM 2885 C CA . ASN A 1 365 ? 18.803 -11.442 -26.619 1.00 94.62 365 ASN A CA 1
ATOM 2886 C C . ASN A 1 365 ? 19.174 -10.129 -25.918 1.00 94.62 365 ASN A C 1
ATOM 2888 O O . ASN A 1 365 ? 20.251 -10.048 -25.327 1.00 94.62 365 ASN A O 1
ATOM 2892 N N . THR A 1 366 ? 18.271 -9.146 -25.886 1.00 91.94 366 THR A N 1
ATOM 2893 C CA . THR A 1 366 ? 18.481 -7.888 -25.152 1.00 91.94 366 THR A CA 1
ATOM 2894 C C . THR A 1 366 ? 18.704 -8.154 -23.660 1.00 91.94 366 THR A C 1
ATOM 2896 O O . THR A 1 366 ? 19.631 -7.620 -23.049 1.00 91.94 366 THR A O 1
ATOM 2899 N N . HIS A 1 367 ? 17.923 -9.059 -23.063 1.00 89.62 367 HIS A N 1
ATOM 2900 C CA . HIS A 1 367 ? 18.034 -9.385 -21.640 1.00 89.62 367 HIS A CA 1
ATOM 2901 C C . HIS A 1 367 ? 19.303 -10.175 -21.286 1.00 89.62 367 HIS A C 1
ATOM 2903 O O . HIS A 1 367 ? 19.843 -10.024 -20.186 1.00 89.62 367 HIS A O 1
ATOM 2909 N N . LYS A 1 368 ? 19.842 -10.968 -22.223 1.00 92.19 368 LYS A N 1
ATOM 2910 C CA . LYS A 1 368 ? 21.165 -11.605 -22.087 1.00 92.19 368 LYS A CA 1
ATOM 2911 C C . LYS A 1 368 ? 22.282 -10.579 -21.956 1.00 92.19 368 LYS A C 1
ATOM 2913 O O . LYS A 1 368 ? 23.172 -10.780 -21.131 1.00 92.19 368 LYS A O 1
ATOM 2918 N N . GLU A 1 369 ? 22.228 -9.484 -22.710 1.00 89.75 369 GLU A N 1
ATOM 2919 C CA . GLU A 1 369 ? 23.213 -8.406 -22.588 1.00 89.75 369 GLU A CA 1
ATOM 2920 C C . GLU A 1 369 ? 23.133 -7.726 -21.212 1.00 89.75 369 GLU A C 1
ATOM 2922 O O . GLU A 1 369 ? 24.165 -7.548 -20.565 1.00 89.75 369 GLU A O 1
ATOM 2927 N N . TYR A 1 370 ? 21.929 -7.472 -20.682 1.00 84.56 370 TYR A N 1
ATOM 2928 C CA . TYR A 1 370 ? 21.773 -6.961 -19.310 1.00 84.56 370 TYR A CA 1
ATOM 2929 C C . TYR A 1 370 ? 22.322 -7.924 -18.246 1.00 84.56 370 TYR A C 1
ATOM 2931 O O . TYR A 1 370 ? 22.952 -7.494 -17.278 1.00 84.56 370 TYR A O 1
ATOM 2939 N N . CYS A 1 371 ? 22.142 -9.234 -18.435 1.00 84.56 371 CYS A N 1
ATOM 2940 C CA . CYS A 1 371 ? 22.653 -10.262 -17.521 1.00 84.56 371 CYS A CA 1
ATOM 2941 C C . CYS A 1 371 ? 24.191 -10.328 -17.470 1.00 84.56 371 CYS A C 1
ATOM 2943 O O . CYS A 1 371 ? 24.734 -10.800 -16.473 1.00 84.56 371 CYS A O 1
ATOM 2945 N N . LYS A 1 372 ? 24.909 -9.858 -18.505 1.00 87.94 372 LYS A N 1
ATOM 2946 C CA . LYS A 1 372 ? 26.379 -9.712 -18.457 1.00 87.94 372 LYS A CA 1
ATOM 2947 C C . LYS A 1 372 ? 26.815 -8.590 -17.513 1.00 87.94 372 LYS A C 1
ATOM 2949 O O . LYS A 1 372 ? 27.920 -8.641 -16.985 1.00 87.94 372 LYS A O 1
ATOM 2954 N N . ILE A 1 373 ? 25.957 -7.588 -17.319 1.00 83.44 373 ILE A N 1
ATOM 2955 C CA . ILE A 1 373 ? 26.221 -6.413 -16.481 1.00 83.44 373 ILE A CA 1
ATOM 2956 C C . ILE A 1 373 ? 25.854 -6.700 -15.020 1.00 83.44 373 ILE A C 1
ATOM 2958 O O . ILE A 1 373 ? 26.553 -6.255 -14.114 1.00 83.44 373 ILE A O 1
ATOM 2962 N N . SER A 1 374 ? 24.775 -7.451 -14.776 1.00 84.69 374 SER A N 1
ATOM 2963 C CA . SER A 1 374 ? 24.337 -7.798 -13.421 1.00 84.69 374 SER A CA 1
ATOM 2964 C C . SER A 1 374 ? 23.684 -9.178 -13.347 1.00 84.69 374 SER A C 1
ATOM 2966 O O . SER A 1 374 ? 22.704 -9.461 -14.039 1.00 84.69 374 SER A O 1
ATOM 2968 N N . GLU A 1 375 ? 24.162 -10.020 -12.425 1.00 85.38 375 GLU A N 1
ATOM 2969 C CA . GLU A 1 375 ? 23.605 -11.361 -12.193 1.00 85.38 375 GLU A CA 1
ATOM 2970 C C . GLU A 1 375 ? 22.171 -11.343 -11.643 1.00 85.38 375 GLU A C 1
ATOM 2972 O O . GLU A 1 375 ? 21.446 -12.331 -11.779 1.00 85.38 375 GLU A O 1
ATOM 2977 N N . THR A 1 376 ? 21.723 -10.214 -11.082 1.00 86.81 376 THR A N 1
ATOM 2978 C CA . THR A 1 376 ? 20.365 -10.046 -10.534 1.00 86.81 376 THR A CA 1
ATOM 2979 C C . THR A 1 376 ? 19.260 -10.269 -11.572 1.00 86.81 376 THR A C 1
ATOM 2981 O O . THR A 1 376 ? 18.129 -10.585 -11.206 1.00 86.81 376 THR A O 1
ATOM 2984 N N . PHE A 1 377 ? 19.573 -10.152 -12.866 1.00 84.81 377 PHE A N 1
ATOM 2985 C CA . PHE A 1 377 ? 18.611 -10.318 -13.956 1.00 84.81 377 PHE A CA 1
ATOM 2986 C C . PHE A 1 377 ? 18.443 -11.769 -14.434 1.00 84.81 377 PHE A C 1
ATOM 2988 O O . PHE A 1 377 ? 17.498 -12.058 -15.176 1.00 84.81 377 PHE A O 1
ATOM 2995 N N . ARG A 1 378 ? 19.303 -12.696 -13.985 1.00 89.50 378 ARG A N 1
ATOM 2996 C CA . ARG A 1 378 ? 19.322 -14.099 -14.434 1.00 89.50 378 ARG A CA 1
ATOM 2997 C C . ARG A 1 378 ? 17.996 -14.855 -14.199 1.00 89.50 378 ARG A C 1
ATOM 2999 O O . ARG A 1 378 ? 17.597 -15.587 -15.106 1.00 89.50 378 ARG A O 1
ATOM 3006 N N . PRO A 1 379 ? 17.260 -14.676 -13.080 1.00 89.56 379 PRO A N 1
ATOM 3007 C CA . PRO A 1 379 ? 15.960 -15.334 -12.897 1.00 89.56 379 PRO A CA 1
ATOM 3008 C C . PRO A 1 379 ? 14.913 -14.927 -13.945 1.00 89.56 379 PRO A C 1
ATOM 3010 O O . PRO A 1 379 ? 14.157 -15.768 -14.431 1.00 89.56 379 PRO A O 1
ATOM 3013 N N . TYR A 1 380 ? 14.898 -13.653 -14.347 1.00 88.88 380 TYR A N 1
ATOM 3014 C CA . TYR A 1 380 ? 13.978 -13.146 -15.369 1.00 88.88 380 TYR A CA 1
ATOM 3015 C C . TYR A 1 380 ? 14.300 -13.716 -16.753 1.00 88.88 380 TYR A C 1
ATOM 3017 O O . TYR A 1 380 ? 13.382 -14.083 -17.485 1.00 88.88 380 TYR A O 1
ATOM 3025 N N . LEU A 1 381 ? 15.592 -13.879 -17.072 1.00 92.69 381 LEU A N 1
ATOM 3026 C CA . LEU A 1 381 ? 16.026 -14.500 -18.324 1.00 92.69 381 LEU A CA 1
ATOM 3027 C C . LEU A 1 381 ? 15.472 -15.922 -18.468 1.00 92.69 381 LEU A C 1
ATOM 3029 O O . LEU A 1 381 ? 14.925 -16.267 -19.511 1.00 92.69 381 LEU A O 1
ATOM 3033 N N . SER A 1 382 ? 15.565 -16.725 -17.404 1.00 92.31 382 SER A N 1
ATOM 3034 C CA . SER A 1 382 ? 15.069 -18.107 -17.410 1.00 92.31 382 SER A CA 1
ATOM 3035 C C . SER A 1 382 ? 13.572 -18.167 -17.727 1.00 92.31 382 SER A C 1
ATOM 3037 O O . SER A 1 382 ? 13.142 -19.009 -18.513 1.00 92.31 382 SER A O 1
ATOM 3039 N N . LYS A 1 383 ? 12.780 -17.241 -17.167 1.00 93.62 383 LYS A N 1
ATOM 3040 C CA . LYS A 1 383 ? 11.341 -17.136 -17.443 1.00 93.62 383 LYS A CA 1
ATOM 3041 C C . LYS A 1 383 ? 11.068 -16.746 -18.900 1.00 93.62 383 LYS A C 1
ATOM 3043 O O . LYS A 1 383 ? 10.194 -17.324 -19.533 1.00 93.62 383 LYS A O 1
ATOM 3048 N N . MET A 1 384 ? 11.831 -15.804 -19.455 1.00 95.25 384 MET A N 1
ATOM 3049 C CA . MET A 1 384 ? 11.701 -15.391 -20.859 1.00 95.25 384 MET A CA 1
ATOM 3050 C C . MET A 1 384 ? 12.076 -16.515 -21.838 1.00 95.25 384 MET A C 1
ATOM 3052 O O . MET A 1 384 ? 11.426 -16.671 -22.871 1.00 95.25 384 MET A O 1
ATOM 3056 N N . GLU A 1 385 ? 13.094 -17.321 -21.522 1.00 96.50 385 GLU A N 1
ATOM 3057 C CA . GLU A 1 385 ? 13.481 -18.491 -22.323 1.00 96.50 385 GLU A CA 1
ATOM 3058 C C . GLU A 1 385 ? 12.446 -19.623 -22.241 1.00 96.50 385 GLU A C 1
ATOM 3060 O O . GLU A 1 385 ? 12.224 -20.335 -23.222 1.00 96.50 385 GLU A O 1
ATOM 3065 N N . GLU A 1 386 ? 11.789 -19.792 -21.093 1.00 96.62 386 GLU A N 1
ATOM 3066 C CA . GLU A 1 386 ? 10.659 -20.711 -20.944 1.00 96.62 386 GLU A CA 1
ATOM 3067 C C . GLU A 1 386 ? 9.464 -20.269 -21.796 1.00 96.62 386 GLU A C 1
ATOM 3069 O O . GLU A 1 386 ? 8.949 -21.066 -22.582 1.00 96.62 386 GLU A O 1
ATOM 3074 N N . THR A 1 387 ? 9.084 -18.990 -21.726 1.00 96.50 387 THR A N 1
ATOM 3075 C CA . THR A 1 387 ? 8.042 -18.408 -22.585 1.00 96.50 387 THR A CA 1
ATOM 3076 C C . THR A 1 387 ? 8.361 -18.615 -24.068 1.00 96.50 387 THR A C 1
ATOM 3078 O O . THR A 1 387 ? 7.508 -19.061 -24.832 1.00 96.50 387 THR A O 1
ATOM 3081 N N . LEU A 1 388 ? 9.617 -18.405 -24.478 1.00 97.69 388 LEU A N 1
ATOM 3082 C CA . LEU A 1 388 ? 10.055 -18.665 -25.851 1.00 97.69 388 LEU A CA 1
ATOM 3083 C C . LEU A 1 388 ? 9.863 -20.136 -26.264 1.00 97.69 388 LEU A C 1
ATOM 3085 O O . LEU A 1 388 ? 9.439 -20.420 -27.386 1.00 97.69 388 LEU A O 1
ATOM 3089 N N . LYS A 1 389 ? 10.145 -21.091 -25.367 1.00 97.81 389 LYS A N 1
ATOM 3090 C CA . LYS A 1 389 ? 9.885 -22.520 -25.619 1.00 97.81 389 LYS A CA 1
ATOM 3091 C C . LYS A 1 389 ? 8.391 -22.807 -25.762 1.00 97.81 389 LYS A C 1
ATOM 3093 O O . LYS A 1 389 ? 8.034 -23.647 -26.586 1.00 97.81 389 LYS A O 1
ATOM 3098 N N . LEU A 1 390 ? 7.525 -22.144 -24.993 1.00 97.88 390 LEU A N 1
ATOM 3099 C CA . LEU A 1 390 ? 6.072 -22.283 -25.139 1.00 97.88 390 LEU A CA 1
ATOM 3100 C C . LEU A 1 390 ? 5.615 -21.792 -26.516 1.00 97.88 390 LEU A C 1
ATOM 3102 O O . LEU A 1 390 ? 4.953 -22.545 -27.231 1.00 97.88 390 LEU A O 1
ATOM 3106 N N . TYR A 1 391 ? 6.060 -20.607 -26.939 1.00 98.19 391 TYR A N 1
ATOM 3107 C CA . TYR A 1 391 ? 5.682 -20.035 -28.236 1.00 98.19 391 TYR A CA 1
ATOM 3108 C C . TYR A 1 391 ? 6.169 -20.885 -29.413 1.00 98.19 391 TYR A C 1
ATOM 3110 O O . TYR A 1 391 ? 5.396 -21.160 -30.328 1.00 98.19 391 TYR A O 1
ATOM 3118 N N . ARG A 1 392 ? 7.398 -21.422 -29.352 1.00 98.00 392 ARG A N 1
ATOM 3119 C CA . ARG A 1 392 ? 7.912 -22.378 -30.357 1.00 98.00 392 ARG A CA 1
ATOM 3120 C C . ARG A 1 392 ? 7.085 -23.664 -30.444 1.00 98.00 392 ARG A C 1
ATOM 3122 O O . ARG A 1 392 ? 7.016 -24.274 -31.505 1.00 98.00 392 ARG A O 1
ATOM 3129 N N . ASN A 1 393 ? 6.440 -24.058 -29.348 1.00 97.81 393 ASN A N 1
ATOM 3130 C CA . ASN A 1 393 ? 5.526 -25.197 -29.290 1.00 97.81 393 ASN A CA 1
ATOM 3131 C C . ASN A 1 393 ? 4.056 -24.804 -29.516 1.00 97.81 393 ASN A C 1
ATOM 3133 O O . ASN A 1 393 ? 3.175 -25.628 -29.269 1.00 97.81 393 ASN A O 1
ATOM 3137 N N . ARG A 1 394 ? 3.790 -23.571 -29.972 1.00 97.19 394 ARG A N 1
ATOM 3138 C CA . ARG A 1 394 ? 2.449 -23.020 -30.217 1.00 97.19 394 ARG A CA 1
ATOM 3139 C C . ARG A 1 394 ? 1.532 -23.088 -28.993 1.00 97.19 394 ARG A C 1
ATOM 3141 O O . ARG A 1 394 ? 0.375 -23.493 -29.087 1.00 97.19 394 ARG A O 1
ATOM 3148 N N . LYS A 1 395 ? 2.073 -22.739 -27.824 1.00 95.88 395 LYS A N 1
ATOM 3149 C CA . LYS A 1 395 ? 1.347 -22.677 -26.548 1.00 95.88 395 LYS A CA 1
ATOM 3150 C C . LYS A 1 395 ? 1.467 -21.292 -25.926 1.00 95.88 395 LYS A C 1
ATOM 3152 O O . LYS A 1 395 ? 2.536 -20.688 -25.978 1.00 95.88 395 LYS A O 1
ATOM 3157 N N . THR A 1 396 ? 0.393 -20.832 -25.298 1.00 92.19 396 THR A N 1
ATOM 3158 C CA . THR A 1 396 ? 0.398 -19.704 -24.357 1.00 92.19 396 THR A CA 1
ATOM 3159 C C . THR A 1 396 ? 0.566 -20.226 -22.928 1.00 92.19 396 THR A C 1
ATOM 3161 O O . THR A 1 396 ? 0.483 -21.437 -22.695 1.00 92.19 396 THR A O 1
ATOM 3164 N N . ARG A 1 397 ? 0.877 -19.329 -21.991 1.00 82.00 397 ARG A N 1
ATOM 3165 C CA . ARG A 1 397 ? 1.052 -19.675 -20.576 1.00 82.00 397 ARG A CA 1
ATOM 3166 C C . ARG A 1 397 ? -0.278 -19.886 -19.860 1.00 82.00 397 ARG A C 1
ATOM 3168 O O . ARG A 1 397 ? -1.278 -19.295 -20.320 1.00 82.00 397 ARG A O 1
#

Secondary structure (DSSP, 8-state):
------------------TTS---EEEEBTTS-EEEEEEEEEETTTTEEEEEETTS-EEEE-GGGB-HHHHHHHHHHHHHHHHH-TTTEEEEEEEEEEE-SSSEEEEEEEEEEEE-SSS-EEEEEEEEEEEEEE---TTPPPEEEEEEEEEEEEEE-TT-EEEEEPPPEEEEB---TTSS---BEEEEEEEEEEEEEEETTEEEEEEEEESTTHHHHHHHHHHHHHH---HHHHHHHHHHHTTT-HHHHHHHHHHHHHHH--HHHHHHHHHIIIIISSS--HHHHHHHHHHHHTTT-HHHHHHHHHHHHH-SSTTT--HHHHHHHHHHHHHH-TT-HHHHHHHHHHHHHTT-HHHHHHHHHHHHHHHHHHHHH-GGGHHHHHHHHHHHHHHHTT---

pLDDT: mean 87.11, std 16.03, range [27.88, 98.62]

Radius of gyration: 26.89 Å; chains: 1; bounding box: 75×67×71 Å